Protein AF-A0A954LTR0-F1 (afdb_monomer_lite)

Structure (mmCIF, N/CA/C/O backbone):
data_AF-A0A954LTR0-F1
#
_entry.id   AF-A0A954LTR0-F1
#
loop_
_atom_site.group_PDB
_atom_site.id
_atom_site.type_symbol
_atom_site.label_atom_id
_atom_site.label_alt_id
_atom_site.label_comp_id
_atom_site.label_asym_id
_atom_site.label_entity_id
_atom_site.label_seq_id
_atom_site.pdbx_PDB_ins_code
_atom_site.Cartn_x
_atom_site.Cartn_y
_atom_site.Cartn_z
_atom_site.occupancy
_atom_site.B_iso_or_equiv
_atom_site.auth_seq_id
_atom_site.auth_comp_id
_atom_site.auth_asym_id
_atom_site.auth_atom_id
_atom_site.pdbx_PDB_model_num
ATOM 1 N N . MET A 1 1 ? -52.627 38.899 59.032 1.00 30.48 1 MET A N 1
ATOM 2 C CA . MET A 1 1 ? -52.151 39.948 59.955 1.00 30.48 1 MET A CA 1
ATOM 3 C C . MET A 1 1 ? -50.638 40.037 59.819 1.00 30.48 1 MET A C 1
ATOM 5 O O . MET A 1 1 ? -50.009 39.024 60.072 1.00 30.48 1 MET A O 1
ATOM 9 N N . THR A 1 2 ? -50.141 41.209 59.378 1.00 30.44 2 THR A N 1
ATOM 10 C CA . THR A 1 2 ? -48.845 41.862 59.728 1.00 30.44 2 THR A CA 1
ATOM 11 C C . THR A 1 2 ? -47.535 41.081 59.418 1.00 30.44 2 THR A C 1
ATOM 13 O O . THR A 1 2 ? -47.422 39.935 59.812 1.00 30.44 2 THR A O 1
ATOM 16 N N . VAL A 1 3 ? -46.469 41.578 58.760 1.00 29.17 3 VAL A N 1
ATOM 17 C CA . VAL A 1 3 ? -45.839 42.918 58.685 1.00 29.17 3 VAL A CA 1
ATOM 18 C C . VAL A 1 3 ? -44.903 43.027 57.448 1.00 29.17 3 VAL A C 1
ATOM 20 O O . VAL A 1 3 ? -44.137 42.114 57.177 1.00 29.17 3 VAL A O 1
ATOM 23 N N . HIS A 1 4 ? -45.004 44.182 56.778 1.00 29.47 4 HIS A N 1
ATOM 24 C CA . HIS A 1 4 ? -44.117 45.021 55.935 1.00 29.47 4 HIS A CA 1
ATOM 25 C C . HIS A 1 4 ? -42.861 44.560 55.129 1.00 29.47 4 HIS A C 1
ATOM 27 O O . HIS A 1 4 ? -42.062 43.756 55.599 1.00 29.47 4 HIS A O 1
ATOM 33 N N . PRO A 1 5 ? -42.621 45.226 53.963 1.00 42.44 5 PRO A N 1
ATOM 34 C CA . PRO A 1 5 ? -41.438 45.117 53.097 1.00 42.44 5 PRO A CA 1
ATOM 35 C C . PRO A 1 5 ? -40.430 46.280 53.262 1.00 42.44 5 PRO A C 1
ATOM 37 O O . PRO A 1 5 ? -40.812 47.388 53.634 1.00 42.44 5 PRO A O 1
ATOM 40 N N . VAL A 1 6 ? -39.166 46.056 52.879 1.00 32.44 6 VAL A N 1
ATOM 41 C CA . VAL A 1 6 ? -38.159 47.090 52.556 1.00 32.44 6 VAL A CA 1
ATOM 42 C C . VAL A 1 6 ? -37.244 46.514 51.470 1.00 32.44 6 VAL A C 1
ATOM 44 O O . VAL A 1 6 ? -36.727 45.419 51.650 1.00 32.44 6 VAL A O 1
ATOM 47 N N . TRP A 1 7 ? -37.130 47.182 50.320 1.00 28.66 7 TRP A N 1
ATOM 48 C CA . TRP A 1 7 ? -35.898 47.813 49.813 1.00 28.66 7 TRP A CA 1
ATOM 49 C C . TRP A 1 7 ? -36.200 48.478 48.464 1.00 28.66 7 TRP A C 1
ATOM 51 O O . TRP A 1 7 ? -36.663 47.856 47.511 1.00 28.66 7 TRP A O 1
ATOM 61 N N . ASN A 1 8 ? -36.000 49.791 48.471 1.00 29.08 8 ASN A N 1
ATOM 62 C CA . ASN A 1 8 ? -36.305 50.763 47.436 1.00 29.08 8 ASN A CA 1
ATOM 63 C C . ASN A 1 8 ? -35.052 51.005 46.572 1.00 29.08 8 ASN A C 1
ATOM 65 O O . ASN A 1 8 ? -33.951 51.010 47.116 1.00 29.08 8 ASN A O 1
ATOM 69 N N . THR A 1 9 ? -35.275 51.234 45.273 1.00 30.89 9 THR A N 1
ATOM 70 C CA . THR A 1 9 ? -34.588 52.194 44.371 1.00 30.89 9 THR A CA 1
ATOM 71 C C . THR A 1 9 ? -33.053 52.284 44.371 1.00 30.89 9 THR A C 1
ATOM 73 O O . THR A 1 9 ? -32.456 52.719 45.345 1.00 30.89 9 THR A O 1
ATOM 76 N N . ASP A 1 10 ? -32.406 52.102 43.213 1.00 29.23 10 ASP A N 1
ATOM 77 C CA . ASP A 1 10 ? -32.357 53.180 42.213 1.00 29.23 10 ASP A CA 1
ATOM 78 C C . ASP A 1 10 ? -31.762 52.755 40.861 1.00 29.23 10 ASP A C 1
ATOM 80 O O . ASP A 1 10 ? -30.795 52.000 40.756 1.00 29.23 10 ASP A O 1
ATOM 84 N N . VAL A 1 11 ? -32.377 53.294 39.812 1.00 38.66 11 VAL A N 1
ATOM 85 C CA . VAL A 1 11 ? -31.988 53.224 38.404 1.00 38.66 11 VAL A CA 1
ATOM 86 C C . VAL A 1 11 ? -31.231 54.509 38.085 1.00 38.66 11 VAL A C 1
ATOM 88 O O . VAL A 1 11 ? -31.854 55.564 38.050 1.00 38.66 11 VAL A O 1
ATOM 91 N N . ARG A 1 12 ? -29.919 54.425 37.828 1.00 32.41 12 ARG A N 1
ATOM 92 C CA . ARG A 1 12 ? -29.106 55.311 36.956 1.00 32.41 12 ARG A CA 1
ATOM 93 C C . ARG A 1 12 ? -27.633 55.159 37.318 1.00 32.41 12 ARG A C 1
ATOM 95 O O . ARG A 1 12 ? -27.158 55.819 38.223 1.00 32.41 12 ARG A O 1
ATOM 102 N N . HIS A 1 13 ? -26.944 54.282 36.599 1.00 32.31 13 HIS A N 1
ATOM 103 C CA . HIS A 1 13 ? -25.563 54.435 36.116 1.00 32.31 13 HIS A CA 1
ATOM 104 C C . HIS A 1 13 ? -25.229 53.169 35.305 1.00 32.31 13 HIS A C 1
ATOM 106 O O . HIS A 1 13 ? -24.342 52.390 35.625 1.00 32.31 13 HIS A O 1
ATOM 112 N N . GLN A 1 14 ? -26.028 52.930 34.261 1.00 35.91 14 GLN A N 1
ATOM 113 C CA . GLN A 1 14 ? -25.634 52.114 33.115 1.00 35.91 14 GLN A CA 1
ATOM 114 C C . GLN A 1 14 ? -25.157 53.096 32.041 1.00 35.91 14 GLN A C 1
ATOM 116 O O . GLN A 1 14 ? -25.861 54.069 31.769 1.00 35.91 14 GLN A O 1
ATOM 121 N N . ASN A 1 15 ? -23.985 52.818 31.468 1.00 32.97 15 ASN A N 1
ATOM 122 C CA . ASN A 1 15 ? -23.173 53.616 30.536 1.00 32.97 15 ASN A CA 1
ATOM 123 C C . ASN A 1 15 ? -22.056 54.419 31.208 1.00 32.97 15 ASN A C 1
ATOM 125 O O . ASN A 1 15 ? -22.290 55.507 31.727 1.00 32.97 15 ASN A O 1
ATOM 129 N N . LEU A 1 16 ? -20.852 53.841 31.125 1.00 36.31 16 LEU A N 1
ATOM 130 C CA . LEU A 1 16 ? -19.511 54.426 30.964 1.00 36.31 16 LEU A CA 1
ATOM 131 C C . LEU A 1 16 ? -18.527 53.493 31.692 1.00 36.31 16 LEU A C 1
ATOM 133 O O . LEU A 1 16 ? -18.601 53.385 32.909 1.00 36.31 16 LEU A O 1
ATOM 137 N N . LEU A 1 17 ? -17.615 52.866 30.932 1.00 37.16 17 LEU A N 1
ATOM 138 C CA . LEU A 1 17 ? -16.526 51.948 31.343 1.00 37.16 17 LEU A CA 1
ATOM 139 C C . LEU A 1 17 ? -16.774 50.433 31.170 1.00 37.16 17 LEU A C 1
ATOM 141 O O . LEU A 1 17 ? -16.669 49.663 32.117 1.00 37.16 17 LEU A O 1
ATOM 145 N N . SER A 1 18 ? -17.022 50.007 29.928 1.00 32.56 18 SER A N 1
ATOM 146 C CA . SER A 1 18 ? -16.427 48.780 29.351 1.00 32.56 18 SER A CA 1
ATOM 147 C C . SER A 1 18 ? -16.676 48.715 27.837 1.00 32.56 18 SER A C 1
ATOM 149 O O . SER A 1 18 ? -17.229 47.765 27.294 1.00 32.56 18 SER A O 1
ATOM 151 N 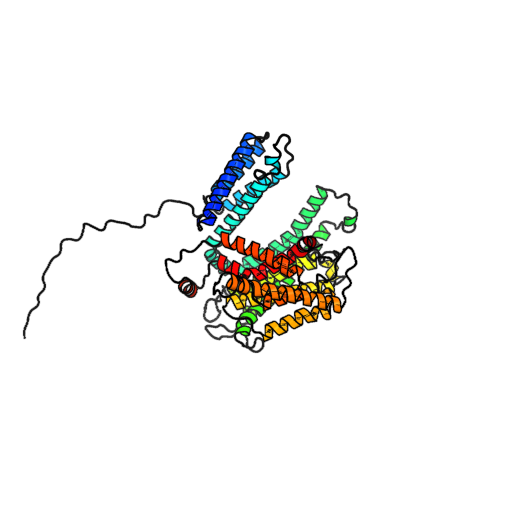N . SER A 1 19 ? -16.279 49.774 27.133 1.00 39.41 19 SER A N 1
ATOM 152 C CA . SER A 1 19 ? -16.033 49.715 25.695 1.00 39.41 19 SER A CA 1
ATOM 153 C C . SER A 1 19 ? -14.588 49.267 25.492 1.00 39.41 19 SER A C 1
ATOM 155 O O . SER A 1 19 ? -13.719 50.123 25.394 1.00 39.41 19 SER A O 1
ATOM 157 N N . GLU A 1 20 ? -14.308 47.964 25.489 1.00 35.59 20 GLU A N 1
ATOM 158 C CA . GLU A 1 20 ? -12.999 47.453 25.061 1.00 35.59 20 GLU A CA 1
ATOM 159 C C . GLU A 1 20 ? -13.076 45.965 24.673 1.00 35.59 20 GLU A C 1
ATOM 161 O O . GLU A 1 20 ? -13.428 45.106 25.479 1.00 35.59 20 GLU A O 1
ATOM 166 N N . CYS A 1 21 ? -12.725 45.711 23.406 1.00 30.12 21 CYS A N 1
ATOM 167 C CA . CYS A 1 21 ? -12.462 44.431 22.742 1.00 30.12 21 CYS A CA 1
ATOM 168 C C . CYS A 1 21 ? -13.638 43.468 22.482 1.00 30.12 21 CYS A C 1
ATOM 170 O O . CYS A 1 21 ? -13.686 42.354 23.000 1.00 30.12 21 CYS A O 1
ATOM 172 N N . GLU A 1 22 ? -14.472 43.799 21.488 1.00 30.12 22 GLU A N 1
ATOM 173 C CA . GLU A 1 22 ? -14.721 42.790 20.444 1.00 30.12 22 GLU A CA 1
ATOM 174 C C . GLU A 1 22 ? -13.352 42.354 19.891 1.00 30.12 22 GLU A C 1
ATOM 176 O O . GLU A 1 22 ? -12.527 43.233 19.613 1.00 30.12 22 GLU A O 1
ATOM 181 N N . PRO A 1 23 ? -13.054 41.052 19.722 1.00 34.44 23 PRO A N 1
ATOM 182 C CA . PRO A 1 23 ? -11.882 40.668 18.961 1.00 34.44 23 PRO A CA 1
ATOM 183 C C . PRO A 1 23 ? -12.117 41.158 17.534 1.00 34.44 23 PRO A C 1
ATOM 185 O O . PRO A 1 23 ? -12.876 40.557 16.773 1.00 34.44 23 PRO A O 1
ATOM 188 N N . GLN A 1 24 ? -11.497 42.291 17.196 1.00 31.75 24 GLN A N 1
ATOM 189 C CA . GLN A 1 24 ? -11.288 42.710 15.822 1.00 31.75 24 GLN A CA 1
ATOM 190 C C . GLN A 1 24 ? -10.831 41.474 15.054 1.00 31.75 24 GLN A C 1
ATOM 192 O O . GLN A 1 24 ? -9.757 40.933 15.320 1.00 31.75 24 GLN A O 1
ATOM 197 N N . GLN A 1 25 ? -11.666 41.018 14.120 1.00 40.22 25 GLN A N 1
ATOM 198 C CA . GLN A 1 25 ? -11.210 40.191 13.017 1.00 40.22 25 GLN A CA 1
ATOM 199 C C . GLN A 1 25 ? -10.095 40.985 12.346 1.00 40.22 25 GLN A C 1
ATOM 201 O O . GLN A 1 25 ? -10.342 41.966 11.642 1.00 40.22 25 GLN A O 1
ATOM 206 N N . THR A 1 26 ? -8.857 40.620 12.657 1.00 31.88 26 THR A N 1
ATOM 207 C CA . THR A 1 26 ? -7.687 41.167 11.996 1.00 31.88 26 THR A CA 1
ATOM 208 C C . THR A 1 26 ? -7.834 40.889 10.498 1.00 31.88 26 THR A C 1
ATOM 210 O O . THR A 1 26 ? -8.163 39.767 10.101 1.00 31.88 26 THR A O 1
ATOM 213 N N . PRO A 1 27 ? -7.666 41.910 9.645 1.00 35.09 27 PRO A N 1
ATOM 214 C CA . PRO A 1 27 ? -7.844 41.753 8.214 1.00 35.09 27 PRO A CA 1
ATOM 215 C C . PRO A 1 27 ? -6.719 40.869 7.664 1.00 35.09 27 PRO A C 1
ATOM 217 O O . PRO A 1 27 ? -5.554 41.101 7.971 1.00 35.09 27 PRO A O 1
ATOM 220 N N . LEU A 1 28 ? -7.096 39.860 6.870 1.00 42.97 28 LEU A N 1
ATOM 221 C CA . LEU A 1 28 ? -6.269 39.099 5.920 1.00 42.97 28 LEU A CA 1
ATOM 222 C C . LEU A 1 28 ? -4.752 39.076 6.210 1.00 42.97 28 LEU A C 1
ATOM 224 O O . LEU A 1 28 ? -3.984 39.770 5.546 1.00 42.97 28 LEU A O 1
ATOM 228 N N . CYS A 1 29 ? -4.298 38.225 7.134 1.00 39.91 29 CYS A N 1
ATOM 229 C CA . CYS A 1 29 ? -2.879 37.874 7.226 1.00 39.91 29 CYS A CA 1
ATOM 230 C C . CYS A 1 29 ? -2.711 36.346 7.316 1.00 39.91 29 CYS A C 1
ATOM 232 O O . CYS A 1 29 ? -3.093 35.728 8.305 1.00 39.91 29 CYS A O 1
ATOM 234 N N . SER A 1 30 ? -2.201 35.776 6.215 1.00 48.38 30 SER A N 1
ATOM 235 C CA . SER A 1 30 ? -1.649 34.422 6.001 1.00 48.38 30 SER A CA 1
ATOM 236 C C . SER A 1 30 ? -2.401 33.214 6.593 1.00 48.38 30 SER A C 1
ATOM 238 O O . SER A 1 30 ? -2.078 32.723 7.670 1.00 48.38 30 SER A O 1
ATOM 240 N N . SER A 1 31 ? -3.314 32.634 5.807 1.00 58.19 31 SER A N 1
ATOM 241 C CA . SER A 1 31 ? -3.949 31.322 6.030 1.00 58.19 31 SER A CA 1
ATOM 242 C C . SER A 1 31 ? -3.217 30.179 5.299 1.00 58.19 31 SER A C 1
ATOM 244 O O . SER A 1 31 ? -3.848 29.272 4.759 1.00 58.19 31 SER A O 1
ATOM 246 N N . GLY A 1 32 ? -1.883 30.237 5.230 1.00 61.50 32 GLY A N 1
ATOM 247 C CA . GLY A 1 32 ? -1.059 29.180 4.633 1.00 61.50 32 GLY A CA 1
ATOM 248 C C . GLY A 1 32 ? -0.678 28.096 5.648 1.00 61.50 32 GLY A C 1
ATOM 249 O O . GLY A 1 32 ? -0.396 28.404 6.805 1.00 61.50 32 GLY A O 1
ATOM 250 N N . LEU A 1 33 ? -0.601 26.832 5.227 1.00 65.94 33 LEU A N 1
ATOM 251 C CA . LEU A 1 33 ? -0.264 25.670 6.061 1.00 65.94 33 LEU A CA 1
ATOM 252 C C . LEU A 1 33 ? 1.070 25.849 6.803 1.00 65.94 33 LEU A C 1
ATOM 254 O O . LEU A 1 33 ? 1.206 25.429 7.951 1.00 65.94 33 LEU A O 1
ATOM 258 N N . LEU A 1 34 ? 2.039 26.506 6.156 1.00 71.06 34 LEU A N 1
ATOM 259 C CA . LEU A 1 34 ? 3.359 26.797 6.718 1.00 71.06 34 LEU A CA 1
ATOM 260 C C . LEU A 1 34 ? 3.298 27.800 7.881 1.00 71.06 34 LEU A C 1
ATOM 262 O O . LEU A 1 34 ? 4.026 27.638 8.854 1.00 71.06 34 LEU A O 1
ATOM 266 N N . TYR A 1 35 ? 2.376 28.765 7.841 1.00 69.50 35 TYR A N 1
ATOM 267 C CA . TYR A 1 35 ? 2.206 29.789 8.883 1.00 69.50 35 TYR A CA 1
ATOM 268 C C . TYR A 1 35 ? 1.450 29.284 10.114 1.00 69.50 35 TYR A C 1
ATOM 270 O O . TYR A 1 35 ? 1.222 30.025 11.061 1.00 69.50 35 TYR A O 1
ATOM 278 N N . ARG A 1 36 ? 1.061 28.004 10.136 1.00 68.12 36 ARG A N 1
ATOM 279 C CA . ARG A 1 36 ? 0.441 27.400 11.321 1.00 68.12 36 ARG A CA 1
ATOM 280 C C . ARG A 1 36 ? 1.463 27.035 12.397 1.00 68.12 36 ARG A C 1
ATOM 282 O O . ARG A 1 36 ? 1.065 26.729 13.516 1.00 68.12 36 ARG A O 1
ATOM 289 N N . SER A 1 37 ? 2.757 27.006 12.068 1.00 64.94 37 SER A N 1
ATOM 290 C CA . SER A 1 37 ? 3.825 26.585 12.976 1.00 64.94 37 SER A CA 1
ATOM 291 C C . SER A 1 37 ? 5.050 27.483 12.856 1.00 64.94 37 SER A C 1
ATOM 293 O O . SER A 1 37 ? 5.449 27.817 11.745 1.00 64.94 37 SER A O 1
ATOM 295 N N . LEU A 1 38 ? 5.714 27.782 13.975 1.00 62.44 38 LEU A N 1
ATOM 296 C CA . LEU A 1 38 ? 6.928 28.606 13.987 1.00 62.44 38 LEU A CA 1
ATOM 297 C C . LEU A 1 38 ? 8.051 28.065 13.061 1.00 62.44 38 LEU A C 1
ATOM 299 O O . LEU A 1 38 ? 8.634 28.846 12.312 1.00 62.44 38 LEU A O 1
ATOM 303 N N . PRO A 1 39 ? 8.358 26.747 13.012 1.00 63.25 39 PRO A N 1
ATOM 304 C CA . PRO A 1 39 ? 9.327 26.218 12.043 1.00 63.25 39 PRO A CA 1
ATOM 305 C C . PRO A 1 39 ? 8.859 26.355 10.589 1.00 63.25 39 PRO A C 1
ATOM 307 O O . PRO A 1 39 ? 9.677 26.562 9.694 1.00 63.25 39 PRO A O 1
ATOM 310 N N . GLY A 1 40 ? 7.552 26.231 10.355 1.00 70.69 40 GLY A N 1
ATOM 311 C CA . GLY A 1 40 ? 6.948 26.426 9.043 1.00 70.69 40 GLY A CA 1
ATOM 312 C C . GLY A 1 40 ? 7.028 27.879 8.575 1.00 70.69 40 GLY A C 1
ATOM 313 O O . GLY A 1 40 ? 7.318 28.101 7.405 1.00 70.69 40 GLY A O 1
ATOM 314 N N . GLU A 1 41 ? 6.891 28.858 9.473 1.00 72.69 41 GLU A N 1
ATOM 315 C CA . GLU A 1 41 ? 7.104 30.280 9.169 1.00 72.69 41 GLU A CA 1
ATOM 316 C C . GLU A 1 41 ? 8.544 30.546 8.724 1.00 72.69 41 GLU A C 1
ATOM 318 O O . GLU A 1 41 ? 8.767 31.170 7.687 1.00 72.69 41 GLU A O 1
ATOM 323 N N . TYR A 1 42 ? 9.535 30.011 9.445 1.00 75.25 42 TYR A N 1
ATOM 324 C CA . TYR A 1 42 ? 10.938 30.137 9.042 1.00 75.25 42 TYR A CA 1
ATOM 325 C C . TYR A 1 42 ? 11.219 29.467 7.696 1.00 75.25 42 TYR A C 1
ATOM 327 O O . TYR A 1 42 ? 11.940 30.026 6.868 1.00 75.25 42 TYR A O 1
ATOM 335 N N . LEU A 1 43 ? 10.637 28.288 7.453 1.00 76.62 43 LEU A N 1
ATOM 336 C CA . LEU A 1 43 ? 10.746 27.606 6.167 1.00 76.62 43 LEU A CA 1
ATOM 337 C C . LEU A 1 43 ? 10.084 28.419 5.047 1.00 76.62 43 LEU A C 1
ATOM 339 O O . LEU A 1 43 ? 10.656 28.531 3.965 1.00 76.62 43 LEU A O 1
ATOM 343 N N . ALA A 1 44 ? 8.923 29.023 5.306 1.00 79.69 44 ALA A N 1
ATOM 344 C CA . ALA A 1 44 ? 8.241 29.891 4.356 1.00 79.69 44 ALA A CA 1
ATOM 345 C C . ALA A 1 44 ? 9.079 31.131 4.028 1.00 79.69 44 ALA A C 1
ATOM 347 O O . ALA A 1 44 ? 9.274 31.451 2.860 1.00 79.69 44 ALA A O 1
ATOM 348 N N . MET A 1 45 ? 9.654 31.789 5.036 1.00 81.81 45 MET A N 1
ATOM 349 C CA . MET A 1 45 ? 10.552 32.925 4.824 1.00 81.81 45 MET A CA 1
ATOM 350 C C . MET A 1 45 ? 11.789 32.522 4.013 1.00 81.81 45 MET A C 1
ATOM 352 O O . MET A 1 45 ? 12.153 33.223 3.071 1.00 81.81 45 MET A O 1
ATOM 356 N N . LEU A 1 46 ? 12.407 31.380 4.329 1.00 81.94 46 LEU A N 1
ATOM 357 C CA . LEU A 1 46 ? 13.573 30.877 3.604 1.00 81.94 46 LEU A CA 1
ATOM 358 C C . LEU A 1 46 ? 13.240 30.589 2.136 1.00 81.94 46 LEU A C 1
ATOM 360 O O . LEU A 1 46 ? 13.956 31.039 1.246 1.00 81.94 46 LEU A O 1
ATOM 364 N N . LEU A 1 47 ? 12.142 29.874 1.881 1.00 83.50 47 LEU A N 1
ATOM 365 C CA . LEU A 1 47 ? 11.686 29.546 0.532 1.00 83.50 47 LEU A CA 1
ATOM 366 C C . LEU A 1 47 ? 11.287 30.802 -0.250 1.00 83.50 47 LEU A C 1
ATOM 368 O O . LEU A 1 47 ? 11.662 30.914 -1.412 1.00 83.50 47 LEU A O 1
ATOM 372 N N . ALA A 1 48 ? 10.608 31.767 0.378 1.00 85.88 48 ALA A N 1
ATOM 373 C CA . ALA A 1 48 ? 10.232 33.033 -0.248 1.00 85.88 48 ALA A CA 1
ATOM 374 C C . ALA A 1 48 ? 11.469 33.842 -0.669 1.00 85.88 48 ALA A C 1
ATOM 376 O O . ALA A 1 48 ? 11.565 34.290 -1.815 1.00 85.88 48 ALA A O 1
ATOM 377 N N . VAL A 1 49 ? 12.456 33.964 0.224 1.00 87.25 49 VAL A N 1
ATOM 378 C CA . VAL A 1 49 ? 13.747 34.603 -0.070 1.00 87.25 49 VAL A CA 1
ATOM 379 C C . VAL A 1 49 ? 14.467 33.866 -1.201 1.00 87.25 49 VAL A C 1
ATOM 381 O O . VAL A 1 49 ? 14.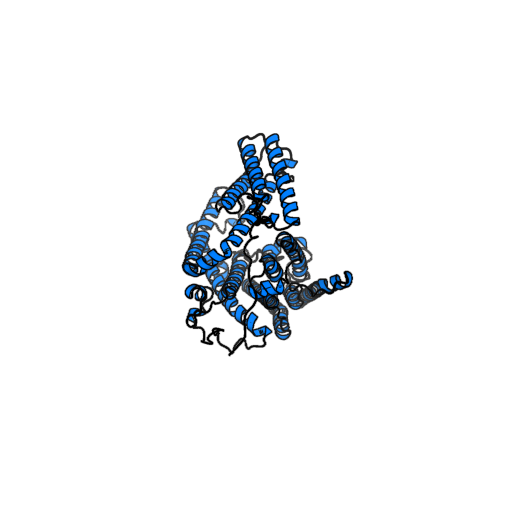947 34.497 -2.143 1.00 87.25 49 VAL A O 1
ATOM 384 N N . HIS A 1 50 ? 14.483 32.532 -1.163 1.00 85.56 50 HIS A N 1
ATOM 385 C CA . HIS A 1 50 ? 15.109 31.697 -2.188 1.00 85.56 50 HIS A CA 1
ATOM 386 C C . HIS A 1 50 ? 14.464 31.879 -3.566 1.00 85.56 50 HIS A C 1
ATOM 388 O O . HIS A 1 50 ? 15.162 32.081 -4.559 1.00 85.56 50 HIS A O 1
ATOM 394 N N . THR A 1 51 ? 13.130 31.890 -3.630 1.00 88.38 51 THR A N 1
ATOM 395 C CA . THR A 1 51 ? 12.376 32.170 -4.861 1.00 88.38 51 THR A CA 1
ATOM 396 C C . THR A 1 51 ? 12.594 33.598 -5.366 1.00 88.38 51 THR A C 1
ATOM 398 O O . THR A 1 51 ? 12.670 33.810 -6.574 1.00 88.38 51 THR A O 1
ATOM 401 N N . GLY A 1 52 ? 12.792 34.570 -4.470 1.00 86.69 52 GLY A N 1
ATOM 402 C CA . GLY A 1 52 ? 13.161 35.937 -4.840 1.00 86.69 52 GLY A CA 1
ATOM 403 C C . GLY A 1 52 ? 14.532 36.012 -5.519 1.00 86.69 52 GLY A C 1
ATOM 404 O O . GLY A 1 52 ? 14.667 36.619 -6.582 1.00 86.69 52 GLY A O 1
ATOM 405 N N . PHE A 1 53 ? 15.544 35.339 -4.963 1.00 87.19 53 PHE A N 1
ATOM 406 C CA . PHE A 1 53 ? 16.873 35.258 -5.581 1.00 87.19 53 PHE A CA 1
ATOM 407 C C . PHE A 1 53 ? 16.862 34.501 -6.914 1.00 87.19 53 PHE A C 1
ATOM 409 O O . PHE A 1 53 ? 17.531 34.925 -7.855 1.00 87.19 53 PHE A O 1
ATOM 416 N N . LEU A 1 54 ? 16.066 33.433 -7.022 1.00 88.81 54 LEU A N 1
ATOM 417 C CA . LEU A 1 54 ? 15.797 32.728 -8.279 1.00 88.81 54 LEU A CA 1
ATOM 418 C C . LEU A 1 54 ? 15.247 33.679 -9.351 1.00 88.81 54 LEU A C 1
ATOM 420 O O . LEU A 1 54 ? 15.798 33.747 -10.450 1.00 88.81 54 LEU A O 1
ATOM 424 N N . ALA A 1 55 ? 14.206 34.452 -9.024 1.00 88.81 55 ALA A N 1
ATOM 425 C CA . ALA A 1 55 ? 13.604 35.404 -9.954 1.00 88.81 55 ALA A CA 1
ATOM 426 C C . ALA A 1 55 ? 14.631 36.435 -10.451 1.00 88.81 55 ALA A C 1
ATOM 428 O O . ALA A 1 55 ? 14.744 36.665 -11.655 1.00 88.81 55 ALA A O 1
ATOM 429 N N . ILE A 1 56 ? 15.421 37.012 -9.539 1.00 88.31 56 ILE A N 1
ATOM 430 C CA . ILE A 1 56 ? 16.456 38.004 -9.869 1.00 88.31 56 ILE A CA 1
ATOM 431 C C . ILE A 1 56 ? 17.569 37.382 -10.724 1.00 88.31 56 ILE A C 1
ATOM 433 O O . ILE A 1 56 ? 17.976 37.972 -11.723 1.00 88.31 56 ILE A O 1
ATOM 437 N N . GLY A 1 57 ? 18.047 36.186 -10.372 1.00 84.69 57 GLY A N 1
ATOM 438 C CA . GLY A 1 57 ? 19.097 35.489 -11.115 1.00 84.69 57 GLY A CA 1
ATOM 439 C C . GLY A 1 57 ? 18.697 35.234 -12.568 1.00 84.69 57 GLY A C 1
ATOM 440 O O . GLY A 1 57 ? 19.431 35.586 -13.491 1.00 84.69 57 GLY A O 1
ATOM 441 N N . TRP A 1 58 ? 17.493 34.713 -12.794 1.00 87.12 58 TRP A N 1
ATOM 442 C CA . TRP A 1 58 ? 17.000 34.472 -14.149 1.00 87.12 58 TRP A CA 1
ATOM 443 C C . TRP A 1 58 ? 16.694 35.771 -14.907 1.00 87.12 58 TRP A C 1
ATOM 445 O O . TRP A 1 58 ? 17.020 35.855 -16.091 1.00 87.12 58 TRP A O 1
ATOM 455 N N . LEU A 1 59 ? 16.179 36.813 -14.236 1.00 87.81 59 LEU A N 1
ATOM 456 C CA . LEU A 1 59 ? 15.968 38.145 -14.827 1.00 87.81 59 LEU A CA 1
ATOM 457 C C . LEU A 1 59 ? 17.260 38.809 -15.309 1.00 87.81 59 LEU A C 1
ATOM 459 O O . LEU A 1 59 ? 17.244 39.487 -16.338 1.00 87.81 59 LEU A O 1
ATOM 463 N N . CYS A 1 60 ? 18.362 38.628 -14.584 1.00 87.12 60 CYS A N 1
ATOM 464 C CA . CYS A 1 60 ? 19.635 39.275 -14.889 1.00 87.12 60 CYS A CA 1
ATOM 465 C C . CYS A 1 60 ? 20.480 38.505 -15.912 1.00 87.12 60 CYS A C 1
ATOM 467 O O . CYS A 1 60 ? 21.167 39.140 -16.710 1.00 87.12 60 CYS A O 1
ATOM 469 N N . TYR A 1 61 ? 20.440 37.167 -15.900 1.00 84.88 61 TYR A N 1
ATOM 470 C CA . TYR A 1 61 ? 21.404 36.340 -16.638 1.00 84.88 61 TYR A CA 1
ATOM 471 C C . TYR A 1 61 ? 20.822 35.541 -17.812 1.00 84.88 61 TYR A C 1
ATOM 473 O O . TYR A 1 61 ? 21.593 35.126 -18.673 1.00 84.88 61 TYR A O 1
ATOM 481 N N . SER A 1 62 ? 19.503 35.320 -17.892 1.00 83.31 62 SER A N 1
ATOM 482 C CA . SER A 1 62 ? 18.921 34.537 -18.994 1.00 83.31 62 SER A CA 1
ATOM 483 C C . SER A 1 62 ? 18.865 35.353 -20.292 1.00 83.31 62 SER A C 1
ATOM 485 O O . SER A 1 62 ? 18.181 36.378 -20.316 1.00 83.31 62 SER A O 1
ATOM 487 N N . PRO A 1 63 ? 19.538 34.944 -21.384 1.00 78.50 63 PRO A N 1
ATOM 488 C CA . PRO A 1 63 ? 19.547 35.707 -22.634 1.00 78.50 63 PRO A CA 1
ATOM 489 C C . PRO A 1 63 ? 18.190 35.683 -23.354 1.00 78.50 63 PRO A C 1
ATOM 491 O O . PRO A 1 63 ? 17.842 36.654 -24.024 1.00 78.50 63 PRO A O 1
ATOM 494 N N . ASP A 1 64 ? 17.402 34.622 -23.171 1.00 84.44 64 ASP A N 1
ATOM 495 C CA . ASP A 1 64 ? 16.088 34.464 -23.789 1.00 84.44 64 ASP A CA 1
ATOM 496 C C . ASP A 1 64 ? 14.982 35.171 -22.987 1.00 84.44 64 ASP A C 1
ATOM 498 O O . ASP A 1 64 ? 14.789 34.938 -21.792 1.00 84.44 64 ASP A O 1
ATOM 502 N N . VAL A 1 65 ? 14.222 36.035 -23.662 1.00 84.38 65 VAL A N 1
ATOM 503 C CA . VAL A 1 65 ? 13.155 36.839 -23.049 1.00 84.38 65 VAL A CA 1
ATOM 504 C C . VAL A 1 65 ? 11.995 35.959 -22.583 1.00 84.38 65 VAL A C 1
ATOM 506 O O . VAL A 1 65 ? 11.429 36.214 -21.517 1.00 84.38 65 VAL A O 1
ATOM 509 N N . ALA A 1 66 ? 11.650 34.915 -23.342 1.00 81.00 66 ALA A N 1
ATOM 510 C CA . ALA A 1 66 ? 10.535 34.036 -23.002 1.00 81.00 66 ALA A CA 1
ATOM 511 C C . ALA A 1 66 ? 10.836 33.234 -21.728 1.00 81.00 66 ALA A C 1
ATOM 513 O O . ALA A 1 66 ? 10.044 33.248 -20.783 1.00 81.00 66 ALA A O 1
ATOM 514 N N . THR A 1 67 ? 12.018 32.625 -21.659 1.00 82.12 67 THR A N 1
ATOM 515 C CA . THR A 1 67 ? 12.496 31.882 -20.488 1.00 82.12 67 THR A CA 1
ATOM 516 C C . THR A 1 67 ? 12.623 32.780 -19.261 1.00 82.12 67 THR A C 1
ATOM 518 O O . THR A 1 67 ? 12.179 32.417 -18.170 1.00 82.12 67 THR A O 1
ATOM 521 N N . ARG A 1 68 ? 13.164 33.990 -19.442 1.00 85.25 68 ARG A N 1
ATOM 522 C CA . ARG A 1 68 ? 13.308 34.988 -18.380 1.00 85.25 68 ARG A CA 1
ATOM 523 C C . ARG A 1 68 ? 11.972 35.330 -17.724 1.00 85.25 68 ARG A C 1
ATOM 525 O O . ARG A 1 68 ? 11.865 35.315 -16.500 1.00 85.25 68 ARG A O 1
ATOM 532 N N . ILE A 1 69 ? 10.957 35.629 -18.534 1.00 83.88 69 ILE A N 1
ATOM 533 C CA . ILE A 1 69 ? 9.621 35.984 -18.046 1.00 83.88 69 ILE A CA 1
ATOM 534 C C . ILE A 1 69 ? 8.941 34.766 -17.415 1.00 83.88 69 ILE A C 1
ATOM 536 O O . ILE A 1 69 ? 8.355 34.895 -16.342 1.00 83.88 69 ILE A O 1
ATOM 540 N N . ALA A 1 70 ? 9.047 33.587 -18.034 1.00 84.31 70 ALA A N 1
ATOM 541 C CA . ALA A 1 70 ? 8.419 32.365 -17.538 1.00 84.31 70 ALA A CA 1
ATOM 542 C C . ALA A 1 70 ? 8.956 31.951 -16.159 1.00 84.31 70 ALA A C 1
ATOM 544 O O . ALA A 1 70 ? 8.170 31.724 -15.238 1.00 84.31 70 ALA A O 1
ATOM 545 N N . ILE A 1 71 ? 10.282 31.907 -15.988 1.00 87.44 71 ILE A N 1
ATOM 546 C CA . ILE A 1 71 ? 10.914 31.519 -14.721 1.00 87.44 71 ILE A CA 1
ATOM 547 C C . ILE A 1 71 ? 10.707 32.585 -13.643 1.00 87.44 71 ILE A C 1
ATOM 549 O O . ILE A 1 71 ? 10.409 32.241 -12.500 1.00 87.44 71 ILE A O 1
ATOM 553 N N . ALA A 1 72 ? 10.782 33.874 -13.988 1.00 87.75 72 ALA A N 1
ATOM 554 C CA . ALA A 1 72 ? 10.500 34.945 -13.035 1.00 87.75 72 ALA A CA 1
ATOM 555 C C . ALA A 1 72 ? 9.038 34.923 -12.563 1.00 87.75 72 ALA A C 1
ATOM 557 O O . ALA A 1 72 ? 8.783 35.033 -11.366 1.00 87.75 72 ALA A O 1
ATOM 558 N N . ALA A 1 73 ? 8.079 34.720 -13.472 1.00 88.69 73 ALA A N 1
ATOM 559 C CA . ALA A 1 73 ? 6.665 34.594 -13.122 1.00 88.69 73 ALA A CA 1
ATOM 560 C C . ALA A 1 73 ? 6.406 33.364 -12.238 1.00 88.69 73 ALA A C 1
ATOM 562 O O . ALA A 1 73 ? 5.705 33.471 -11.234 1.00 88.69 73 ALA A O 1
ATOM 563 N N . ALA A 1 74 ? 7.022 32.225 -12.565 1.00 89.38 74 ALA A N 1
ATOM 564 C CA . ALA A 1 74 ? 6.936 30.998 -11.781 1.00 89.38 74 ALA A CA 1
ATOM 565 C C . ALA A 1 74 ? 7.542 31.159 -10.373 1.00 89.38 74 ALA A C 1
ATOM 567 O O . ALA A 1 74 ? 6.955 30.715 -9.387 1.00 89.38 74 ALA A O 1
ATOM 568 N N . ALA A 1 75 ? 8.680 31.848 -10.257 1.00 90.44 75 ALA A N 1
ATOM 569 C CA . ALA A 1 75 ? 9.339 32.137 -8.987 1.00 90.44 75 ALA A CA 1
ATOM 570 C C . ALA A 1 75 ? 8.547 33.132 -8.124 1.00 90.44 75 ALA A C 1
ATOM 572 O O . ALA A 1 75 ? 8.386 32.913 -6.925 1.00 90.44 75 ALA A O 1
ATOM 573 N N . VAL A 1 76 ? 7.983 34.183 -8.726 1.00 90.56 76 VAL A N 1
ATOM 574 C CA . VAL A 1 76 ? 7.085 35.119 -8.031 1.00 90.56 76 VAL A CA 1
ATOM 575 C C . VAL A 1 76 ? 5.810 34.408 -7.579 1.00 90.56 76 VAL A C 1
ATOM 577 O O . VAL A 1 76 ? 5.374 34.603 -6.447 1.00 90.56 76 VAL A O 1
ATOM 580 N N . TRP A 1 77 ? 5.234 33.540 -8.414 1.00 92.31 77 TRP A N 1
ATOM 581 C CA . TRP A 1 77 ? 4.086 32.723 -8.027 1.00 92.31 77 TRP A CA 1
ATOM 582 C C . TRP A 1 77 ? 4.413 31.815 -6.837 1.00 92.31 77 TRP A C 1
ATOM 584 O O . TRP A 1 77 ? 3.674 31.809 -5.853 1.00 92.31 77 TRP A O 1
ATOM 594 N N . ALA A 1 78 ? 5.546 31.107 -6.885 1.00 87.88 78 ALA A N 1
ATOM 595 C CA . ALA A 1 78 ? 6.022 30.289 -5.774 1.00 87.88 78 ALA A CA 1
ATOM 596 C C . ALA A 1 78 ? 6.171 31.120 -4.490 1.00 87.88 78 ALA A C 1
ATOM 598 O O . ALA A 1 78 ? 5.668 30.713 -3.448 1.00 87.88 78 ALA A O 1
ATOM 599 N N . MET A 1 79 ? 6.769 32.312 -4.570 1.00 88.19 79 MET A N 1
ATOM 600 C CA . MET A 1 79 ? 6.915 33.233 -3.439 1.00 88.19 79 MET A CA 1
ATOM 601 C C . MET A 1 79 ? 5.559 33.623 -2.831 1.00 88.19 79 MET A C 1
ATOM 603 O O . MET A 1 79 ? 5.363 33.502 -1.623 1.00 88.19 79 MET A O 1
ATOM 607 N N . VAL A 1 80 ? 4.604 34.051 -3.664 1.00 86.19 80 VAL A N 1
ATOM 608 C CA . VAL A 1 80 ? 3.243 34.434 -3.243 1.00 86.19 80 VAL A CA 1
ATOM 609 C C . VAL A 1 80 ? 2.544 33.272 -2.534 1.00 86.19 80 VAL A C 1
ATOM 611 O O . VAL A 1 80 ? 1.911 33.461 -1.492 1.00 86.19 80 VAL A O 1
ATOM 614 N N . ARG A 1 81 ? 2.686 32.058 -3.071 1.00 86.62 81 ARG A N 1
ATOM 615 C CA . ARG A 1 81 ? 2.068 30.857 -2.505 1.00 86.62 81 ARG A CA 1
ATOM 616 C C . ARG A 1 81 ? 2.731 30.391 -1.215 1.00 86.62 81 ARG A C 1
ATOM 618 O O . ARG A 1 81 ? 2.021 30.041 -0.280 1.00 86.62 81 ARG A O 1
ATOM 625 N N . VAL A 1 82 ? 4.058 30.446 -1.123 1.00 83.88 82 VAL A N 1
ATOM 626 C CA . VAL A 1 82 ? 4.809 30.116 0.098 1.00 83.88 82 VAL A CA 1
ATOM 627 C C . VAL A 1 82 ? 4.408 31.031 1.262 1.00 83.88 82 VAL A C 1
ATOM 629 O O . VAL A 1 82 ? 4.302 30.561 2.391 1.00 83.88 82 VAL A O 1
ATOM 632 N N . VAL A 1 83 ? 4.106 32.305 0.984 1.00 82.31 83 VAL A N 1
ATOM 633 C CA . VAL A 1 83 ? 3.592 33.285 1.965 1.00 82.31 83 VAL A CA 1
ATOM 634 C C . VAL A 1 83 ? 2.110 33.034 2.335 1.00 82.31 83 VAL A C 1
ATOM 636 O O . VAL A 1 83 ? 1.558 33.661 3.236 1.00 82.31 83 VAL A O 1
ATOM 639 N N . GLY A 1 84 ? 1.445 32.078 1.679 1.00 71.12 84 GLY A N 1
ATOM 640 C CA . GLY A 1 84 ? 0.065 31.681 1.970 1.00 71.12 84 GLY A CA 1
ATOM 641 C C . GLY A 1 84 ? -1.001 32.557 1.308 1.00 71.12 84 GLY A C 1
ATOM 642 O O . GLY A 1 84 ? -2.164 32.505 1.698 1.00 71.12 84 GLY A O 1
ATOM 643 N N . ILE A 1 85 ? -0.650 33.366 0.303 1.00 76.25 85 ILE A N 1
ATOM 644 C CA . ILE A 1 85 ? -1.599 34.274 -0.358 1.00 76.25 85 ILE A CA 1
ATOM 645 C C . ILE A 1 85 ? -2.409 33.514 -1.415 1.00 76.25 85 ILE A C 1
ATOM 647 O O . ILE A 1 85 ? -1.851 33.015 -2.394 1.00 76.25 85 ILE A O 1
ATOM 651 N N . GLY A 1 86 ? -3.734 33.449 -1.244 1.00 65.56 86 GLY A N 1
ATOM 652 C CA . GLY A 1 86 ? -4.662 32.829 -2.203 1.00 65.56 86 GLY A CA 1
ATOM 653 C C . GLY A 1 86 ? -4.918 31.330 -1.994 1.00 65.56 86 GLY A C 1
ATOM 654 O O . GLY A 1 86 ? -5.389 30.672 -2.916 1.00 65.56 86 GLY A O 1
ATOM 655 N N . SER A 1 87 ? -4.630 30.787 -0.805 1.00 62.34 87 SER A N 1
ATOM 656 C CA . SER A 1 87 ? -4.731 29.352 -0.462 1.00 62.34 87 SER A CA 1
ATOM 657 C C . SER A 1 87 ? -6.117 28.729 -0.638 1.00 62.34 87 SER A C 1
ATOM 659 O O . SER A 1 87 ? -6.244 27.520 -0.790 1.00 62.34 87 SER A O 1
ATOM 661 N N . GLU A 1 88 ? -7.167 29.543 -0.687 1.00 62.56 88 GLU A N 1
ATOM 662 C CA . GLU A 1 88 ? -8.551 29.062 -0.719 1.00 62.56 88 GLU A CA 1
ATOM 663 C C . GLU A 1 88 ? -9.137 28.921 -2.138 1.00 62.56 88 GLU A C 1
ATOM 665 O O . GLU A 1 88 ? -10.248 28.408 -2.309 1.00 62.56 88 GLU A O 1
ATOM 670 N N . LEU A 1 89 ? -8.422 29.367 -3.180 1.00 68.56 89 LEU A N 1
ATOM 671 C CA . LEU A 1 89 ? -8.928 29.339 -4.555 1.00 68.56 89 LEU A CA 1
ATOM 672 C C . LEU A 1 89 ? -8.680 27.982 -5.231 1.00 68.56 89 LEU A C 1
ATOM 674 O O . LEU A 1 89 ? -7.563 27.494 -5.289 1.00 68.56 89 LEU A O 1
ATOM 678 N N . LEU A 1 90 ? -9.706 27.414 -5.876 1.00 67.88 90 LEU A N 1
ATOM 679 C CA . LEU A 1 90 ? -9.591 26.150 -6.630 1.00 67.88 90 LEU A CA 1
ATOM 680 C C . LEU A 1 90 ? -8.596 26.224 -7.808 1.00 67.88 90 LEU A C 1
ATOM 682 O O . LEU A 1 90 ? -8.134 25.204 -8.312 1.00 67.88 90 LEU A O 1
ATOM 686 N N . THR A 1 91 ? -8.308 27.431 -8.287 1.00 76.12 91 THR A N 1
ATOM 687 C CA . THR A 1 91 ? -7.429 27.673 -9.431 1.00 76.12 91 THR A CA 1
ATOM 688 C C . THR A 1 91 ? -5.950 27.638 -9.061 1.00 76.12 91 THR A C 1
ATOM 690 O O . THR A 1 91 ? -5.131 27.420 -9.951 1.00 76.12 91 THR A O 1
ATOM 693 N N . THR A 1 92 ? -5.581 27.797 -7.785 1.00 81.75 92 THR A N 1
ATOM 694 C CA . THR A 1 92 ? -4.171 27.834 -7.374 1.00 81.75 92 THR A CA 1
ATOM 695 C C . THR A 1 92 ? -3.387 26.565 -7.691 1.00 81.75 92 THR A C 1
ATOM 697 O O . THR A 1 92 ? -2.357 26.725 -8.340 1.00 81.75 92 THR A O 1
ATOM 700 N N . PRO A 1 93 ? -3.837 25.322 -7.400 1.00 81.06 93 PRO A N 1
ATOM 701 C CA . PRO A 1 93 ? -3.060 24.134 -7.757 1.00 81.06 93 PRO A CA 1
ATOM 702 C C . PRO A 1 93 ? -2.899 23.980 -9.272 1.00 81.06 93 PRO A C 1
ATOM 704 O O . PRO A 1 93 ? -1.881 23.476 -9.729 1.00 81.06 93 PRO A O 1
ATOM 707 N N . VAL A 1 94 ? -3.874 24.432 -10.068 1.00 83.56 94 VAL A N 1
ATOM 708 C CA . VAL A 1 94 ? -3.800 24.380 -11.537 1.00 83.56 94 VAL A CA 1
ATOM 709 C C . VAL A 1 94 ? -2.736 25.349 -12.050 1.00 83.56 94 VAL A C 1
ATOM 711 O O . VAL A 1 94 ? -1.939 24.987 -12.912 1.00 83.56 94 VAL A O 1
ATOM 714 N N . ILE A 1 95 ? -2.689 26.560 -11.491 1.00 84.88 95 ILE A N 1
ATOM 715 C CA . ILE A 1 95 ? -1.681 27.571 -11.824 1.00 84.88 95 ILE A CA 1
ATOM 716 C C . ILE A 1 95 ? -0.292 27.104 -11.361 1.00 84.88 95 ILE A C 1
ATOM 718 O O . ILE A 1 95 ? 0.661 27.163 -12.136 1.00 84.88 95 ILE A O 1
ATOM 722 N N . THR A 1 96 ? -0.178 26.564 -10.143 1.00 88.38 96 THR A N 1
ATOM 723 C CA . THR A 1 96 ? 1.074 26.006 -9.612 1.00 88.38 96 THR A CA 1
ATOM 724 C C . THR A 1 96 ? 1.569 24.835 -10.468 1.00 88.38 96 THR A C 1
ATOM 726 O O . THR A 1 96 ? 2.753 24.778 -10.789 1.00 88.38 96 THR A O 1
ATOM 729 N N . LEU A 1 97 ? 0.677 23.942 -10.914 1.00 87.12 97 LEU A N 1
ATOM 730 C CA . LEU A 1 97 ? 1.013 22.829 -11.808 1.00 87.12 97 LEU A CA 1
ATOM 731 C C . LEU A 1 97 ? 1.465 23.310 -13.195 1.00 87.12 97 LEU A C 1
ATOM 733 O O . LEU A 1 97 ? 2.403 22.752 -13.762 1.00 87.12 97 LEU A O 1
ATOM 737 N N . ALA A 1 98 ? 0.830 24.353 -13.735 1.00 85.44 98 ALA A N 1
ATOM 738 C CA . ALA A 1 98 ? 1.235 24.955 -15.002 1.00 85.44 98 ALA A CA 1
ATOM 739 C C . ALA A 1 98 ? 2.640 25.573 -14.908 1.00 85.44 98 ALA A C 1
ATOM 741 O O . ALA A 1 98 ? 3.478 25.326 -15.776 1.00 85.44 98 ALA A O 1
ATOM 742 N N . PHE A 1 99 ? 2.931 26.312 -13.831 1.00 90.69 99 PHE A N 1
ATOM 743 C CA . PHE A 1 99 ? 4.267 26.860 -13.589 1.00 90.69 99 PHE A CA 1
ATOM 744 C C . PHE A 1 99 ? 5.311 25.773 -13.326 1.00 90.69 99 PHE A C 1
ATOM 746 O O . PHE A 1 99 ? 6.419 25.876 -13.843 1.00 90.69 99 PHE A O 1
ATOM 753 N N . LEU A 1 100 ? 4.957 24.703 -12.607 1.00 89.69 100 LEU A N 1
ATOM 754 C CA . LEU A 1 100 ? 5.820 23.535 -12.423 1.00 89.69 100 LEU A CA 1
ATOM 755 C C . LEU A 1 100 ? 6.193 22.903 -13.770 1.00 89.69 100 LEU A C 1
ATOM 757 O O . LEU A 1 100 ? 7.369 22.660 -14.038 1.00 89.69 100 LEU A O 1
ATOM 761 N N . GLY A 1 101 ? 5.201 22.678 -14.636 1.00 78.81 101 GLY A N 1
ATOM 762 C CA . GLY A 1 101 ? 5.422 22.161 -15.985 1.00 78.81 101 GLY A CA 1
ATOM 763 C C . GLY A 1 101 ? 6.317 23.077 -16.822 1.00 78.81 101 GLY A C 1
ATOM 764 O O . GLY A 1 101 ? 7.229 22.592 -17.485 1.00 78.81 101 GLY A O 1
ATOM 765 N N . ALA A 1 102 ? 6.112 24.396 -16.742 1.00 82.31 102 ALA A N 1
ATOM 766 C CA . ALA A 1 102 ? 6.946 25.378 -17.430 1.00 82.31 102 ALA A CA 1
ATOM 767 C C . ALA A 1 102 ? 8.401 25.371 -16.925 1.00 82.31 102 ALA A C 1
ATOM 769 O O . ALA A 1 102 ? 9.323 25.370 -17.737 1.00 82.31 102 ALA A O 1
ATOM 770 N N . SER A 1 103 ? 8.630 25.302 -15.608 1.00 84.31 103 SER A N 1
ATOM 771 C CA . SER A 1 103 ? 9.982 25.234 -15.036 1.00 84.31 103 SER A CA 1
ATOM 772 C C . SER A 1 103 ? 10.721 23.951 -15.425 1.00 84.31 103 SER A C 1
ATOM 774 O O . SER A 1 103 ? 11.893 24.012 -15.782 1.00 84.31 103 SER A O 1
ATOM 776 N N . LEU A 1 104 ? 10.037 22.801 -15.432 1.00 82.50 104 LEU A N 1
ATOM 777 C CA . LEU A 1 104 ? 10.621 21.526 -15.869 1.00 82.50 104 LEU A CA 1
ATOM 778 C C . LEU A 1 104 ? 10.856 21.465 -17.386 1.00 82.50 104 LEU A C 1
ATOM 780 O O . LEU A 1 104 ? 11.763 20.773 -17.840 1.00 82.50 104 LEU A O 1
ATOM 784 N N . ALA A 1 105 ? 10.046 22.170 -18.180 1.00 79.88 105 ALA A N 1
ATOM 785 C CA . ALA A 1 105 ? 10.266 22.287 -19.617 1.00 79.88 105 ALA A CA 1
ATOM 786 C C . ALA A 1 105 ? 11.528 23.108 -19.924 1.00 79.88 105 ALA A C 1
ATOM 788 O O . ALA A 1 105 ? 12.317 22.696 -20.767 1.00 79.88 105 ALA A O 1
ATOM 789 N N . VAL A 1 106 ? 11.746 24.214 -19.200 1.00 80.50 106 VAL A N 1
ATOM 790 C CA . VAL A 1 106 ? 12.965 25.036 -19.304 1.00 80.50 106 VAL A CA 1
ATOM 791 C C . VAL A 1 106 ? 14.211 24.261 -18.864 1.00 80.50 106 VAL A C 1
ATOM 793 O O . VAL A 1 106 ? 15.262 24.392 -19.480 1.00 80.50 106 VAL A O 1
ATOM 796 N N . ASP A 1 107 ? 14.104 23.408 -17.845 1.00 75.88 107 ASP A N 1
ATOM 797 C CA . ASP A 1 107 ? 15.222 22.568 -17.389 1.00 75.88 107 ASP A CA 1
ATOM 798 C C . ASP A 1 107 ? 15.739 21.608 -18.478 1.00 75.88 107 ASP A C 1
ATOM 800 O O . ASP A 1 107 ? 16.927 21.310 -18.549 1.00 75.88 107 ASP A O 1
ATOM 804 N N . LYS A 1 108 ? 14.857 21.165 -19.384 1.00 71.00 108 LYS A N 1
ATOM 805 C CA . LYS A 1 108 ? 15.220 20.305 -20.521 1.00 71.00 108 LYS A CA 1
ATOM 806 C C . LYS A 1 108 ? 15.764 21.065 -21.731 1.00 71.00 108 LYS A C 1
ATOM 808 O O . LYS A 1 108 ? 16.169 20.426 -22.700 1.00 71.00 108 LYS A O 1
ATOM 813 N N . THR A 1 109 ? 15.734 22.396 -21.716 1.00 72.81 109 THR A N 1
ATOM 814 C CA . THR A 1 109 ? 16.269 23.209 -22.812 1.00 72.81 109 THR A CA 1
ATOM 815 C C . THR A 1 109 ? 17.720 23.578 -22.536 1.00 72.81 109 THR A C 1
ATOM 817 O O . THR A 1 109 ? 18.021 24.229 -21.538 1.00 72.81 109 THR A O 1
ATOM 820 N N . GLU A 1 110 ? 18.631 23.183 -23.426 1.00 69.38 110 GLU A N 1
ATOM 821 C CA . GLU A 1 110 ? 20.022 23.638 -23.378 1.00 69.38 110 GLU A CA 1
ATOM 822 C C . GLU A 1 110 ? 20.088 25.109 -23.814 1.00 69.38 110 GLU A C 1
ATOM 824 O O . GLU A 1 110 ? 19.938 25.433 -24.991 1.00 69.38 110 GLU A O 1
ATOM 829 N N . ILE A 1 111 ? 20.270 26.017 -22.851 1.00 70.19 111 ILE A N 1
ATOM 830 C CA . ILE A 1 111 ? 20.404 27.457 -23.107 1.00 70.19 111 ILE A CA 1
ATOM 831 C C . ILE A 1 111 ? 21.883 27.833 -23.007 1.00 70.19 111 ILE A C 1
ATOM 833 O O . ILE A 1 111 ? 22.468 27.858 -21.921 1.00 70.19 111 ILE A O 1
ATOM 837 N N . GLU A 1 112 ? 22.488 28.155 -24.149 1.00 72.06 112 GLU A N 1
ATOM 838 C CA . GLU A 1 112 ? 23.872 28.623 -24.218 1.00 72.06 112 GLU A CA 1
ATOM 839 C C . GLU A 1 112 ? 24.048 29.982 -23.511 1.00 72.06 112 GLU A C 1
ATOM 841 O O . GLU A 1 112 ? 23.201 30.873 -23.595 1.00 72.06 112 GLU A O 1
ATOM 846 N N . GLY A 1 113 ? 25.173 30.161 -22.810 1.00 74.56 113 GLY A N 1
ATOM 847 C CA . GLY A 1 113 ? 25.538 31.435 -22.171 1.00 74.56 113 GLY A CA 1
ATOM 848 C C . GLY A 1 113 ? 25.055 31.628 -20.729 1.00 74.56 113 GLY A C 1
ATOM 849 O O . GLY A 1 113 ? 25.298 32.687 -20.148 1.00 74.56 113 GLY A O 1
ATOM 850 N N . LEU A 1 114 ? 24.418 30.623 -20.119 1.00 79.75 114 LEU A N 1
ATOM 851 C CA . LEU A 1 114 ? 24.040 30.663 -18.705 1.00 79.75 114 LEU A CA 1
ATOM 852 C C . LEU A 1 114 ? 25.216 30.321 -17.766 1.00 79.75 114 LEU A C 1
ATOM 854 O O . LEU A 1 114 ? 25.996 29.408 -18.047 1.00 79.75 114 LEU A O 1
ATOM 858 N N . PRO A 1 115 ? 25.334 30.986 -16.601 1.00 83.19 115 PRO A N 1
ATOM 859 C CA . PRO A 1 115 ? 26.289 30.589 -15.571 1.00 83.19 115 PRO A CA 1
ATOM 860 C C . PRO A 1 115 ? 25.971 29.192 -15.018 1.00 83.19 115 PRO A C 1
ATOM 862 O O . PRO A 1 115 ? 24.822 28.907 -14.688 1.00 83.19 115 PRO A O 1
ATOM 865 N N . GLY A 1 116 ? 26.984 28.344 -14.804 1.00 74.44 116 GLY A N 1
ATOM 866 C CA . GLY A 1 116 ? 26.779 26.963 -14.328 1.00 74.44 116 GLY A CA 1
ATOM 867 C C . GLY A 1 116 ? 26.021 26.843 -12.995 1.00 74.44 116 GLY A C 1
ATOM 868 O O . GLY A 1 116 ? 25.259 25.901 -12.793 1.00 74.44 116 GLY A O 1
ATOM 869 N N . TRP A 1 117 ? 26.134 27.836 -12.106 1.00 77.94 117 TRP A N 1
ATOM 870 C CA . TRP A 1 117 ? 25.376 27.880 -10.848 1.00 77.94 117 TRP A CA 1
ATOM 871 C C . TRP A 1 117 ? 23.870 28.144 -11.039 1.00 77.94 117 TRP A C 1
ATOM 873 O O . TRP A 1 117 ? 23.084 27.824 -10.148 1.00 77.94 117 TRP A O 1
ATOM 883 N N . LEU A 1 118 ? 23.462 28.705 -12.183 1.00 80.56 118 LEU A N 1
ATOM 884 C CA . LEU A 1 118 ? 22.060 28.896 -12.560 1.00 80.56 118 LEU A CA 1
ATOM 885 C C . LEU A 1 118 ? 21.506 27.685 -13.325 1.00 80.56 118 LEU A C 1
ATOM 887 O O . LEU A 1 118 ? 20.301 27.485 -13.352 1.00 80.56 118 LEU A O 1
ATOM 891 N N . VAL A 1 119 ? 22.371 26.860 -13.919 1.00 77.56 119 VAL A N 1
ATOM 892 C CA . VAL A 1 119 ? 21.961 25.645 -14.639 1.00 77.56 119 VAL A CA 1
ATOM 893 C C . VAL A 1 119 ? 21.763 24.480 -13.671 1.00 77.56 119 VAL A C 1
ATOM 895 O O . VAL A 1 119 ? 20.703 23.871 -13.655 1.00 77.56 119 VAL A O 1
ATOM 898 N N . SER A 1 120 ? 22.744 24.200 -12.811 1.00 75.94 120 SER A N 1
ATOM 899 C CA . SER A 1 120 ? 22.734 23.013 -11.937 1.00 75.94 120 SER A CA 1
ATOM 900 C C . SER A 1 120 ? 22.870 23.334 -10.448 1.00 75.94 120 SER A C 1
ATOM 902 O O . SER A 1 120 ? 23.009 22.435 -9.621 1.00 75.94 120 SER A O 1
ATOM 904 N N . GLY A 1 121 ? 22.890 24.618 -10.089 1.00 76.00 121 GLY A N 1
ATOM 905 C CA . GLY A 1 121 ? 23.018 25.057 -8.704 1.00 76.00 121 GLY A CA 1
ATOM 906 C C . GLY A 1 121 ? 21.673 25.224 -7.990 1.00 76.00 121 GLY A C 1
ATOM 907 O O . GLY A 1 121 ? 20.614 24.857 -8.509 1.00 76.00 121 GLY A O 1
ATOM 908 N N . PRO A 1 122 ? 21.686 25.820 -6.787 1.00 77.19 122 PRO A N 1
ATOM 909 C CA . PRO A 1 122 ? 20.483 26.000 -5.979 1.00 77.19 122 PRO A CA 1
ATOM 910 C C . PRO A 1 122 ? 19.505 27.025 -6.581 1.00 77.19 122 PRO A C 1
ATOM 912 O O . PRO A 1 122 ? 18.369 27.113 -6.134 1.00 77.19 122 PRO A O 1
ATOM 915 N N . PHE A 1 123 ? 19.910 27.775 -7.609 1.00 86.00 123 PHE A N 1
ATOM 916 C CA . PHE A 1 123 ? 19.061 28.723 -8.339 1.00 86.00 123 PHE A CA 1
ATOM 917 C C . PHE A 1 123 ? 18.683 28.207 -9.743 1.00 86.00 123 PHE A C 1
ATOM 919 O O . PHE A 1 123 ? 18.420 28.992 -10.654 1.00 86.00 123 PHE A O 1
ATOM 926 N N . SER A 1 124 ? 18.663 26.885 -9.920 1.00 85.19 124 SER A N 1
ATOM 927 C CA . SER A 1 124 ? 18.266 26.226 -11.168 1.00 85.19 124 SER A CA 1
ATOM 928 C C . SER A 1 124 ? 16.758 26.190 -11.399 1.00 85.19 124 SER A C 1
ATOM 930 O O . SER A 1 124 ? 15.958 26.275 -10.460 1.00 85.19 124 SER A O 1
ATOM 932 N N . ALA A 1 125 ? 16.371 26.017 -12.667 1.00 84.69 125 ALA A N 1
ATOM 933 C CA . ALA A 1 125 ? 14.986 25.761 -13.059 1.00 84.69 125 ALA A CA 1
ATOM 934 C C . ALA A 1 125 ? 14.454 24.472 -12.404 1.00 84.69 125 ALA A C 1
ATOM 936 O O . ALA A 1 125 ? 13.322 24.457 -11.919 1.00 84.69 125 ALA A O 1
ATOM 937 N N . PHE A 1 126 ? 15.300 23.442 -12.276 1.00 83.75 126 PHE A N 1
ATOM 938 C CA . PHE A 1 126 ? 15.014 22.243 -11.489 1.00 83.75 126 PHE A CA 1
ATOM 939 C C . PHE A 1 126 ? 14.671 22.555 -10.025 1.00 83.75 126 PHE A C 1
ATOM 941 O O . PHE A 1 126 ? 13.647 22.095 -9.522 1.00 83.75 126 PHE A O 1
ATOM 948 N N . MET A 1 127 ? 15.480 23.370 -9.334 1.00 85.50 127 MET A N 1
ATOM 949 C CA . MET A 1 127 ? 15.213 23.723 -7.934 1.00 85.50 127 MET A CA 1
ATOM 950 C C . MET A 1 127 ? 13.915 24.525 -7.784 1.00 85.50 127 MET A C 1
ATOM 952 O O . MET A 1 127 ? 13.147 24.285 -6.851 1.00 85.50 127 MET A O 1
ATOM 956 N N . LEU A 1 128 ? 13.620 25.430 -8.723 1.00 88.94 128 LEU A N 1
ATOM 957 C CA . LEU A 1 128 ? 12.323 26.104 -8.775 1.00 88.94 128 LEU A CA 1
ATOM 958 C C . LEU A 1 128 ? 11.174 25.101 -8.981 1.00 88.94 128 LEU A C 1
ATOM 960 O O . LEU A 1 128 ? 10.150 25.208 -8.309 1.00 88.94 128 LEU A O 1
ATOM 964 N N . GLY A 1 129 ? 11.364 24.094 -9.837 1.00 85.19 129 GLY A N 1
ATOM 965 C CA . GLY A 1 129 ? 10.440 22.973 -10.002 1.00 85.19 129 GLY A CA 1
ATOM 966 C C . GLY A 1 129 ? 10.218 22.194 -8.701 1.00 85.19 129 GLY A C 1
ATOM 967 O O . GLY A 1 129 ? 9.079 21.926 -8.333 1.00 85.19 129 GLY A O 1
ATOM 968 N N . CYS A 1 130 ? 11.269 21.901 -7.935 1.00 84.38 130 CYS A N 1
ATOM 969 C CA . CYS A 1 130 ? 11.146 21.262 -6.621 1.00 84.38 130 CYS A CA 1
ATOM 970 C C . CYS A 1 130 ? 10.335 22.115 -5.631 1.00 84.38 130 CYS A C 1
ATOM 972 O O . CYS A 1 130 ? 9.471 21.589 -4.928 1.00 84.38 130 CYS A O 1
ATOM 974 N N . ILE A 1 131 ? 10.569 23.432 -5.600 1.00 86.75 131 ILE A N 1
ATOM 975 C CA . ILE A 1 131 ? 9.823 24.362 -4.738 1.00 86.75 131 ILE A CA 1
ATOM 976 C C . ILE A 1 131 ? 8.355 24.440 -5.169 1.00 86.75 131 ILE A C 1
ATOM 978 O O . ILE A 1 131 ? 7.469 24.350 -4.324 1.00 86.75 131 ILE A O 1
ATOM 982 N N . LEU A 1 132 ? 8.073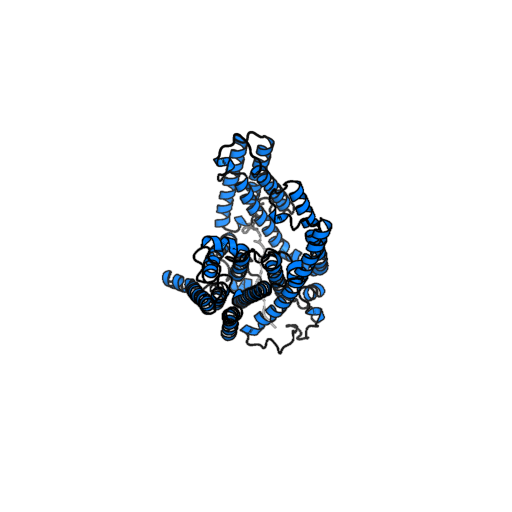 24.542 -6.470 1.00 88.50 132 LEU A N 1
ATOM 983 C CA . LEU A 1 132 ? 6.709 24.539 -7.008 1.00 88.50 132 LEU A CA 1
ATOM 984 C C . LEU A 1 132 ? 5.998 23.202 -6.785 1.00 88.50 132 LEU A C 1
ATOM 986 O O . LEU A 1 132 ? 4.806 23.195 -6.501 1.00 88.50 132 LEU A O 1
ATOM 990 N N . GLY A 1 133 ? 6.712 22.078 -6.856 1.00 81.88 133 GLY A N 1
ATOM 991 C CA . GLY A 1 133 ? 6.189 20.758 -6.504 1.00 81.88 133 GLY A CA 1
ATOM 992 C C . GLY A 1 133 ? 5.826 20.659 -5.020 1.00 81.88 133 GLY A C 1
ATOM 993 O O . GLY A 1 133 ? 4.768 20.133 -4.677 1.00 81.88 133 GLY A O 1
ATOM 994 N N . PHE A 1 134 ? 6.655 21.226 -4.140 1.00 83.19 134 PHE A N 1
ATOM 995 C CA . PHE A 1 134 ? 6.355 21.336 -2.713 1.00 83.19 134 PHE A CA 1
ATOM 996 C C . PHE A 1 134 ? 5.140 22.239 -2.452 1.00 83.19 134 PHE A C 1
ATOM 998 O O . PHE A 1 134 ? 4.222 21.835 -1.742 1.00 83.19 134 PHE A O 1
ATOM 1005 N N . VAL A 1 135 ? 5.079 23.417 -3.081 1.00 85.12 135 VAL A N 1
ATOM 1006 C CA . VAL A 1 135 ? 3.923 24.326 -3.011 1.00 85.12 135 VAL A CA 1
ATOM 1007 C C . VAL A 1 135 ? 2.656 23.655 -3.539 1.00 85.12 135 VAL A C 1
ATOM 1009 O O . VAL A 1 135 ? 1.618 23.741 -2.901 1.00 85.12 135 VAL A O 1
ATOM 1012 N N . PHE A 1 136 ? 2.730 22.929 -4.653 1.00 84.31 136 PHE A N 1
ATOM 1013 C CA . PHE A 1 136 ? 1.597 22.187 -5.203 1.00 84.31 136 PHE A CA 1
ATOM 1014 C C . PHE A 1 136 ? 1.098 21.110 -4.234 1.00 84.31 136 PHE A C 1
ATOM 1016 O O . PHE A 1 136 ? -0.108 20.937 -4.065 1.00 84.31 136 PHE A O 1
ATOM 1023 N N . ALA A 1 137 ? 2.011 20.408 -3.555 1.00 76.69 137 ALA A N 1
ATOM 1024 C CA . ALA A 1 137 ? 1.643 19.452 -2.518 1.00 76.69 137 ALA A CA 1
ATOM 1025 C C . ALA A 1 137 ? 0.937 20.136 -1.334 1.00 76.69 137 ALA A C 1
ATOM 1027 O O . ALA A 1 137 ? -0.045 19.593 -0.831 1.00 76.69 137 ALA A O 1
ATOM 1028 N N . LEU A 1 138 ? 1.386 21.331 -0.928 1.00 76.81 138 LEU A N 1
ATOM 1029 C CA . LEU A 1 138 ? 0.718 22.145 0.094 1.00 76.81 138 LEU A CA 1
ATOM 1030 C C . LEU A 1 138 ? -0.661 22.646 -0.370 1.00 76.81 138 LEU A C 1
ATOM 1032 O O . LEU A 1 138 ? -1.618 22.532 0.389 1.00 76.81 138 LEU A O 1
ATOM 1036 N N . ASP A 1 139 ? -0.787 23.121 -1.614 1.00 75.31 139 ASP A N 1
ATOM 1037 C CA . ASP A 1 139 ? -2.053 23.573 -2.214 1.00 75.31 139 ASP A CA 1
ATOM 1038 C C . ASP A 1 139 ? -3.084 22.434 -2.236 1.00 75.31 139 ASP A C 1
ATOM 1040 O O . ASP A 1 139 ? -4.242 22.600 -1.845 1.00 75.31 139 ASP A O 1
ATOM 1044 N N . LEU A 1 140 ? -2.660 21.241 -2.669 1.00 71.75 140 LEU A N 1
ATOM 1045 C CA . LEU A 1 140 ? -3.499 20.047 -2.625 1.00 71.75 140 LEU A CA 1
ATOM 1046 C C . LEU A 1 140 ? -3.895 19.714 -1.187 1.00 71.75 140 LEU A C 1
ATOM 1048 O O . LEU A 1 140 ? -5.059 19.414 -0.927 1.00 71.75 140 LEU A O 1
ATOM 1052 N N . TRP A 1 141 ? -2.947 19.788 -0.254 1.00 69.81 141 TRP A N 1
ATOM 1053 C CA . TRP A 1 141 ? -3.173 19.482 1.153 1.00 69.81 141 TRP A CA 1
ATOM 1054 C C . TRP A 1 141 ? -4.206 20.413 1.803 1.00 69.81 141 TRP A C 1
ATOM 1056 O O . TRP A 1 141 ? -5.142 19.934 2.442 1.00 69.81 141 TRP A O 1
ATOM 1066 N N . GLU A 1 142 ? -4.096 21.725 1.592 1.00 68.56 142 GLU A N 1
ATOM 1067 C CA . GLU A 1 142 ? -5.063 22.718 2.077 1.00 68.56 142 GLU A CA 1
ATOM 1068 C C . GLU A 1 142 ? -6.459 22.488 1.490 1.00 68.56 142 GLU A C 1
ATOM 1070 O O . GLU A 1 142 ? -7.457 22.528 2.215 1.00 68.56 142 GLU A O 1
ATOM 1075 N N . LEU A 1 143 ? -6.544 22.170 0.194 1.00 65.25 143 LEU A N 1
ATOM 1076 C CA . LEU A 1 143 ? -7.812 21.838 -0.456 1.00 65.25 143 LEU A CA 1
ATOM 1077 C C . LEU A 1 143 ? -8.453 20.573 0.121 1.00 65.25 143 LEU A C 1
ATOM 1079 O O . LEU A 1 143 ? -9.679 20.528 0.255 1.00 65.25 143 LEU A O 1
ATOM 1083 N N . PHE A 1 144 ? -7.656 19.560 0.469 1.00 62.91 144 PHE A N 1
ATOM 1084 C CA . PHE A 1 144 ? -8.149 18.351 1.127 1.00 62.91 144 PHE A CA 1
ATOM 1085 C C . PHE A 1 144 ? -8.639 18.633 2.552 1.00 62.91 144 PHE A C 1
ATOM 1087 O O . PHE A 1 144 ? -9.694 18.129 2.939 1.00 62.91 144 PHE A O 1
ATOM 1094 N N . GLU A 1 145 ? -7.924 19.463 3.312 1.00 60.94 145 GLU A N 1
ATOM 1095 C CA . GLU A 1 145 ? -8.272 19.801 4.694 1.00 60.94 145 GLU A CA 1
ATOM 1096 C C . GLU A 1 145 ? -9.550 20.657 4.773 1.00 60.94 145 GLU A C 1
ATOM 1098 O O . GLU A 1 145 ? -10.491 20.301 5.485 1.00 60.94 145 GLU A O 1
ATOM 1103 N N . LEU A 1 146 ? -9.650 21.722 3.966 1.00 58.34 146 LEU A N 1
ATOM 1104 C CA . LEU A 1 146 ? -10.820 22.614 3.909 1.00 58.34 146 LEU A CA 1
ATOM 1105 C C . LEU A 1 146 ? -12.085 21.912 3.398 1.00 58.34 146 LEU A C 1
ATOM 1107 O O . LEU A 1 146 ? -13.207 22.303 3.731 1.00 58.34 146 LEU A O 1
ATOM 1111 N N . ARG A 1 147 ? -11.932 20.878 2.563 1.00 56.84 147 ARG A N 1
ATOM 1112 C CA . ARG A 1 147 ? -13.061 20.144 1.978 1.00 56.84 147 ARG A CA 1
ATOM 1113 C C . ARG A 1 147 ? -13.394 18.849 2.685 1.00 56.84 147 ARG A C 1
ATOM 1115 O O . ARG A 1 147 ? -14.389 18.259 2.286 1.00 56.84 147 ARG A O 1
ATOM 1122 N N . GLY A 1 148 ? -12.670 18.425 3.721 1.00 55.78 148 GLY A N 1
ATOM 1123 C CA . GLY A 1 148 ? -12.881 17.124 4.368 1.00 55.78 148 GLY A CA 1
ATOM 1124 C C . GLY A 1 148 ? -14.353 16.818 4.682 1.00 55.78 148 GLY A C 1
ATOM 1125 O O . GLY A 1 148 ? -14.850 15.756 4.318 1.00 55.78 148 GLY A O 1
ATOM 1126 N N . GLN A 1 149 ? -15.097 17.787 5.229 1.00 56.72 149 GLN A N 1
ATOM 1127 C CA . GLN A 1 149 ? -16.519 17.611 5.564 1.00 56.72 149 GLN A CA 1
ATOM 1128 C C . GLN A 1 149 ? -17.460 17.638 4.345 1.00 56.72 149 GLN A C 1
ATOM 1130 O O . GLN A 1 149 ? -18.374 16.821 4.252 1.00 56.72 149 GLN A O 1
ATOM 1135 N N . ARG A 1 150 ? -17.239 18.532 3.367 1.00 62.69 150 ARG A N 1
ATOM 1136 C CA . ARG A 1 150 ? -18.039 18.538 2.121 1.00 62.69 150 ARG A CA 1
ATOM 1137 C C . ARG A 1 150 ? -17.740 17.322 1.252 1.00 62.69 150 ARG A C 1
ATOM 1139 O O . ARG A 1 150 ? -18.637 16.811 0.595 1.00 62.69 150 ARG A O 1
ATOM 1146 N N . LEU A 1 151 ? -16.489 16.876 1.231 1.00 64.62 151 LEU A N 1
ATOM 1147 C CA . LEU A 1 151 ? -16.040 15.710 0.488 1.00 64.62 151 LEU A CA 1
ATOM 1148 C C . LEU A 1 151 ? -16.634 14.443 1.094 1.00 64.62 151 LEU A C 1
ATOM 1150 O O . LEU A 1 151 ? -17.138 13.621 0.339 1.00 64.62 151 LEU A O 1
ATOM 1154 N N . ALA A 1 152 ? -16.652 14.321 2.425 1.00 66.19 152 ALA A N 1
ATOM 1155 C CA . ALA A 1 152 ? -17.331 13.226 3.110 1.00 66.19 152 ALA A CA 1
ATOM 1156 C C . ALA A 1 152 ? -18.815 13.161 2.722 1.00 66.19 152 ALA A C 1
ATOM 1158 O O . ALA A 1 152 ? -19.290 12.101 2.321 1.00 66.19 152 ALA A O 1
ATOM 1159 N N . GLU A 1 153 ? -19.525 14.295 2.714 1.00 71.50 153 GLU A N 1
ATOM 1160 C CA . GLU A 1 153 ? -20.938 14.331 2.313 1.00 71.50 153 GLU A CA 1
ATOM 1161 C C . GLU A 1 153 ? -21.143 14.013 0.819 1.00 71.50 153 GLU A C 1
ATOM 1163 O O . GLU A 1 153 ? -22.037 13.248 0.457 1.00 71.50 153 GLU A O 1
ATOM 1168 N N . ILE A 1 154 ? -20.282 14.522 -0.069 1.00 75.19 154 ILE A N 1
ATOM 1169 C CA . ILE A 1 154 ? -20.317 14.191 -1.504 1.00 75.19 154 ILE A CA 1
ATOM 1170 C C . ILE A 1 154 ? -20.050 12.699 -1.727 1.00 75.19 154 ILE A C 1
ATOM 1172 O O . ILE A 1 154 ? -20.751 12.061 -2.510 1.00 75.19 154 ILE A O 1
ATOM 1176 N N . VAL A 1 155 ? -19.058 12.123 -1.046 1.00 75.62 155 VAL A N 1
ATOM 1177 C CA . VAL A 1 155 ? -18.746 10.689 -1.120 1.00 75.62 155 VAL A CA 1
ATOM 1178 C C . VAL A 1 155 ? -19.907 9.872 -0.561 1.00 75.62 155 VAL A C 1
ATOM 1180 O O . VAL A 1 155 ? -20.279 8.861 -1.150 1.00 75.62 155 VAL A O 1
ATOM 1183 N N . ARG A 1 156 ? -20.542 10.332 0.515 1.00 75.69 156 ARG A N 1
ATOM 1184 C CA . ARG A 1 156 ? -21.718 9.690 1.101 1.00 75.69 156 ARG A CA 1
ATOM 1185 C C . ARG A 1 156 ? -22.890 9.663 0.121 1.00 75.69 156 ARG A C 1
ATOM 1187 O O . ARG A 1 156 ? -23.480 8.609 -0.058 1.00 75.69 156 ARG A O 1
ATOM 1194 N N . GLN A 1 157 ? -23.190 10.773 -0.556 1.00 79.06 157 GLN A N 1
ATOM 1195 C CA . GLN A 1 157 ? -24.346 10.881 -1.459 1.00 79.06 157 GLN A CA 1
ATOM 1196 C C . GLN A 1 157 ? -24.093 10.352 -2.880 1.00 79.06 157 GLN A C 1
ATOM 1198 O O . GLN A 1 157 ? -24.992 9.806 -3.520 1.00 79.06 157 GLN A O 1
ATOM 1203 N N . GLN A 1 158 ? -22.887 10.548 -3.417 1.00 81.50 158 GLN A N 1
ATOM 1204 C CA . GLN A 1 158 ? -22.541 10.265 -4.815 1.00 81.50 158 GLN A CA 1
ATOM 1205 C C . GLN A 1 158 ? -21.438 9.215 -4.972 1.00 81.50 158 GLN A C 1
ATOM 1207 O O . GLN A 1 158 ? -21.050 8.906 -6.101 1.00 81.50 158 GLN A O 1
ATOM 1212 N N . GLY A 1 159 ? -20.933 8.624 -3.889 1.00 80.19 159 GLY A N 1
ATOM 1213 C CA . GLY A 1 159 ? -19.736 7.785 -3.940 1.00 80.19 159 GLY A CA 1
ATOM 1214 C C . GLY A 1 159 ? -19.860 6.547 -4.823 1.00 80.19 159 GLY A C 1
ATOM 1215 O O . GLY A 1 159 ? -18.873 6.154 -5.429 1.00 80.19 159 GLY A O 1
ATOM 1216 N N . LEU A 1 160 ? -21.058 5.983 -5.010 1.00 85.94 160 LEU A N 1
ATOM 1217 C CA . LEU A 1 160 ? -21.280 4.910 -5.995 1.00 85.94 160 LEU A CA 1
ATOM 1218 C C . LEU A 1 160 ? -21.007 5.365 -7.434 1.00 85.94 160 LEU A C 1
ATOM 1220 O O . LEU A 1 160 ? -20.402 4.629 -8.211 1.00 85.94 160 LEU A O 1
ATOM 1224 N N . ARG A 1 161 ? -21.430 6.585 -7.789 1.00 81.94 161 ARG A N 1
ATOM 1225 C CA . ARG A 1 161 ? -21.154 7.169 -9.110 1.00 81.94 161 ARG A CA 1
ATOM 1226 C C . ARG A 1 161 ? -19.674 7.490 -9.252 1.00 81.94 161 ARG A C 1
ATOM 1228 O O . ARG A 1 161 ? -19.099 7.186 -10.288 1.00 81.94 161 ARG A O 1
ATOM 1235 N N . ILE A 1 162 ? -19.058 8.044 -8.208 1.00 78.75 162 ILE A N 1
ATOM 1236 C CA . ILE A 1 162 ? -17.620 8.347 -8.185 1.00 78.75 162 ILE A CA 1
ATOM 1237 C C . ILE A 1 162 ? -16.802 7.063 -8.360 1.00 78.75 162 ILE A C 1
ATOM 1239 O O . ILE A 1 162 ? -15.920 7.019 -9.210 1.00 78.75 162 ILE A O 1
ATOM 1243 N N . LEU A 1 163 ? -17.129 5.999 -7.623 1.00 81.50 163 LEU A N 1
ATOM 1244 C CA . LEU A 1 163 ? -16.461 4.704 -7.732 1.00 81.50 163 LEU A CA 1
ATOM 1245 C C . LEU A 1 163 ? -16.661 4.085 -9.122 1.00 81.50 163 LEU A C 1
ATOM 1247 O O . LEU A 1 163 ? -15.701 3.607 -9.723 1.00 81.50 163 LEU A O 1
ATOM 1251 N N . GLY A 1 164 ? -17.885 4.132 -9.658 1.00 83.81 164 GLY A N 1
ATOM 1252 C CA . GLY A 1 164 ? -18.205 3.617 -10.990 1.00 83.81 164 GLY A CA 1
ATOM 1253 C C . GLY A 1 164 ? -17.462 4.357 -12.104 1.00 83.81 164 GLY A C 1
ATOM 1254 O O . GLY A 1 164 ? -16.719 3.739 -12.865 1.00 83.81 164 GLY A O 1
ATOM 1255 N N . TYR A 1 165 ? -17.606 5.683 -12.175 1.00 81.44 165 TYR A N 1
ATOM 1256 C CA . TYR A 1 165 ? -16.926 6.505 -13.180 1.00 81.44 165 TYR A CA 1
ATOM 1257 C C . TYR A 1 165 ? -15.409 6.497 -13.005 1.00 81.44 165 TYR A C 1
ATOM 1259 O O . TYR A 1 165 ? -14.694 6.451 -14.000 1.00 81.44 165 TYR A O 1
ATOM 1267 N N . GLY A 1 166 ? -14.912 6.476 -11.767 1.00 79.25 166 GLY A N 1
ATOM 1268 C CA . GLY A 1 166 ? -13.487 6.350 -11.476 1.00 79.25 166 GLY A CA 1
ATOM 1269 C C . GLY A 1 166 ? -12.913 5.024 -11.973 1.00 79.25 166 GLY A C 1
ATOM 1270 O O . GLY A 1 166 ? -11.868 5.018 -12.615 1.00 79.25 166 GLY A O 1
ATOM 1271 N N . THR A 1 167 ? -13.625 3.912 -11.765 1.00 84.44 167 THR A N 1
ATOM 1272 C CA . THR A 1 167 ? -13.195 2.587 -12.247 1.00 84.44 167 THR A CA 1
ATOM 1273 C C . THR A 1 167 ? -13.185 2.529 -13.774 1.00 84.44 167 THR A C 1
ATOM 1275 O O . THR A 1 167 ? -12.191 2.117 -14.369 1.00 84.44 167 THR A O 1
ATOM 1278 N N . VAL A 1 168 ? -14.258 2.989 -14.426 1.00 82.75 168 VAL A N 1
ATOM 1279 C CA . VAL A 1 168 ? -14.340 3.033 -15.897 1.00 82.75 168 VAL A CA 1
ATOM 1280 C C . VAL A 1 168 ? -13.273 3.961 -16.478 1.00 82.75 168 VAL A C 1
ATOM 1282 O O . VAL A 1 168 ? -12.592 3.589 -17.431 1.00 82.75 168 VAL A O 1
ATOM 1285 N N . GLY A 1 169 ? -13.088 5.140 -15.884 1.00 79.50 169 GLY A N 1
ATOM 1286 C CA . GLY A 1 169 ? -12.074 6.109 -16.290 1.00 79.50 169 GLY A CA 1
ATOM 1287 C C . GLY A 1 169 ? -10.654 5.568 -16.144 1.00 79.50 169 GLY A C 1
ATOM 1288 O O . GLY A 1 169 ? -9.846 5.746 -17.055 1.00 79.50 169 GLY A O 1
ATOM 1289 N N . PHE A 1 170 ? -10.356 4.852 -15.054 1.00 82.88 170 PHE A N 1
ATOM 1290 C CA . PHE A 1 170 ? -9.065 4.189 -14.858 1.00 82.88 170 PHE A CA 1
ATOM 1291 C C . PHE A 1 170 ? -8.809 3.130 -15.933 1.00 82.88 170 PHE A C 1
ATOM 1293 O O . PHE A 1 170 ? -7.767 3.172 -16.583 1.00 82.88 170 PHE A O 1
ATOM 1300 N N . ILE A 1 171 ? -9.771 2.231 -16.173 1.00 85.81 171 ILE A N 1
ATOM 1301 C CA . ILE A 1 171 ? -9.644 1.186 -17.198 1.00 85.81 171 ILE A CA 1
ATOM 1302 C C . ILE A 1 171 ? -9.445 1.820 -18.576 1.00 85.81 171 ILE A C 1
ATOM 1304 O O . ILE A 1 171 ? -8.529 1.429 -19.293 1.00 85.81 171 ILE A O 1
ATOM 1308 N N . ALA A 1 172 ? -10.251 2.818 -18.945 1.00 78.94 172 ALA A N 1
ATOM 1309 C CA . ALA A 1 172 ? -10.132 3.485 -20.238 1.00 78.94 172 ALA A CA 1
ATOM 1310 C C . ALA A 1 172 ? -8.775 4.191 -20.395 1.00 78.94 172 ALA A C 1
ATOM 1312 O O . ALA A 1 172 ? -8.109 4.032 -21.415 1.00 78.94 172 ALA A O 1
ATOM 1313 N N . THR A 1 173 ? -8.328 4.916 -19.366 1.00 81.94 173 THR A N 1
ATOM 1314 C CA . THR A 1 173 ? -7.042 5.627 -19.388 1.00 81.94 173 THR A CA 1
ATOM 1315 C C . THR A 1 173 ? -5.877 4.646 -19.497 1.00 81.94 173 THR A C 1
ATOM 1317 O O . THR A 1 173 ? -5.038 4.783 -20.383 1.00 81.94 173 THR A O 1
ATOM 1320 N N . TYR A 1 174 ? -5.835 3.612 -18.657 1.00 82.81 174 TYR A N 1
ATOM 1321 C CA . TYR A 1 174 ? -4.745 2.638 -18.681 1.00 82.81 174 TYR A CA 1
ATOM 1322 C C . TYR A 1 174 ? -4.742 1.794 -19.962 1.00 82.81 174 TYR A C 1
ATOM 1324 O O . TYR A 1 174 ? -3.683 1.501 -20.505 1.00 82.81 174 TYR A O 1
ATOM 1332 N N . SER A 1 175 ? -5.918 1.435 -20.482 1.00 87.69 175 SER A N 1
ATOM 1333 C CA . SER A 1 175 ? -6.027 0.563 -21.659 1.00 87.69 175 SER A CA 1
ATOM 1334 C C . SER A 1 175 ? -5.811 1.290 -22.980 1.00 87.69 175 SER A C 1
ATOM 1336 O O . SER A 1 175 ? -5.417 0.655 -23.947 1.00 87.69 175 SER A O 1
ATOM 1338 N N . ILE A 1 176 ? -6.089 2.595 -23.050 1.00 82.19 176 ILE A N 1
ATOM 1339 C CA . ILE A 1 176 ? -6.060 3.354 -24.310 1.00 82.19 176 ILE A CA 1
ATOM 1340 C C . ILE A 1 176 ? -4.946 4.399 -24.292 1.00 82.19 176 ILE A C 1
ATOM 1342 O O . ILE A 1 176 ? -4.112 4.427 -25.194 1.00 82.19 176 ILE A O 1
ATOM 1346 N N . VAL A 1 177 ? -4.902 5.245 -23.259 1.00 80.44 177 VAL A N 1
ATOM 1347 C CA . VAL A 1 177 ? -3.959 6.372 -23.204 1.00 80.44 177 VAL A CA 1
ATOM 1348 C C . VAL A 1 177 ? -2.527 5.876 -23.038 1.00 80.44 177 VAL A C 1
ATOM 1350 O O . VAL A 1 177 ? -1.642 6.383 -23.717 1.00 80.44 177 VAL A O 1
ATOM 1353 N N . VAL A 1 178 ? -2.286 4.865 -22.195 1.00 79.94 178 VAL A N 1
ATOM 1354 C CA . VAL A 1 178 ? -0.924 4.338 -21.991 1.00 79.94 178 VAL A CA 1
ATOM 1355 C C . VAL A 1 178 ? -0.343 3.751 -23.288 1.00 79.94 178 VAL A C 1
ATOM 1357 O O . VAL A 1 178 ? 0.732 4.207 -23.671 1.00 79.94 178 VAL A O 1
ATOM 1360 N N . PRO A 1 179 ? -1.024 2.846 -24.025 1.00 82.81 179 PRO A N 1
ATOM 1361 C CA . PRO A 1 179 ? -0.542 2.393 -25.333 1.00 82.81 179 PRO A CA 1
ATOM 1362 C C . PRO A 1 179 ? -0.325 3.514 -26.347 1.00 82.81 179 PRO A C 1
ATOM 1364 O O . PRO A 1 179 ? 0.678 3.503 -27.051 1.00 82.81 179 PRO A O 1
ATOM 1367 N N . LEU A 1 180 ? -1.232 4.495 -26.412 1.00 78.94 180 LEU A N 1
ATOM 1368 C CA . LEU A 1 180 ? -1.088 5.637 -27.320 1.00 78.94 180 LEU A CA 1
ATOM 1369 C C . LEU A 1 180 ? 0.151 6.474 -26.994 1.00 78.94 180 LEU A C 1
ATOM 1371 O O . LEU A 1 180 ? 0.877 6.877 -27.898 1.00 78.94 180 LEU A O 1
ATOM 1375 N N . LEU A 1 181 ? 0.404 6.726 -25.708 1.00 77.44 181 LEU A N 1
ATOM 1376 C CA . LEU A 1 181 ? 1.601 7.434 -25.263 1.00 77.44 181 LEU A CA 1
ATOM 1377 C C . LEU A 1 181 ? 2.866 6.623 -25.542 1.00 77.44 181 LEU A C 1
ATOM 1379 O O . LEU A 1 181 ? 3.857 7.200 -25.975 1.00 77.44 181 LEU A O 1
ATOM 1383 N N . GLN A 1 182 ? 2.841 5.305 -25.333 1.00 77.25 182 GLN A N 1
ATOM 1384 C CA . GLN A 1 182 ? 3.969 4.432 -25.665 1.00 77.25 182 GLN A CA 1
ATOM 1385 C C . GLN A 1 182 ? 4.284 4.474 -27.165 1.00 77.25 182 GLN A C 1
ATOM 1387 O O . GLN A 1 182 ? 5.439 4.674 -27.531 1.00 77.25 182 GLN A O 1
ATOM 1392 N N . GLU A 1 183 ? 3.268 4.373 -28.024 1.00 80.75 183 GLU A N 1
ATOM 1393 C CA . GLU A 1 183 ? 3.419 4.473 -29.482 1.00 80.75 183 GLU A CA 1
ATOM 1394 C C . GLU A 1 183 ? 3.982 5.840 -29.900 1.00 80.75 183 GLU A C 1
ATOM 1396 O O . GLU A 1 183 ? 4.901 5.925 -30.717 1.00 80.75 183 GLU A O 1
ATOM 1401 N N . LEU A 1 184 ? 3.475 6.921 -29.298 1.00 78.06 184 LEU A N 1
ATOM 1402 C CA . LEU A 1 184 ? 3.961 8.276 -29.541 1.00 78.06 184 LEU A CA 1
ATOM 1403 C C . LEU A 1 184 ? 5.435 8.424 -29.142 1.00 78.06 184 LEU A C 1
ATOM 1405 O O . LEU A 1 184 ? 6.220 8.966 -29.913 1.00 78.06 184 LEU A O 1
ATOM 1409 N N . VAL A 1 185 ? 5.823 7.922 -27.966 1.00 75.00 185 VAL A N 1
ATOM 1410 C CA . VAL A 1 185 ? 7.215 7.963 -27.490 1.00 75.00 185 VAL A CA 1
ATOM 1411 C C . VAL A 1 185 ? 8.133 7.176 -28.423 1.00 75.00 185 VAL A C 1
ATOM 1413 O O . VAL A 1 185 ? 9.181 7.689 -28.799 1.00 75.00 185 VAL A O 1
ATOM 1416 N N . ILE A 1 186 ? 7.729 5.977 -28.853 1.00 72.56 186 ILE A N 1
ATOM 1417 C CA . ILE A 1 186 ? 8.500 5.159 -29.804 1.00 72.56 186 ILE A CA 1
ATOM 1418 C C . ILE A 1 186 ? 8.652 5.878 -31.152 1.00 72.56 186 ILE A C 1
ATOM 1420 O O . ILE A 1 186 ? 9.713 5.814 -31.770 1.00 72.56 186 ILE A O 1
ATOM 1424 N N . THR A 1 187 ? 7.614 6.590 -31.597 1.00 77.00 187 THR A N 1
ATOM 1425 C CA . THR A 1 187 ? 7.635 7.359 -32.851 1.00 77.00 187 THR A CA 1
ATOM 1426 C C . THR A 1 187 ? 8.556 8.581 -32.762 1.00 77.00 187 THR A C 1
ATOM 1428 O O . THR A 1 187 ? 9.239 8.905 -33.731 1.00 77.00 187 THR A O 1
ATOM 1431 N N . LEU A 1 188 ? 8.578 9.265 -31.614 1.00 78.06 188 LEU A N 1
ATOM 1432 C CA . LEU A 1 188 ? 9.393 10.465 -31.385 1.00 78.06 188 LEU A CA 1
ATOM 1433 C C . LEU A 1 188 ? 10.863 10.148 -31.072 1.00 78.06 188 LEU A C 1
ATOM 1435 O O . LEU A 1 188 ? 11.740 10.945 -31.398 1.00 78.06 188 LEU A O 1
ATOM 1439 N N . SER A 1 189 ? 11.131 8.996 -30.458 1.00 71.25 189 SER A N 1
ATOM 1440 C CA . SER A 1 189 ? 12.466 8.542 -30.061 1.00 71.25 189 SER A CA 1
ATOM 1441 C C . SER A 1 189 ? 12.652 7.069 -30.451 1.00 71.25 189 SER A C 1
ATOM 1443 O O . SER A 1 189 ? 12.501 6.191 -29.596 1.00 71.25 189 SER A O 1
ATOM 1445 N N . PRO A 1 190 ? 12.975 6.764 -31.723 1.00 66.19 190 PRO A N 1
ATOM 1446 C CA . PRO A 1 190 ? 13.242 5.394 -32.145 1.00 66.19 190 PRO A CA 1
ATOM 1447 C C . PRO A 1 190 ? 14.435 4.843 -31.353 1.00 66.19 190 PRO A C 1
ATOM 1449 O O . PRO A 1 190 ? 15.536 5.379 -31.431 1.00 66.19 190 PRO A O 1
ATOM 1452 N N . LEU A 1 191 ? 14.213 3.804 -30.548 1.00 58.62 191 LEU A N 1
ATOM 1453 C CA . LEU A 1 191 ? 15.281 3.126 -29.811 1.00 58.62 191 LEU A CA 1
ATOM 1454 C C . LEU A 1 191 ? 16.019 2.169 -30.762 1.00 58.62 191 LEU A C 1
ATOM 1456 O O . LEU A 1 191 ? 15.393 1.275 -31.332 1.00 58.62 191 LEU A O 1
ATOM 1460 N N . ASP A 1 192 ? 17.339 2.321 -30.888 1.00 56.28 192 ASP A N 1
ATOM 1461 C CA . ASP A 1 192 ? 18.214 1.466 -31.715 1.00 56.28 192 ASP A CA 1
ATOM 1462 C C . ASP A 1 192 ? 18.497 0.073 -31.094 1.00 56.28 192 ASP A C 1
ATOM 1464 O O . ASP A 1 192 ? 19.224 -0.740 -31.664 1.00 56.28 192 ASP A O 1
ATOM 1468 N N . GLU A 1 193 ? 17.915 -0.239 -29.930 1.00 54.41 193 GLU A N 1
ATOM 1469 C CA . GLU A 1 193 ? 18.176 -1.470 -29.171 1.00 54.41 193 GLU A CA 1
ATOM 1470 C C . GLU A 1 193 ? 17.265 -2.652 -29.599 1.00 54.41 193 GLU A C 1
ATOM 1472 O O . GLU A 1 193 ? 16.040 -2.598 -29.431 1.00 54.41 193 GLU A O 1
ATOM 1477 N N . PRO A 1 194 ? 17.826 -3.779 -30.087 1.00 46.81 194 PRO A N 1
ATOM 1478 C CA . PRO A 1 194 ? 17.069 -4.932 -30.591 1.00 46.81 194 PRO A CA 1
ATOM 1479 C C . PRO A 1 194 ? 16.376 -5.773 -29.503 1.00 46.81 194 PRO A C 1
ATOM 1481 O O . PRO A 1 194 ? 15.554 -6.629 -29.828 1.00 46.81 194 PRO A O 1
ATOM 1484 N N . ILE A 1 195 ? 16.649 -5.543 -28.214 1.00 45.41 195 ILE A N 1
ATOM 1485 C CA . ILE A 1 195 ? 16.074 -6.328 -27.102 1.00 45.41 195 ILE A CA 1
ATOM 1486 C C . ILE A 1 195 ? 14.561 -6.069 -26.927 1.00 45.41 195 ILE A C 1
ATOM 1488 O O . ILE A 1 195 ? 13.844 -6.938 -26.438 1.00 45.41 195 ILE A O 1
ATOM 1492 N N . LEU A 1 196 ? 14.040 -4.938 -27.423 1.00 49.09 196 LEU A N 1
ATOM 1493 C CA . LEU A 1 196 ? 12.596 -4.659 -27.510 1.00 49.09 196 LEU A CA 1
ATOM 1494 C C . LEU A 1 196 ? 11.948 -5.126 -28.830 1.00 49.09 196 LEU A C 1
ATOM 1496 O O . LEU A 1 196 ? 10.734 -5.010 -28.998 1.00 49.09 196 LEU A O 1
ATOM 1500 N N . ALA A 1 197 ? 12.716 -5.669 -29.782 1.00 41.09 197 ALA A N 1
ATOM 1501 C CA . ALA A 1 197 ? 12.199 -6.038 -31.103 1.00 41.09 197 ALA A CA 1
ATOM 1502 C C . ALA A 1 197 ? 11.282 -7.276 -31.091 1.00 41.09 197 ALA A C 1
ATOM 1504 O O . ALA A 1 197 ? 10.476 -7.432 -32.007 1.00 41.09 197 ALA A O 1
ATOM 1505 N N . MET A 1 198 ? 11.356 -8.130 -30.060 1.00 44.25 198 MET A N 1
ATOM 1506 C CA . MET A 1 198 ? 10.450 -9.282 -29.913 1.00 44.25 198 MET A CA 1
ATOM 1507 C C . MET A 1 198 ? 9.029 -8.907 -29.454 1.00 44.25 198 MET A C 1
ATOM 1509 O O . MET A 1 198 ? 8.142 -9.748 -29.558 1.00 44.25 198 MET A O 1
ATOM 1513 N N . ASP A 1 199 ? 8.797 -7.657 -29.033 1.00 54.12 199 ASP A N 1
ATOM 1514 C CA . ASP A 1 199 ? 7.522 -7.164 -28.487 1.00 54.12 199 ASP A CA 1
ATOM 1515 C C . ASP A 1 199 ? 6.974 -5.952 -29.273 1.00 54.12 199 ASP A C 1
ATOM 1517 O O . ASP A 1 199 ? 6.308 -5.075 -28.721 1.00 54.12 199 ASP A O 1
ATOM 1521 N N . ARG A 1 200 ? 7.202 -5.880 -30.598 1.00 62.84 200 ARG A N 1
ATOM 1522 C CA . ARG A 1 200 ? 6.459 -4.934 -31.462 1.00 62.84 200 ARG A CA 1
ATOM 1523 C C . ARG A 1 200 ? 5.012 -5.395 -31.643 1.00 62.84 200 ARG A C 1
ATOM 1525 O O . ARG A 1 200 ? 4.587 -5.811 -32.719 1.00 62.84 200 ARG A O 1
ATOM 1532 N N . LEU A 1 201 ? 4.257 -5.333 -30.557 1.00 72.44 201 LEU A N 1
ATOM 1533 C CA . LEU A 1 201 ? 2.814 -5.458 -30.559 1.00 72.44 201 LEU A CA 1
ATOM 1534 C C . LEU A 1 201 ? 2.226 -4.270 -31.318 1.00 72.44 201 LEU A C 1
ATOM 1536 O O . LEU A 1 201 ? 2.602 -3.122 -31.095 1.00 72.44 201 LEU A O 1
ATOM 1540 N N . THR A 1 202 ? 1.279 -4.542 -32.212 1.00 83.81 202 THR A N 1
ATOM 1541 C CA . THR A 1 202 ? 0.484 -3.472 -32.823 1.00 83.81 202 THR A CA 1
ATOM 1542 C C . THR A 1 202 ? -0.253 -2.694 -31.729 1.00 83.81 202 THR A C 1
ATOM 1544 O O . THR A 1 202 ? -0.618 -3.269 -30.699 1.00 83.81 202 THR A O 1
ATOM 1547 N N . LEU A 1 203 ? -0.561 -1.413 -31.961 1.00 83.94 203 LEU A N 1
ATOM 1548 C CA . LEU A 1 203 ? -1.348 -0.598 -31.023 1.00 83.94 203 LEU A CA 1
ATOM 1549 C C . LEU A 1 203 ? -2.618 -1.328 -30.548 1.00 83.94 203 LEU A C 1
ATOM 1551 O O . LEU A 1 203 ? -2.927 -1.338 -29.360 1.00 83.94 203 LEU A O 1
ATOM 1555 N N . SER A 1 204 ? -3.316 -2.003 -31.468 1.00 86.12 204 SER A N 1
ATOM 1556 C CA . SER A 1 204 ? -4.518 -2.783 -31.148 1.00 86.12 204 SER A CA 1
ATOM 1557 C C . SER A 1 204 ? -4.254 -3.923 -30.156 1.00 86.12 204 SER A C 1
ATOM 1559 O O . SER A 1 204 ? -5.037 -4.124 -29.231 1.00 86.12 204 SER A O 1
ATOM 1561 N N . GLN A 1 205 ? -3.128 -4.627 -30.295 1.00 85.44 205 GLN A N 1
ATOM 1562 C CA . GLN A 1 205 ? -2.726 -5.685 -29.371 1.00 85.44 205 GLN A CA 1
ATOM 1563 C C . GLN A 1 205 ? -2.348 -5.100 -28.007 1.00 85.44 205 GLN A C 1
ATOM 1565 O O . GLN A 1 205 ? -2.830 -5.596 -26.992 1.00 85.44 205 GLN A O 1
ATOM 1570 N N . ASN A 1 206 ? -1.578 -4.007 -27.967 1.00 83.19 206 ASN A N 1
ATOM 1571 C CA . ASN A 1 206 ? -1.230 -3.323 -26.716 1.00 83.19 206 ASN A CA 1
ATOM 1572 C C . ASN A 1 206 ? -2.466 -2.848 -25.941 1.00 83.19 206 ASN A C 1
ATOM 1574 O O . ASN A 1 206 ? -2.536 -3.034 -24.726 1.00 83.19 206 ASN A O 1
ATOM 1578 N N . VAL A 1 207 ? -3.468 -2.298 -26.635 1.00 87.50 207 VAL A N 1
ATOM 1579 C CA . VAL A 1 207 ? -4.748 -1.902 -26.024 1.00 87.50 207 VAL A CA 1
ATOM 1580 C C . VAL A 1 207 ? -5.453 -3.100 -25.390 1.00 87.50 207 VAL A C 1
ATOM 1582 O O . VAL A 1 207 ? -5.889 -3.024 -24.241 1.00 87.50 207 VAL A O 1
ATOM 1585 N N . VAL A 1 208 ? -5.525 -4.231 -26.100 1.00 88.69 208 VAL A N 1
ATOM 1586 C CA . VAL A 1 208 ? -6.122 -5.463 -25.562 1.00 88.69 208 VAL A CA 1
ATOM 1587 C C . VAL A 1 208 ? -5.348 -5.957 -24.339 1.00 88.69 208 VAL A C 1
ATOM 1589 O O . VAL A 1 208 ? -5.964 -6.297 -23.329 1.00 88.69 208 VAL A O 1
ATOM 1592 N N . PHE A 1 209 ? -4.014 -5.947 -24.369 1.00 85.25 209 PHE A N 1
ATOM 1593 C CA . PHE A 1 209 ? -3.213 -6.386 -23.225 1.00 85.25 209 PHE A CA 1
ATOM 1594 C C . PHE A 1 209 ? -3.386 -5.494 -22.005 1.00 85.25 209 PHE A C 1
ATOM 1596 O O . PHE A 1 209 ? -3.636 -6.004 -20.912 1.00 85.25 209 PHE A O 1
ATOM 1603 N N . LYS A 1 210 ? -3.342 -4.171 -22.179 1.00 85.25 210 LYS A N 1
ATOM 1604 C CA . LYS A 1 210 ? -3.559 -3.225 -21.079 1.00 85.25 210 LYS A CA 1
ATOM 1605 C C . LYS A 1 210 ? -4.985 -3.282 -20.532 1.00 85.25 210 LYS A C 1
ATOM 1607 O O . LYS A 1 210 ? -5.183 -3.085 -19.332 1.00 85.25 210 LYS A O 1
ATOM 1612 N N . PHE A 1 211 ? -5.965 -3.639 -21.359 1.00 89.81 211 PHE A N 1
ATOM 1613 C CA . PHE A 1 211 ? -7.318 -3.934 -20.895 1.00 89.81 211 PHE A CA 1
ATOM 1614 C C . PHE A 1 211 ? -7.366 -5.162 -19.983 1.00 89.81 211 PHE A C 1
ATOM 1616 O O . PHE A 1 211 ? -7.902 -5.075 -18.878 1.00 89.81 211 PHE A O 1
ATOM 1623 N N . VAL A 1 212 ? -6.755 -6.281 -20.389 1.00 89.69 212 VAL A N 1
ATOM 1624 C CA . VAL A 1 212 ? -6.682 -7.484 -19.540 1.00 89.69 212 VAL A CA 1
ATOM 1625 C C . VAL A 1 212 ? -5.938 -7.179 -18.235 1.00 89.69 212 VAL A C 1
ATOM 1627 O O . VAL A 1 212 ? -6.425 -7.536 -17.165 1.00 89.69 212 VAL A O 1
ATOM 1630 N N . GLU A 1 213 ? -4.823 -6.445 -18.294 1.00 88.50 213 GLU A N 1
ATOM 1631 C CA . GLU A 1 213 ? -4.086 -5.990 -17.104 1.00 88.50 213 GLU A CA 1
ATOM 1632 C C . GLU A 1 213 ? -4.948 -5.135 -16.169 1.00 88.50 213 GLU A C 1
ATOM 1634 O O . GLU A 1 213 ? -4.931 -5.351 -14.957 1.00 88.50 213 GLU A O 1
ATOM 1639 N N . SER A 1 214 ? -5.745 -4.214 -16.717 1.00 87.81 214 SER A N 1
ATOM 1640 C CA . SER A 1 214 ? -6.661 -3.371 -15.937 1.00 87.81 214 SER A CA 1
ATOM 1641 C C . SER A 1 214 ? -7.732 -4.196 -15.227 1.00 87.81 214 SER A C 1
ATOM 1643 O O . SER A 1 214 ? -8.017 -3.966 -14.052 1.00 87.81 214 SER A O 1
ATOM 1645 N N . VAL A 1 215 ? -8.321 -5.173 -15.925 1.00 91.31 215 VAL A N 1
ATOM 1646 C CA . VAL A 1 215 ? -9.349 -6.062 -15.365 1.00 91.31 215 VAL A CA 1
ATOM 1647 C C . VAL A 1 215 ? -8.758 -6.947 -14.267 1.00 91.31 215 VAL A C 1
ATOM 1649 O O . VAL A 1 215 ? -9.360 -7.090 -13.202 1.00 91.31 215 VAL A O 1
ATOM 1652 N N . SER A 1 216 ? -7.564 -7.502 -14.479 1.00 91.44 216 SER A N 1
ATOM 1653 C CA . SER A 1 216 ? -6.856 -8.263 -13.448 1.00 91.44 216 SER A CA 1
ATOM 1654 C C . SER A 1 216 ? -6.496 -7.393 -12.243 1.00 91.44 216 SER A C 1
ATOM 1656 O O . SER A 1 216 ? -6.737 -7.805 -11.111 1.00 91.44 216 SER A O 1
ATOM 1658 N N . GLY A 1 217 ? -6.002 -6.170 -12.456 1.00 89.94 217 GLY A N 1
ATOM 1659 C CA . GLY A 1 217 ? -5.732 -5.218 -11.378 1.00 89.94 217 GLY A CA 1
ATOM 1660 C C . GLY A 1 217 ? -6.986 -4.903 -10.560 1.00 89.94 217 GLY A C 1
ATOM 1661 O O . GLY A 1 217 ? -6.955 -4.974 -9.332 1.00 89.94 217 GLY A O 1
ATOM 1662 N N . LEU A 1 218 ? -8.122 -4.657 -11.223 1.00 91.88 218 LEU A N 1
ATOM 1663 C CA . LEU A 1 218 ? -9.413 -4.469 -10.555 1.00 91.88 218 LEU A CA 1
ATOM 1664 C C . LEU A 1 218 ? -9.805 -5.689 -9.708 1.00 91.88 218 LEU A C 1
ATOM 1666 O O . LEU A 1 218 ? -10.315 -5.530 -8.600 1.00 91.88 218 LEU A O 1
ATOM 1670 N N . TRP A 1 219 ? -9.545 -6.904 -10.187 1.00 93.75 219 TRP A N 1
ATOM 1671 C CA . TRP A 1 219 ? -9.796 -8.113 -9.407 1.00 93.75 219 TRP A CA 1
ATOM 1672 C C . TRP A 1 219 ? -8.943 -8.162 -8.129 1.00 93.75 219 TRP A C 1
ATOM 1674 O O . TRP A 1 219 ? -9.490 -8.380 -7.048 1.00 93.75 219 TRP A O 1
ATOM 1684 N N . PHE A 1 220 ? -7.638 -7.875 -8.212 1.00 93.88 220 PHE A N 1
ATOM 1685 C CA . PHE A 1 220 ? -6.766 -7.805 -7.029 1.00 93.88 220 PHE A CA 1
ATOM 1686 C C . PHE A 1 220 ? -7.172 -6.686 -6.063 1.00 93.88 220 PHE A C 1
ATOM 1688 O O . PHE A 1 220 ? -7.122 -6.885 -4.849 1.00 93.88 220 PHE A O 1
ATOM 1695 N N . LEU A 1 221 ? -7.644 -5.546 -6.579 1.00 93.12 221 LEU A N 1
ATOM 1696 C CA . LEU A 1 221 ? -8.223 -4.472 -5.771 1.00 93.12 221 LEU A CA 1
ATOM 1697 C C . LEU A 1 221 ? -9.446 -4.972 -4.983 1.00 93.12 221 LEU A C 1
ATOM 1699 O O . LEU A 1 221 ? -9.521 -4.748 -3.778 1.00 93.12 221 LEU A O 1
ATOM 1703 N N . ILE A 1 222 ? -10.377 -5.680 -5.633 1.00 94.19 222 ILE A N 1
ATOM 1704 C CA . ILE A 1 222 ? -11.578 -6.246 -4.989 1.00 94.19 222 ILE A CA 1
ATOM 1705 C C . ILE A 1 222 ? -11.204 -7.295 -3.933 1.00 94.19 222 ILE A C 1
ATOM 1707 O O . ILE A 1 222 ? -11.775 -7.319 -2.843 1.00 94.19 222 ILE A O 1
ATOM 1711 N N . VAL A 1 223 ? -10.230 -8.158 -4.225 1.00 96.25 223 VAL A N 1
ATOM 1712 C CA . VAL A 1 223 ? -9.720 -9.122 -3.240 1.00 96.25 223 VAL A CA 1
ATOM 1713 C C . VAL A 1 223 ? -9.113 -8.388 -2.045 1.00 96.25 223 VAL A C 1
ATOM 1715 O O . VAL A 1 223 ? -9.422 -8.722 -0.902 1.00 96.25 223 VAL A O 1
ATOM 1718 N N . GLY A 1 224 ? -8.310 -7.351 -2.285 1.00 96.94 224 GLY A N 1
ATOM 1719 C CA . GLY A 1 224 ? -7.717 -6.542 -1.226 1.00 96.94 224 GLY A CA 1
ATOM 1720 C C . GLY A 1 224 ? -8.759 -5.817 -0.367 1.00 96.94 224 GLY A C 1
ATOM 1721 O O . GLY A 1 224 ? -8.632 -5.817 0.856 1.00 96.94 224 GLY A O 1
ATOM 1722 N N . THR A 1 225 ? -9.834 -5.270 -0.946 1.00 95.00 225 THR A N 1
ATOM 1723 C CA . THR A 1 225 ? -10.913 -4.647 -0.152 1.00 95.00 225 THR A CA 1
ATOM 1724 C C . THR A 1 225 ? -11.671 -5.677 0.687 1.00 95.00 225 THR A C 1
ATOM 1726 O O . THR A 1 225 ? -12.000 -5.400 1.841 1.00 95.00 225 THR A O 1
ATOM 1729 N N . ALA A 1 226 ? -11.880 -6.895 0.172 1.00 94.81 226 ALA A N 1
ATOM 1730 C CA . ALA A 1 226 ? -12.456 -7.999 0.940 1.00 94.81 226 ALA A CA 1
ATOM 1731 C C . ALA A 1 226 ? -11.553 -8.429 2.107 1.00 94.81 226 ALA A C 1
ATOM 1733 O O . ALA A 1 226 ? -12.035 -8.602 3.231 1.00 94.81 226 ALA A O 1
ATOM 1734 N N . VAL A 1 227 ? -10.239 -8.530 1.876 1.00 96.50 227 VAL A N 1
ATOM 1735 C CA . VAL A 1 227 ? -9.254 -8.768 2.941 1.00 96.50 227 VAL A CA 1
ATOM 1736 C C . VAL A 1 227 ? -9.301 -7.634 3.964 1.00 96.50 227 VAL A C 1
ATOM 1738 O O . VAL A 1 227 ? -9.394 -7.908 5.156 1.00 96.50 227 VAL A O 1
ATOM 1741 N N . GLY A 1 228 ? -9.332 -6.371 3.535 1.00 94.69 228 GLY A N 1
ATOM 1742 C CA . GLY A 1 228 ? -9.456 -5.216 4.428 1.00 94.69 228 GLY A CA 1
ATOM 1743 C C . GLY A 1 228 ? -10.718 -5.253 5.295 1.00 94.69 228 GLY A C 1
ATOM 1744 O O . GLY A 1 228 ? -10.656 -4.967 6.492 1.00 94.69 228 GLY A O 1
ATOM 1745 N N . SER A 1 229 ? -11.842 -5.702 4.733 1.00 91.75 229 SER A N 1
ATOM 1746 C CA . SER A 1 229 ? -13.094 -5.878 5.475 1.00 91.75 229 SER A CA 1
ATOM 1747 C C . SER A 1 229 ? -12.949 -6.932 6.579 1.00 91.75 229 SER A C 1
ATOM 1749 O O . SER A 1 229 ? -13.337 -6.707 7.728 1.00 91.75 229 SER A O 1
ATOM 1751 N N . PHE A 1 230 ? -12.276 -8.049 6.285 1.00 92.94 230 PHE A N 1
ATOM 1752 C CA . PHE A 1 230 ? -11.910 -9.039 7.300 1.00 92.94 230 PHE A CA 1
ATOM 1753 C C . PHE A 1 230 ? -10.940 -8.469 8.350 1.00 92.94 230 PHE A C 1
ATOM 1755 O O . PHE A 1 230 ? -11.118 -8.708 9.548 1.00 92.94 230 PHE A O 1
ATOM 1762 N N . LEU A 1 231 ? -9.950 -7.667 7.944 1.00 94.31 231 LEU A N 1
ATOM 1763 C CA . LEU A 1 231 ? -9.000 -7.049 8.873 1.00 94.31 231 LEU A CA 1
ATOM 1764 C C . LEU A 1 231 ? -9.688 -6.109 9.868 1.00 94.31 231 LEU A C 1
ATOM 1766 O O . LEU A 1 231 ? -9.292 -6.096 11.031 1.00 94.31 231 LEU A O 1
ATOM 1770 N N . ASN A 1 232 ? -10.755 -5.398 9.488 1.00 92.56 232 ASN A N 1
ATOM 1771 C CA . ASN A 1 232 ? -11.552 -4.613 10.442 1.00 92.56 232 ASN A CA 1
ATOM 1772 C C . ASN A 1 232 ? -12.070 -5.478 11.609 1.00 92.56 232 ASN A C 1
ATOM 1774 O O . ASN A 1 232 ? -11.990 -5.076 12.774 1.00 92.56 232 ASN A O 1
ATOM 1778 N N . VAL A 1 233 ? -12.534 -6.698 11.317 1.00 90.88 233 VAL A N 1
ATOM 1779 C CA . VAL A 1 233 ? -12.975 -7.663 12.337 1.00 90.88 233 VAL A CA 1
ATOM 1780 C C . VAL A 1 233 ? -11.801 -8.107 13.211 1.00 90.88 233 VAL A C 1
ATOM 1782 O O . VAL A 1 233 ? -11.921 -8.125 14.440 1.00 90.88 233 VAL A O 1
ATOM 1785 N N . VAL A 1 234 ? -10.659 -8.431 12.598 1.00 92.38 234 VAL A N 1
ATOM 1786 C CA . VAL A 1 234 ? -9.435 -8.848 13.302 1.00 92.38 234 VAL A CA 1
ATOM 1787 C C . VAL A 1 234 ? -8.957 -7.754 14.258 1.00 92.38 234 VAL A C 1
ATOM 1789 O O . VAL A 1 234 ? -8.767 -8.022 15.446 1.00 92.38 234 VAL A O 1
ATOM 1792 N N . ILE A 1 235 ? -8.831 -6.519 13.770 1.00 92.94 235 ILE A N 1
ATOM 1793 C CA . ILE A 1 235 ? -8.372 -5.351 14.532 1.00 92.94 235 ILE A CA 1
ATOM 1794 C C . ILE A 1 235 ? -9.258 -5.121 15.762 1.00 92.94 235 ILE A C 1
ATOM 1796 O O . ILE A 1 235 ? -8.753 -4.872 16.857 1.00 92.94 235 ILE A O 1
ATOM 1800 N N . TYR A 1 236 ? -10.579 -5.251 15.617 1.00 90.12 236 TYR A N 1
ATOM 1801 C CA . TYR A 1 236 ? -11.504 -5.035 16.725 1.00 90.12 236 TYR A CA 1
ATOM 1802 C C . TYR A 1 236 ? -11.511 -6.190 17.743 1.00 90.12 236 TYR A C 1
ATOM 1804 O O . TYR A 1 236 ? -11.457 -5.948 18.957 1.00 90.12 236 TYR A O 1
ATOM 1812 N N . ARG A 1 237 ? -11.592 -7.442 17.268 1.00 91.19 237 ARG A N 1
ATOM 1813 C CA . ARG A 1 237 ? -11.882 -8.624 18.101 1.00 91.19 237 ARG A CA 1
ATOM 1814 C C . ARG A 1 237 ? -10.649 -9.241 18.755 1.00 91.19 237 ARG A C 1
ATOM 1816 O O . ARG A 1 237 ? -10.716 -9.598 19.932 1.00 91.19 237 ARG A O 1
ATOM 1823 N N . VAL A 1 238 ? -9.524 -9.330 18.041 1.00 92.25 238 VAL A N 1
ATOM 1824 C CA . VAL A 1 238 ? -8.310 -10.016 18.525 1.00 92.25 238 VAL A CA 1
ATOM 1825 C C . VAL A 1 238 ? -7.768 -9.411 19.828 1.00 92.25 238 VAL A C 1
ATOM 1827 O O . VAL A 1 238 ? -7.572 -10.164 20.786 1.00 92.25 238 VAL A O 1
ATOM 1830 N N . PRO A 1 239 ? -7.609 -8.078 19.967 1.00 90.88 239 PRO A N 1
ATOM 1831 C CA . PRO A 1 239 ? -7.136 -7.482 21.220 1.00 90.88 239 PRO A CA 1
ATOM 1832 C C . PRO A 1 239 ? -8.109 -7.665 22.389 1.00 90.88 239 PRO A C 1
ATOM 1834 O O . PRO A 1 239 ? -7.706 -7.610 23.549 1.00 90.88 239 PRO A O 1
ATOM 1837 N N . ARG A 1 240 ? -9.395 -7.878 22.086 1.00 89.75 240 ARG A N 1
ATOM 1838 C CA . ARG A 1 240 ? -10.471 -8.098 23.062 1.00 89.75 240 ARG A CA 1
ATOM 1839 C C . ARG A 1 240 ? -10.700 -9.579 23.370 1.00 89.75 240 ARG A C 1
ATOM 1841 O O . ARG A 1 240 ? -11.584 -9.889 24.157 1.00 89.75 240 ARG A O 1
ATOM 1848 N N . ARG A 1 241 ? -9.909 -10.485 22.774 1.00 88.81 241 ARG A N 1
ATOM 1849 C CA . ARG A 1 241 ? -10.059 -11.949 22.888 1.00 88.81 241 ARG A CA 1
ATOM 1850 C C . ARG A 1 241 ? -11.454 -12.446 22.492 1.00 88.81 241 ARG A C 1
ATOM 1852 O O . ARG A 1 241 ? -11.920 -13.467 22.985 1.00 88.81 241 ARG A O 1
ATOM 1859 N N . ILE A 1 242 ? -12.113 -11.720 21.592 1.00 87.38 242 ILE A N 1
ATOM 1860 C CA . ILE A 1 242 ? -13.391 -12.127 21.013 1.00 87.38 242 ILE A CA 1
ATOM 1861 C C . ILE A 1 242 ? -13.089 -13.047 19.830 1.00 87.38 242 ILE A C 1
ATOM 1863 O O . ILE A 1 242 ? -12.154 -12.808 19.064 1.00 87.38 242 ILE A O 1
ATOM 1867 N N . SER A 1 243 ? -13.886 -14.101 19.672 1.00 85.50 243 SER A N 1
ATOM 1868 C CA . SER A 1 243 ? -13.752 -15.025 18.547 1.00 85.50 243 SER A CA 1
ATOM 1869 C C . SER A 1 243 ? -13.955 -14.314 17.207 1.00 85.50 243 SER A C 1
ATOM 1871 O O . SER A 1 243 ? -14.956 -13.629 16.987 1.00 85.50 243 SER A O 1
ATOM 1873 N N . VAL A 1 244 ? -13.011 -14.505 16.285 1.00 85.25 244 VAL A N 1
ATOM 1874 C CA . VAL A 1 244 ? -13.080 -13.949 14.926 1.00 85.25 244 VAL A CA 1
ATOM 1875 C C . VAL A 1 244 ? -14.082 -14.724 14.062 1.00 85.25 244 VAL A C 1
ATOM 1877 O O . VAL A 1 244 ? -14.768 -14.115 13.249 1.00 85.25 244 VAL A O 1
ATOM 1880 N N . ILE A 1 245 ? -14.218 -16.036 14.280 1.00 80.12 245 ILE A N 1
ATOM 1881 C CA . ILE A 1 245 ? -14.939 -16.957 13.383 1.00 80.12 245 ILE A CA 1
ATOM 1882 C C . ILE A 1 245 ? -16.416 -17.116 13.774 1.00 80.12 245 ILE A C 1
ATOM 1884 O O . ILE A 1 245 ? -17.280 -17.219 12.910 1.00 80.12 245 ILE A O 1
ATOM 1888 N N . THR A 1 246 ? -16.731 -17.154 15.071 1.00 71.94 246 THR A N 1
ATOM 1889 C CA . THR A 1 246 ? -18.049 -17.638 15.534 1.00 71.94 246 THR A CA 1
ATOM 1890 C C . THR A 1 246 ? -19.141 -16.570 15.606 1.00 71.94 246 THR A C 1
ATOM 1892 O O . THR A 1 246 ? -20.312 -16.918 15.724 1.00 71.94 246 THR A O 1
ATOM 1895 N N . GLN A 1 247 ? -18.800 -15.280 15.534 1.00 72.81 247 GLN A N 1
ATOM 1896 C CA . GLN A 1 247 ? -19.772 -14.186 15.646 1.00 72.81 247 GLN A CA 1
ATOM 1897 C C . GLN A 1 247 ? -19.990 -13.480 14.306 1.00 72.81 247 GLN A C 1
ATOM 1899 O O . GLN A 1 247 ? -19.033 -13.017 13.681 1.00 72.81 247 GLN A O 1
ATOM 1904 N N . ARG A 1 248 ? -21.256 -13.328 13.896 1.00 76.75 248 ARG A N 1
ATOM 1905 C CA . ARG A 1 248 ? -21.632 -12.538 12.710 1.00 76.75 248 ARG A CA 1
ATOM 1906 C C . ARG A 1 248 ? -21.388 -11.041 12.944 1.00 76.75 248 ARG A C 1
ATOM 1908 O O . ARG A 1 248 ? -21.127 -10.611 14.069 1.00 76.75 248 ARG A O 1
ATOM 1915 N N . SER A 1 249 ? -21.416 -10.247 11.878 1.00 75.62 249 SER A N 1
ATOM 1916 C CA . SER A 1 249 ? -21.376 -8.784 11.976 1.00 75.62 249 SER A CA 1
ATOM 1917 C C . SER A 1 249 ? -22.758 -8.259 12.381 1.00 75.62 249 SER A C 1
ATOM 1919 O O . SER A 1 249 ? -23.766 -8.662 11.800 1.00 75.62 249 SER A O 1
ATOM 1921 N N . HIS A 1 250 ? -22.811 -7.368 13.371 1.00 82.56 250 HIS A N 1
ATOM 1922 C CA . HIS A 1 250 ? -24.045 -6.778 13.902 1.00 82.56 250 HIS A CA 1
ATOM 1923 C C . HIS A 1 250 ? -23.871 -5.271 14.071 1.00 82.56 250 HIS A C 1
ATOM 1925 O O . HIS A 1 250 ? -22.760 -4.798 14.317 1.00 82.56 250 HIS A O 1
ATOM 1931 N N . CYS A 1 251 ? -24.966 -4.519 13.966 1.00 82.44 251 CYS A N 1
ATOM 1932 C CA . CYS A 1 251 ? -24.946 -3.099 14.299 1.00 82.44 251 CYS A CA 1
ATOM 1933 C C . CYS A 1 251 ? -24.705 -2.911 15.812 1.00 82.44 251 CYS A C 1
ATOM 1935 O O . CYS A 1 251 ? -25.405 -3.545 16.603 1.00 82.44 251 CYS A O 1
ATOM 1937 N N . PRO A 1 252 ? -23.770 -2.039 16.234 1.00 76.69 252 PRO A N 1
ATOM 1938 C CA . PRO A 1 252 ? -23.485 -1.825 17.652 1.00 76.69 252 PRO A CA 1
ATOM 1939 C C . PRO A 1 252 ? -24.633 -1.142 18.416 1.00 76.69 252 PRO A C 1
ATOM 1941 O O . PRO A 1 252 ? -24.773 -1.409 19.604 1.00 76.69 252 PRO A O 1
ATOM 1944 N N . SER A 1 253 ? -25.465 -0.317 17.760 1.00 84.06 253 SER A N 1
ATOM 1945 C CA . SER A 1 253 ? -26.610 0.348 18.413 1.00 84.06 253 SER A CA 1
ATOM 1946 C C . SER A 1 253 ? -27.833 -0.561 18.529 1.00 84.06 253 SER A C 1
ATOM 1948 O O . SER A 1 253 ? -28.402 -0.690 19.607 1.00 84.06 253 SER A O 1
ATOM 1950 N N . CYS A 1 254 ? -28.260 -1.203 17.434 1.00 86.06 254 CYS A N 1
ATOM 1951 C CA . CYS A 1 254 ? -29.516 -1.967 17.425 1.00 86.06 254 CYS A CA 1
ATOM 1952 C C . CYS A 1 254 ? -29.350 -3.490 17.534 1.00 86.06 254 CYS A C 1
ATOM 1954 O O . CYS A 1 254 ? -30.347 -4.198 17.639 1.00 86.06 254 CYS A O 1
ATOM 1956 N N . GLY A 1 255 ? -28.126 -4.023 17.463 1.00 82.25 255 GLY A N 1
ATOM 1957 C CA . GLY A 1 255 ? -27.846 -5.464 17.560 1.00 82.25 255 GLY A CA 1
ATOM 1958 C C . GLY A 1 255 ? -28.300 -6.305 16.357 1.00 82.25 255 GLY A C 1
ATOM 1959 O O . GLY A 1 255 ? -27.973 -7.492 16.270 1.00 82.25 255 GLY A O 1
ATOM 1960 N N . VAL A 1 256 ? -29.018 -5.711 15.397 1.00 86.31 256 VAL A N 1
ATOM 1961 C CA . VAL A 1 256 ? -29.513 -6.406 14.202 1.00 86.31 256 VAL A CA 1
ATOM 1962 C C . VAL A 1 256 ? -28.327 -6.923 13.371 1.00 86.31 256 VAL A C 1
ATOM 1964 O O . VAL A 1 256 ? -27.362 -6.177 13.152 1.00 86.31 256 VAL A O 1
ATOM 1967 N N . PRO A 1 257 ? -28.352 -8.195 12.921 1.00 84.50 257 PRO A N 1
ATOM 1968 C CA . PRO A 1 257 ? -27.321 -8.741 12.041 1.00 84.50 257 PRO A CA 1
ATOM 1969 C C . PRO A 1 257 ? -27.264 -7.986 10.713 1.00 84.50 257 PRO A C 1
ATOM 1971 O O . PRO A 1 257 ? -28.293 -7.682 10.112 1.00 84.50 257 PRO A O 1
ATOM 1974 N N . ILE A 1 258 ? -26.048 -7.722 10.238 1.00 83.25 258 ILE A N 1
ATOM 1975 C CA . ILE A 1 258 ? -25.821 -7.052 8.956 1.00 83.25 258 ILE A CA 1
ATOM 1976 C C . ILE A 1 258 ? -26.110 -8.041 7.820 1.00 83.25 258 ILE A C 1
ATOM 1978 O O . ILE A 1 258 ? -25.631 -9.178 7.830 1.00 83.25 258 ILE A O 1
ATOM 1982 N N . LEU A 1 259 ? -26.907 -7.612 6.839 1.00 83.31 259 LEU A N 1
ATOM 1983 C CA . LEU A 1 259 ? -27.216 -8.402 5.647 1.00 83.31 259 LEU A CA 1
ATOM 1984 C C . LEU A 1 259 ? -25.965 -8.587 4.781 1.00 83.31 259 LEU A C 1
ATOM 1986 O O . LEU A 1 259 ? -25.139 -7.685 4.671 1.00 83.31 259 LEU A O 1
ATOM 1990 N N . ALA A 1 260 ? -25.859 -9.719 4.082 1.00 81.75 260 ALA A N 1
ATOM 1991 C CA . ALA A 1 260 ? -24.720 -9.985 3.198 1.00 81.75 260 ALA A CA 1
ATOM 1992 C C . ALA A 1 260 ? -24.550 -8.913 2.103 1.00 81.75 260 ALA A C 1
ATOM 1994 O O . ALA A 1 260 ? -23.426 -8.539 1.786 1.00 81.75 260 ALA A O 1
ATOM 1995 N N . SER A 1 261 ? -25.656 -8.363 1.581 1.00 80.12 261 SER A N 1
ATOM 1996 C CA . SER A 1 261 ? -25.634 -7.265 0.600 1.00 80.12 261 SER A CA 1
ATOM 1997 C C . SER A 1 261 ? -25.037 -5.965 1.141 1.00 80.12 261 SER A C 1
ATOM 1999 O O . SER A 1 261 ? -24.550 -5.149 0.365 1.00 80.12 261 SER A O 1
ATOM 2001 N N . ASP A 1 262 ? -25.112 -5.769 2.456 1.00 82.50 262 ASP A N 1
ATOM 2002 C CA . ASP A 1 262 ? -24.683 -4.551 3.148 1.00 82.50 262 ASP A CA 1
ATOM 2003 C C . ASP A 1 262 ? -23.239 -4.683 3.649 1.00 82.50 262 ASP A C 1
ATOM 2005 O O . ASP A 1 262 ? -22.610 -3.694 4.008 1.00 82.50 262 ASP A O 1
ATOM 2009 N N . ASN A 1 263 ? -22.704 -5.906 3.617 1.00 83.12 263 ASN A N 1
ATOM 2010 C CA . ASN A 1 263 ? -21.336 -6.247 3.984 1.00 83.12 263 ASN A CA 1
ATOM 2011 C C . ASN A 1 263 ? -20.397 -6.328 2.762 1.00 83.12 263 ASN A C 1
ATOM 2013 O O . ASN A 1 263 ? -19.306 -6.884 2.862 1.00 83.12 263 ASN A O 1
ATOM 2017 N N . LEU A 1 264 ? -20.825 -5.832 1.592 1.00 87.19 264 LEU A N 1
ATOM 2018 C CA . LEU A 1 264 ? -19.960 -5.742 0.416 1.00 87.19 264 LEU A CA 1
ATOM 2019 C C . LEU A 1 264 ? -18.945 -4.595 0.627 1.00 87.19 264 LEU A C 1
ATOM 2021 O O . LEU A 1 264 ? -19.394 -3.465 0.842 1.00 87.19 264 LEU A O 1
ATOM 2025 N N . PRO A 1 265 ? -17.620 -4.841 0.561 1.00 87.69 265 PRO A N 1
ATOM 2026 C CA . PRO A 1 265 ? -16.605 -3.830 0.871 1.00 87.69 265 PRO A CA 1
ATOM 2027 C C . PRO A 1 265 ? -16.763 -2.573 0.015 1.00 87.69 265 PRO A C 1
ATOM 2029 O O . PRO A 1 265 ? -17.008 -2.683 -1.188 1.00 87.69 265 PRO A O 1
ATOM 2032 N N . LEU A 1 266 ? -16.616 -1.392 0.623 1.00 86.88 266 LEU A N 1
ATOM 2033 C CA . LEU A 1 266 ? -16.860 -0.048 0.073 1.00 86.88 266 LEU A CA 1
ATOM 2034 C C . LEU A 1 266 ? -18.313 0.206 -0.371 1.00 86.88 266 LEU A C 1
ATOM 2036 O O . LEU A 1 266 ? -18.940 1.183 0.034 1.00 86.88 266 LEU A O 1
ATOM 2040 N N . VAL A 1 267 ? -18.871 -0.684 -1.188 1.00 88.88 267 VAL A N 1
ATOM 2041 C CA . VAL A 1 267 ? -20.182 -0.569 -1.832 1.00 88.88 267 VAL A CA 1
ATOM 2042 C C . VAL A 1 267 ? -21.321 -0.582 -0.816 1.00 88.88 267 VAL A C 1
ATOM 2044 O O . VAL A 1 267 ? -22.257 0.201 -0.953 1.00 88.88 267 VAL A O 1
ATOM 2047 N N . GLY A 1 268 ? -21.256 -1.441 0.203 1.00 85.62 268 GLY A N 1
ATOM 2048 C CA . GLY A 1 268 ? -22.286 -1.544 1.238 1.00 85.62 268 GLY A CA 1
ATOM 2049 C C . GLY A 1 268 ? -22.425 -0.247 2.032 1.00 85.62 268 GLY A C 1
ATOM 2050 O O . GLY A 1 268 ? -23.530 0.278 2.172 1.00 85.62 268 GLY A O 1
ATOM 2051 N N . TRP A 1 269 ? -21.294 0.324 2.461 1.00 89.94 269 TRP A N 1
ATOM 2052 C CA . TRP A 1 269 ? -21.264 1.602 3.173 1.00 89.94 269 TRP A CA 1
ATOM 2053 C C . TRP A 1 269 ? -21.779 2.749 2.296 1.00 89.94 269 TRP A C 1
ATOM 2055 O O . TRP A 1 269 ? -22.638 3.512 2.734 1.00 89.94 269 TRP A O 1
ATOM 2065 N N . LEU A 1 270 ? -21.329 2.828 1.037 1.00 88.44 270 LEU A N 1
ATOM 2066 C CA . LEU A 1 270 ? -21.773 3.853 0.088 1.00 88.44 270 LEU A CA 1
ATOM 2067 C C . LEU A 1 270 ? -23.270 3.751 -0.228 1.00 88.44 270 LEU A C 1
ATOM 2069 O O . LEU A 1 270 ? -23.965 4.758 -0.260 1.00 88.44 270 LEU A O 1
ATOM 2073 N N . ARG A 1 271 ? -23.797 2.539 -0.424 1.00 88.81 271 ARG A N 1
ATOM 2074 C CA . ARG A 1 271 ? -25.222 2.316 -0.717 1.00 88.81 271 ARG A CA 1
ATOM 2075 C C . ARG A 1 271 ? -26.127 2.706 0.448 1.00 88.81 271 ARG A C 1
ATOM 2077 O O . ARG A 1 271 ? -27.257 3.135 0.231 1.00 88.81 271 ARG A O 1
ATOM 2084 N N . LEU A 1 272 ? -25.648 2.512 1.671 1.00 86.81 272 LEU A N 1
ATOM 2085 C CA . LEU A 1 272 ? -26.364 2.861 2.889 1.00 86.81 272 LEU A CA 1
ATOM 2086 C C . LEU A 1 272 ? -26.138 4.317 3.318 1.00 86.81 272 LEU A C 1
ATOM 2088 O O . LEU A 1 272 ? -26.609 4.705 4.387 1.00 86.81 272 LEU A O 1
ATOM 2092 N N . ASN A 1 273 ? -25.405 5.111 2.525 1.00 85.62 273 ASN A N 1
ATOM 2093 C CA . ASN A 1 273 ? -24.972 6.454 2.894 1.00 85.62 273 ASN A CA 1
ATOM 2094 C C . ASN A 1 273 ? -24.345 6.447 4.299 1.00 85.62 273 ASN A C 1
ATOM 2096 O O . ASN A 1 273 ? -24.716 7.248 5.148 1.00 85.62 273 ASN A O 1
ATOM 2100 N N . GLY A 1 274 ? -23.495 5.472 4.620 1.00 84.31 274 GLY A N 1
ATOM 2101 C CA . GLY A 1 274 ? -22.862 5.351 5.934 1.00 84.31 274 GLY A CA 1
ATOM 2102 C C . GLY A 1 274 ? -23.822 5.309 7.130 1.00 84.31 274 GLY A C 1
ATOM 2103 O O . GLY A 1 274 ? -23.451 5.775 8.202 1.00 84.31 274 GLY A O 1
ATOM 2104 N N . ARG A 1 275 ? -25.062 4.825 6.975 1.00 86.56 275 ARG A N 1
ATOM 2105 C CA . ARG A 1 275 ? -26.031 4.667 8.077 1.00 86.56 275 ARG A CA 1
ATOM 2106 C C . ARG A 1 275 ? -26.519 3.237 8.193 1.00 86.56 275 ARG A C 1
ATOM 2108 O O . ARG A 1 275 ? -26.648 2.519 7.209 1.00 86.56 275 ARG A O 1
ATOM 2115 N N . CYS A 1 276 ? -26.835 2.801 9.405 1.00 87.00 276 CYS A N 1
ATOM 2116 C CA . CYS A 1 276 ? -27.492 1.517 9.586 1.00 87.00 276 CYS A CA 1
ATOM 2117 C C . CYS A 1 276 ? -28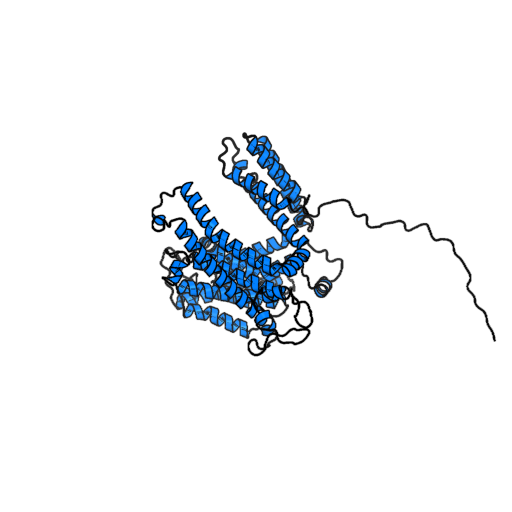.880 1.542 8.933 1.00 87.00 276 CYS A C 1
ATOM 2119 O O . CYS A 1 276 ? -29.687 2.424 9.214 1.00 87.00 276 CYS A O 1
ATOM 2121 N N . ARG A 1 277 ? -29.201 0.523 8.129 1.00 87.31 277 ARG A N 1
ATOM 2122 C CA . ARG A 1 277 ? -30.515 0.367 7.488 1.00 87.31 277 ARG A CA 1
ATOM 2123 C C . ARG A 1 277 ? -31.684 0.460 8.480 1.00 87.31 277 ARG A C 1
ATOM 2125 O O . ARG A 1 277 ? -32.705 1.057 8.157 1.00 87.31 277 ARG A O 1
ATOM 2132 N N . ASN A 1 278 ? -31.531 -0.122 9.672 1.00 87.62 278 ASN A N 1
ATOM 2133 C CA . ASN A 1 278 ? -32.608 -0.251 10.654 1.00 87.62 278 ASN A CA 1
ATOM 2134 C C . ASN A 1 278 ? -32.697 0.946 11.605 1.00 87.62 278 ASN A C 1
ATOM 2136 O O . ASN A 1 278 ? -33.765 1.529 11.737 1.00 87.62 278 ASN A O 1
ATOM 2140 N N . CYS A 1 279 ? -31.599 1.304 12.276 1.00 88.69 279 CYS A N 1
ATOM 2141 C CA . CYS A 1 279 ? -31.616 2.354 13.302 1.00 88.69 279 CYS A CA 1
ATOM 2142 C C . CYS A 1 279 ? -31.097 3.712 12.824 1.00 88.69 279 CYS A C 1
ATOM 2144 O O . CYS A 1 279 ? -31.093 4.647 13.612 1.00 88.69 279 CYS A O 1
ATOM 2146 N N . GLN A 1 280 ? -30.640 3.826 11.570 1.00 88.19 280 GLN A N 1
ATOM 2147 C CA . GLN A 1 280 ? -30.078 5.051 10.979 1.00 88.19 280 GLN A CA 1
ATOM 2148 C C . GLN A 1 280 ? -28.843 5.625 11.696 1.00 88.19 280 GLN A C 1
ATOM 2150 O O . GLN A 1 280 ? -28.346 6.675 11.298 1.00 88.19 280 GLN A O 1
ATOM 2155 N N . GLU A 1 281 ? -28.306 4.902 12.682 1.00 87.06 281 GLU A N 1
ATOM 2156 C CA . GLU A 1 281 ? -27.043 5.219 13.346 1.00 87.06 281 GLU A CA 1
ATOM 2157 C C . GLU A 1 281 ? -25.907 5.320 12.330 1.00 87.06 281 GLU A C 1
ATOM 2159 O O . GLU A 1 281 ? -25.826 4.509 11.399 1.00 87.06 281 GLU A O 1
ATOM 2164 N N . GLU A 1 282 ? -25.012 6.283 12.527 1.00 85.38 282 GLU A N 1
ATOM 2165 C CA . GLU A 1 282 ? -23.879 6.478 11.634 1.00 85.38 282 GLU A CA 1
ATOM 2166 C C . GLU A 1 282 ? -22.850 5.348 11.769 1.00 85.38 282 GLU A C 1
ATOM 2168 O O . GLU A 1 282 ? -22.403 4.971 12.852 1.00 85.38 282 GLU A O 1
ATOM 2173 N N . ILE A 1 283 ? -22.461 4.788 10.626 1.00 84.19 283 ILE A N 1
ATOM 2174 C CA . ILE A 1 283 ? -21.413 3.780 10.523 1.00 84.19 283 ILE A CA 1
ATOM 2175 C C . ILE A 1 283 ? -20.098 4.512 10.284 1.00 84.19 283 ILE A C 1
ATOM 2177 O O . ILE A 1 283 ? -19.946 5.202 9.277 1.00 84.19 283 ILE A O 1
ATOM 2181 N N . SER A 1 284 ? -19.131 4.312 11.180 1.00 84.38 284 SER A N 1
ATOM 2182 C CA . SER A 1 284 ? -17.816 4.960 11.114 1.00 84.38 284 SER A CA 1
ATOM 2183 C C . SER A 1 284 ? -17.151 4.838 9.734 1.00 84.38 284 SER A C 1
ATOM 2185 O O . SER A 1 284 ? -17.017 3.744 9.186 1.00 84.38 284 SER A O 1
ATOM 2187 N N . GLU A 1 285 ? -16.640 5.955 9.215 1.00 83.81 285 GLU A N 1
ATOM 2188 C CA . GLU A 1 285 ? -15.878 6.032 7.956 1.00 83.81 285 GLU A CA 1
ATOM 2189 C C . GLU A 1 285 ? -14.571 5.226 7.990 1.00 83.81 285 GLU A C 1
ATOM 2191 O O . GLU A 1 285 ? -13.998 4.887 6.956 1.00 83.81 285 GLU A O 1
ATOM 2196 N N . ARG A 1 286 ? -14.104 4.843 9.183 1.00 85.50 286 ARG A N 1
ATOM 2197 C CA . ARG A 1 286 ? -12.926 3.988 9.345 1.00 85.50 286 ARG A CA 1
ATOM 2198 C C . ARG A 1 286 ? -13.050 2.671 8.577 1.00 85.50 286 ARG A C 1
ATOM 2200 O O . ARG A 1 286 ? -12.047 2.204 8.046 1.00 85.50 286 ARG A O 1
ATOM 2207 N N . TYR A 1 287 ? -14.242 2.073 8.545 1.00 86.88 287 TYR A N 1
ATOM 2208 C CA . TYR A 1 287 ? -14.462 0.785 7.887 1.00 86.88 287 TYR A CA 1
ATOM 2209 C C . TYR A 1 287 ? -14.145 0.848 6.384 1.00 86.88 287 TYR A C 1
ATOM 2211 O O . TYR A 1 287 ? -13.225 0.135 5.970 1.00 86.88 287 TYR A O 1
ATOM 2219 N N . PRO A 1 288 ? -14.795 1.723 5.584 1.00 89.19 288 PRO A N 1
ATOM 2220 C CA . PRO A 1 288 ? -14.479 1.840 4.163 1.00 89.19 288 PRO A CA 1
ATOM 2221 C C . PRO A 1 288 ? -13.060 2.371 3.907 1.00 89.19 288 PRO A C 1
ATOM 2223 O O . PRO A 1 288 ? -12.435 1.965 2.933 1.00 89.19 288 PRO A O 1
ATOM 2226 N N . ILE A 1 289 ? -12.496 3.214 4.782 1.00 88.69 289 ILE A N 1
ATOM 2227 C CA . ILE A 1 289 ? -11.104 3.678 4.630 1.00 88.69 289 ILE A CA 1
ATOM 2228 C C . ILE A 1 289 ? -10.118 2.506 4.727 1.00 88.69 289 ILE A C 1
ATOM 2230 O O . ILE A 1 289 ? -9.232 2.375 3.885 1.00 88.69 289 ILE A O 1
ATOM 2234 N N . VAL A 1 290 ? -10.270 1.631 5.727 1.00 92.38 290 VAL A N 1
ATOM 2235 C CA . VAL A 1 290 ? -9.413 0.444 5.887 1.00 92.38 290 VAL A CA 1
ATOM 2236 C C . VAL A 1 290 ? -9.556 -0.502 4.696 1.00 92.38 290 VAL A C 1
ATOM 2238 O O . VAL A 1 290 ? -8.551 -0.988 4.181 1.00 92.38 290 VAL A O 1
ATOM 2241 N N . GLU A 1 291 ? -10.783 -0.733 4.228 1.00 94.50 291 GLU A N 1
ATOM 2242 C CA . GLU A 1 291 ? -11.046 -1.550 3.039 1.00 94.50 291 GLU A CA 1
ATOM 2243 C C . GLU A 1 291 ? -10.344 -0.978 1.803 1.00 94.50 291 GLU A C 1
ATOM 2245 O O . GLU A 1 291 ? -9.641 -1.706 1.103 1.00 94.50 291 GLU A O 1
ATOM 2250 N N . GLY A 1 292 ? -10.467 0.332 1.577 1.00 92.62 292 GLY A N 1
ATOM 2251 C CA . GLY A 1 292 ? -9.824 1.027 0.465 1.00 92.62 292 GLY A CA 1
ATOM 2252 C C . GLY A 1 292 ? -8.299 0.967 0.527 1.00 92.62 292 GLY A C 1
ATOM 2253 O O . GLY A 1 292 ? -7.670 0.619 -0.467 1.00 92.62 292 GLY A O 1
ATOM 2254 N N . ILE A 1 293 ? -7.694 1.238 1.690 1.00 93.12 293 ILE A N 1
ATOM 2255 C CA . ILE A 1 293 ? -6.231 1.196 1.866 1.00 93.12 293 ILE A CA 1
ATOM 2256 C C . ILE A 1 293 ? -5.684 -0.202 1.567 1.00 93.12 293 ILE A C 1
ATOM 2258 O O . ILE A 1 293 ? -4.704 -0.335 0.837 1.00 93.12 293 ILE A O 1
ATOM 2262 N N . VAL A 1 294 ? -6.310 -1.254 2.099 1.00 96.94 294 VAL A N 1
ATOM 2263 C CA . VAL A 1 294 ? -5.843 -2.630 1.874 1.00 96.94 294 VAL A CA 1
ATOM 2264 C C . VAL A 1 294 ? -6.055 -3.043 0.417 1.00 96.94 294 VAL A C 1
ATOM 2266 O O . VAL A 1 294 ? -5.167 -3.650 -0.176 1.00 96.94 294 VAL A O 1
ATOM 2269 N N . GLY A 1 295 ? -7.166 -2.629 -0.199 1.00 96.25 295 GLY A N 1
ATOM 2270 C CA . GLY A 1 295 ? -7.368 -2.738 -1.643 1.00 96.25 295 GLY A CA 1
ATOM 2271 C C . GLY A 1 295 ? -6.228 -2.109 -2.450 1.00 96.25 295 GLY A C 1
ATOM 2272 O O . GLY A 1 295 ? -5.670 -2.746 -3.343 1.00 96.25 295 GLY A O 1
ATOM 2273 N N . LEU A 1 296 ? -5.847 -0.876 -2.112 1.00 93.81 296 LEU A N 1
ATOM 2274 C CA . LEU A 1 296 ? -4.766 -0.157 -2.785 1.00 93.81 296 LEU A CA 1
ATOM 2275 C C . LEU A 1 296 ? -3.398 -0.811 -2.570 1.00 93.81 296 LEU A C 1
ATOM 2277 O O . LEU A 1 296 ? -2.609 -0.841 -3.507 1.00 93.81 296 LEU A O 1
ATOM 2281 N N . ILE A 1 297 ? -3.122 -1.381 -1.391 1.00 95.12 297 ILE A N 1
ATOM 2282 C CA . ILE A 1 297 ? -1.895 -2.161 -1.150 1.00 95.12 297 ILE A CA 1
ATOM 2283 C C . ILE A 1 297 ? -1.819 -3.343 -2.124 1.00 95.12 297 ILE A C 1
ATOM 2285 O O . ILE A 1 297 ? -0.788 -3.546 -2.764 1.00 95.12 297 ILE A O 1
ATOM 2289 N N . PHE A 1 298 ? -2.909 -4.100 -2.278 1.00 97.44 298 PHE A N 1
ATOM 2290 C CA . PHE A 1 298 ? -2.957 -5.247 -3.191 1.00 97.44 298 PHE A CA 1
ATOM 2291 C C . PHE A 1 298 ? -2.764 -4.828 -4.648 1.00 97.44 298 PHE A C 1
ATOM 2293 O O . PHE A 1 298 ? -2.014 -5.486 -5.370 1.00 97.44 298 PHE A O 1
ATOM 2300 N N . LEU A 1 299 ? -3.413 -3.738 -5.065 1.00 94.31 299 LEU A N 1
ATOM 2301 C CA . LEU A 1 299 ? -3.288 -3.183 -6.412 1.00 94.31 299 LEU A CA 1
ATOM 2302 C C . LEU A 1 299 ? -1.869 -2.668 -6.690 1.00 94.31 299 LEU A C 1
ATOM 2304 O O . LEU A 1 299 ? -1.317 -2.920 -7.759 1.00 94.31 299 LEU A O 1
ATOM 2308 N N . LEU A 1 300 ? -1.265 -1.966 -5.729 1.00 92.75 300 LEU A N 1
ATOM 2309 C CA . LEU A 1 300 ? 0.078 -1.417 -5.872 1.00 92.75 300 LEU A CA 1
ATOM 2310 C C . LEU A 1 300 ? 1.112 -2.534 -6.000 1.00 92.75 300 LEU A C 1
ATOM 2312 O O . LEU A 1 300 ? 1.891 -2.526 -6.948 1.00 92.75 300 LEU A O 1
ATOM 2316 N N . LEU A 1 301 ? 1.079 -3.526 -5.107 1.00 92.69 301 LEU A N 1
ATOM 2317 C CA . LEU A 1 301 ? 1.970 -4.684 -5.193 1.00 92.69 301 LEU A CA 1
ATOM 2318 C C . LEU A 1 301 ? 1.726 -5.501 -6.467 1.00 92.69 301 LEU A C 1
ATOM 2320 O O . LEU A 1 301 ? 2.666 -6.054 -7.032 1.00 92.69 301 LEU A O 1
ATOM 2324 N N . PHE A 1 302 ? 0.491 -5.538 -6.974 1.00 92.88 302 PHE A N 1
ATOM 2325 C CA . PHE A 1 302 ? 0.200 -6.189 -8.246 1.00 92.88 302 PHE A CA 1
ATOM 2326 C C . PHE A 1 302 ? 0.956 -5.513 -9.398 1.00 92.88 302 PHE A C 1
ATOM 2328 O O . PHE A 1 302 ? 1.604 -6.200 -10.184 1.00 92.88 302 PHE A O 1
ATOM 2335 N N . PHE A 1 303 ? 0.952 -4.181 -9.479 1.00 88.25 303 PHE A N 1
ATOM 2336 C CA . PHE A 1 303 ? 1.700 -3.471 -10.521 1.00 88.25 303 PHE A CA 1
ATOM 2337 C C . PHE A 1 303 ? 3.214 -3.521 -10.309 1.00 88.25 303 PHE A C 1
ATOM 2339 O O . PHE A 1 303 ? 3.970 -3.794 -11.242 1.00 88.25 303 PHE A O 1
ATOM 2346 N N . VAL A 1 304 ? 3.648 -3.251 -9.081 1.00 86.06 304 VAL A N 1
ATOM 2347 C CA . VAL A 1 304 ? 5.055 -3.056 -8.729 1.00 86.06 304 VAL A CA 1
ATOM 2348 C C . VAL A 1 304 ? 5.828 -4.367 -8.686 1.00 86.06 304 VAL A C 1
ATOM 2350 O O . VAL A 1 304 ? 7.005 -4.360 -9.034 1.00 86.06 304 VAL A O 1
ATOM 2353 N N . GLU A 1 305 ? 5.194 -5.479 -8.312 1.00 88.56 305 GLU A N 1
ATOM 2354 C CA . GLU A 1 305 ? 5.860 -6.773 -8.141 1.00 88.56 305 GLU A CA 1
ATOM 2355 C C . GLU A 1 305 ? 5.432 -7.802 -9.190 1.00 88.56 305 GLU A C 1
ATOM 2357 O O . GLU A 1 305 ? 6.282 -8.330 -9.904 1.00 88.56 305 GLU A O 1
ATOM 2362 N N . LEU A 1 306 ? 4.130 -8.076 -9.334 1.00 88.31 306 LEU A N 1
ATOM 2363 C CA . LEU A 1 306 ? 3.643 -9.104 -10.264 1.00 88.31 306 LEU A CA 1
ATOM 2364 C C . LEU A 1 306 ? 3.818 -8.676 -11.724 1.00 88.31 306 LEU A C 1
ATOM 2366 O O . LEU A 1 306 ? 4.536 -9.333 -12.480 1.00 88.31 306 LEU A O 1
ATOM 2370 N N . ILE A 1 307 ? 3.181 -7.571 -12.118 1.00 85.12 307 ILE A N 1
ATOM 2371 C CA . ILE A 1 307 ? 3.164 -7.103 -13.509 1.00 85.12 307 ILE A CA 1
ATOM 2372 C C . ILE A 1 307 ? 4.549 -6.698 -13.973 1.00 85.12 307 ILE A C 1
ATOM 2374 O O . ILE A 1 307 ? 4.905 -7.060 -15.086 1.00 85.12 307 ILE A O 1
ATOM 2378 N N . SER A 1 308 ? 5.348 -6.047 -13.125 1.00 82.62 308 SER A N 1
ATOM 2379 C CA . SER A 1 308 ? 6.737 -5.677 -13.431 1.00 82.62 308 SER A CA 1
ATOM 2380 C C . SER A 1 308 ? 7.695 -6.875 -13.552 1.00 82.62 308 SER A C 1
ATOM 2382 O O . SER A 1 308 ? 8.859 -6.706 -13.912 1.00 82.62 308 SER A O 1
ATOM 2384 N N . GLY A 1 309 ? 7.241 -8.090 -13.221 1.00 80.94 309 GLY A N 1
ATOM 2385 C CA . GLY A 1 309 ? 8.083 -9.280 -13.211 1.00 80.94 309 GLY A CA 1
ATOM 2386 C C . GLY A 1 309 ? 9.118 -9.293 -12.083 1.00 80.94 309 GLY A C 1
ATOM 2387 O O . GLY A 1 309 ? 10.136 -9.979 -12.225 1.00 80.94 309 GLY A O 1
ATOM 2388 N N . GLY A 1 310 ? 8.863 -8.570 -10.989 1.00 81.62 310 GLY A N 1
ATOM 2389 C CA . GLY A 1 310 ? 9.737 -8.442 -9.824 1.00 81.62 310 GLY A CA 1
ATOM 2390 C C . GLY A 1 310 ? 10.781 -7.335 -9.956 1.00 81.62 310 GLY A C 1
ATOM 2391 O O . GLY A 1 310 ? 11.860 -7.454 -9.379 1.00 81.62 310 GLY A O 1
ATOM 2392 N N . ALA A 1 311 ? 10.507 -6.280 -10.730 1.00 82.94 311 ALA A N 1
ATOM 2393 C CA . ALA A 1 311 ? 11.452 -5.184 -10.962 1.00 82.94 311 ALA A CA 1
ATOM 2394 C C . ALA A 1 311 ? 11.797 -4.391 -9.690 1.00 82.94 311 ALA A C 1
ATOM 2396 O O . ALA A 1 311 ? 12.865 -3.792 -9.604 1.00 82.94 311 ALA A O 1
ATOM 2397 N N . ASN A 1 312 ? 10.918 -4.413 -8.690 1.00 85.31 312 ASN A N 1
ATOM 2398 C CA . ASN A 1 312 ? 11.168 -3.809 -7.389 1.00 85.31 312 ASN A CA 1
ATOM 2399 C C . ASN A 1 312 ? 12.075 -4.663 -6.497 1.00 85.31 312 ASN A C 1
ATOM 2401 O O . ASN A 1 312 ? 12.656 -4.131 -5.561 1.00 85.31 312 ASN A O 1
ATOM 2405 N N . LEU A 1 313 ? 12.205 -5.967 -6.751 1.00 85.50 313 LEU A N 1
ATOM 2406 C CA . LEU A 1 313 ? 12.916 -6.880 -5.861 1.00 85.50 313 LEU A CA 1
ATOM 2407 C C . LEU A 1 313 ? 14.432 -6.753 -6.050 1.00 85.50 313 LEU A C 1
ATOM 2409 O O . LEU A 1 313 ? 14.914 -6.772 -7.192 1.00 85.50 313 LEU A O 1
ATOM 2413 N N . PRO A 1 314 ? 15.206 -6.655 -4.962 1.00 76.38 314 PRO A N 1
ATOM 2414 C CA . PRO A 1 314 ? 16.657 -6.584 -5.048 1.00 76.38 314 PRO A CA 1
ATOM 2415 C C . PRO A 1 314 ? 17.259 -7.933 -5.462 1.00 76.38 314 PRO A C 1
ATOM 2417 O O . PRO A 1 314 ? 16.653 -8.978 -5.236 1.00 76.38 314 PRO A O 1
ATOM 2420 N N . MET A 1 315 ? 18.463 -7.910 -6.050 1.00 71.06 315 MET A N 1
ATOM 2421 C CA . MET A 1 315 ? 19.314 -9.078 -6.383 1.00 71.06 315 MET A CA 1
ATOM 2422 C C . MET A 1 315 ? 18.732 -10.120 -7.354 1.00 71.06 315 MET A C 1
ATOM 2424 O O . MET A 1 315 ? 19.458 -10.961 -7.880 1.00 71.06 315 MET A O 1
ATOM 2428 N N . ARG A 1 316 ? 17.428 -10.085 -7.613 1.00 73.06 316 ARG A N 1
ATOM 2429 C CA . ARG A 1 316 ? 16.731 -11.004 -8.500 1.00 73.06 316 ARG A CA 1
ATOM 2430 C C . ARG A 1 316 ? 16.718 -10.455 -9.924 1.00 73.06 316 ARG A C 1
ATOM 2432 O O . ARG A 1 316 ? 16.381 -9.292 -10.139 1.00 73.06 316 ARG A O 1
ATOM 2439 N N . SER A 1 317 ? 17.013 -11.306 -10.906 1.00 71.31 317 SER A N 1
ATOM 2440 C CA . SER A 1 317 ? 16.859 -10.940 -12.313 1.00 71.31 317 SER A CA 1
ATOM 2441 C C . SER A 1 317 ? 15.394 -10.636 -12.633 1.00 71.31 317 SER A C 1
ATOM 2443 O O . SER A 1 317 ? 14.475 -11.339 -12.199 1.00 71.31 317 SER A O 1
ATOM 2445 N N . ILE A 1 318 ? 15.172 -9.564 -13.396 1.00 77.00 318 ILE A N 1
ATOM 2446 C CA . ILE A 1 318 ? 13.844 -9.264 -13.933 1.00 77.00 318 ILE A CA 1
ATOM 2447 C C . ILE A 1 318 ? 13.473 -10.411 -14.860 1.00 77.00 318 ILE A C 1
ATOM 2449 O O . ILE A 1 318 ? 14.259 -10.808 -15.721 1.00 77.00 318 ILE A O 1
ATOM 2453 N N . ASN A 1 319 ? 12.278 -10.960 -14.681 1.00 74.00 319 ASN A N 1
ATOM 2454 C CA . ASN A 1 319 ? 11.804 -11.983 -15.594 1.00 74.00 319 ASN A CA 1
ATOM 2455 C C . ASN A 1 319 ? 11.596 -11.376 -16.987 1.00 74.00 319 ASN A C 1
ATOM 2457 O O . ASN A 1 319 ? 10.856 -10.408 -17.109 1.00 74.00 319 ASN A O 1
ATOM 2461 N N . SER A 1 320 ? 12.160 -11.992 -18.027 1.00 65.81 320 SER A N 1
ATOM 2462 C CA . SER A 1 320 ? 12.103 -11.480 -19.406 1.00 65.81 320 SER A CA 1
ATOM 2463 C C . SER A 1 320 ? 10.675 -11.309 -19.947 1.00 65.81 320 SER A C 1
ATOM 2465 O O . SER A 1 320 ? 10.429 -10.424 -20.751 1.00 65.81 320 SER A O 1
ATOM 2467 N N . TYR A 1 321 ? 9.726 -12.125 -19.477 1.00 68.25 321 TYR A N 1
ATOM 2468 C CA . TYR A 1 321 ? 8.318 -12.088 -19.889 1.00 68.25 321 TYR A CA 1
ATOM 2469 C C . TYR A 1 321 ? 7.462 -11.297 -18.887 1.00 68.25 321 TYR A C 1
ATOM 2471 O O . TYR A 1 321 ? 6.971 -11.867 -17.911 1.00 68.25 321 TYR A O 1
ATOM 2479 N N . VAL A 1 322 ? 7.333 -9.985 -19.068 1.00 72.69 322 VAL A N 1
ATOM 2480 C CA . VAL A 1 322 ? 6.656 -9.047 -18.145 1.00 72.69 322 VAL A CA 1
ATOM 2481 C C . VAL A 1 322 ? 5.186 -8.852 -18.554 1.00 72.69 322 VAL A C 1
ATOM 2483 O O . VAL A 1 322 ? 4.869 -8.933 -19.734 1.00 72.69 322 VAL A O 1
ATOM 2486 N N . GLY A 1 323 ? 4.276 -8.601 -17.606 1.00 73.38 323 GLY A N 1
ATOM 2487 C CA . GLY A 1 323 ? 2.846 -8.387 -17.891 1.00 73.38 323 GLY A CA 1
ATOM 2488 C C . GLY A 1 323 ? 1.926 -9.569 -17.560 1.00 73.38 323 GLY A C 1
ATOM 2489 O O . GLY A 1 323 ? 2.368 -10.696 -17.310 1.00 73.38 323 GLY A O 1
ATOM 2490 N N . VAL A 1 324 ? 0.611 -9.315 -17.527 1.00 75.06 324 VAL A N 1
ATOM 2491 C CA . VAL A 1 324 ? -0.359 -10.290 -16.976 1.00 75.06 324 VAL A CA 1
ATOM 2492 C C . VAL A 1 324 ? -0.533 -11.527 -17.850 1.00 75.06 324 VAL A C 1
ATOM 2494 O O . VAL A 1 324 ? -0.743 -12.624 -17.340 1.00 75.06 324 VAL A O 1
ATOM 2497 N N . GLN A 1 325 ? -0.409 -11.373 -19.168 1.00 73.75 325 GLN A N 1
ATOM 2498 C CA . GLN A 1 325 ? -0.596 -12.462 -20.122 1.00 73.75 325 GLN A CA 1
ATOM 2499 C C . GLN A 1 325 ? 0.411 -13.595 -19.874 1.00 73.75 325 GLN A C 1
ATOM 2501 O O . GLN A 1 325 ? 0.048 -14.771 -19.849 1.00 73.75 325 GLN A O 1
ATOM 2506 N N . TRP A 1 326 ? 1.670 -13.240 -19.629 1.00 73.81 326 TRP A N 1
ATOM 2507 C CA . TRP A 1 326 ? 2.724 -14.208 -19.360 1.00 73.81 326 TRP A CA 1
ATOM 2508 C C . TRP A 1 326 ? 2.553 -14.886 -18.007 1.00 73.81 326 TRP A C 1
ATOM 2510 O O . TRP A 1 326 ? 2.867 -16.060 -17.890 1.00 73.81 326 TRP A O 1
ATOM 2520 N N . ILE A 1 327 ? 1.990 -14.202 -17.008 1.00 74.81 327 ILE A N 1
ATOM 2521 C CA . ILE A 1 327 ? 1.629 -14.827 -15.726 1.00 74.81 327 ILE A CA 1
ATOM 2522 C C . ILE A 1 327 ? 0.490 -15.843 -15.917 1.00 74.81 327 ILE A C 1
ATOM 2524 O O . ILE A 1 327 ? 0.491 -16.894 -15.275 1.00 74.81 327 ILE A O 1
ATOM 2528 N N . LEU A 1 328 ? -0.468 -15.559 -16.803 1.00 75.56 328 LEU A N 1
ATOM 2529 C CA . LEU A 1 328 ? -1.585 -16.462 -17.091 1.00 75.56 328 LEU A CA 1
ATOM 2530 C C . LEU A 1 328 ? -1.146 -17.707 -17.875 1.00 75.56 328 LEU A C 1
ATOM 2532 O O . LEU A 1 328 ? -1.573 -18.807 -17.537 1.00 75.56 328 LEU A O 1
ATOM 2536 N N . PHE A 1 329 ? -0.292 -17.557 -18.893 1.00 78.81 329 PHE A N 1
ATOM 2537 C CA . PHE A 1 329 ? 0.170 -18.695 -19.704 1.00 78.81 329 PHE A CA 1
ATOM 2538 C C . PHE A 1 329 ? 1.374 -19.430 -19.107 1.00 78.81 329 PHE A C 1
ATOM 2540 O O . PHE A 1 329 ? 1.503 -20.639 -19.282 1.00 78.81 329 PHE A O 1
ATOM 2547 N N . TYR A 1 330 ? 2.235 -18.720 -18.380 1.00 78.75 330 TYR A N 1
ATOM 2548 C CA . TYR A 1 330 ? 3.439 -19.242 -17.739 1.00 78.75 330 TYR A CA 1
ATOM 2549 C C . TYR A 1 330 ? 3.504 -18.744 -16.297 1.00 78.75 330 TYR A C 1
ATOM 2551 O O . TYR A 1 330 ? 4.264 -17.837 -15.945 1.00 78.75 330 TYR A O 1
ATOM 2559 N N . THR A 1 331 ? 2.665 -19.337 -15.449 1.00 78.56 331 THR A N 1
ATOM 2560 C CA . THR A 1 331 ? 2.528 -18.909 -14.057 1.00 78.56 331 THR A CA 1
ATOM 2561 C C . THR A 1 331 ? 3.845 -19.026 -13.302 1.00 78.56 331 THR A C 1
ATOM 2563 O O . THR A 1 331 ? 4.349 -20.114 -13.020 1.00 78.56 331 THR A O 1
ATOM 2566 N N . LYS A 1 332 ? 4.381 -17.865 -12.929 1.00 82.62 332 LYS A N 1
ATOM 2567 C CA . LYS A 1 332 ? 5.555 -17.721 -12.069 1.00 82.62 332 LYS A CA 1
ATOM 2568 C C . LYS A 1 332 ? 5.129 -17.884 -10.617 1.00 82.62 332 LYS A C 1
ATOM 2570 O O . LYS A 1 332 ? 4.875 -16.907 -9.913 1.00 82.62 332 LYS A O 1
ATOM 2575 N N . TRP A 1 333 ? 4.965 -19.135 -10.194 1.00 84.62 333 TRP A N 1
ATOM 2576 C CA . TRP A 1 333 ? 4.476 -19.486 -8.856 1.00 84.62 333 TRP A CA 1
ATOM 2577 C C . TRP A 1 333 ? 5.310 -18.897 -7.721 1.00 84.62 333 TRP A C 1
ATOM 2579 O O . TRP A 1 333 ? 4.786 -18.612 -6.650 1.00 84.62 333 TRP A O 1
ATOM 2589 N N . ASP A 1 334 ? 6.596 -18.685 -7.961 1.00 84.75 334 ASP A N 1
ATOM 2590 C CA . ASP A 1 334 ? 7.500 -18.040 -7.025 1.00 84.75 334 ASP A CA 1
ATOM 2591 C C . ASP A 1 334 ? 7.186 -16.548 -6.840 1.00 84.75 334 ASP A C 1
ATOM 2593 O O . ASP A 1 334 ? 7.111 -16.090 -5.703 1.00 84.75 334 ASP A O 1
ATOM 2597 N N . LEU A 1 335 ? 6.924 -15.811 -7.923 1.00 87.50 335 LEU A N 1
ATOM 2598 C CA . LEU A 1 335 ? 6.527 -14.401 -7.863 1.00 87.50 335 LEU A CA 1
ATOM 2599 C C . LEU A 1 335 ? 5.119 -14.233 -7.272 1.00 87.50 335 LEU A C 1
ATOM 2601 O O . LEU A 1 335 ? 4.888 -13.331 -6.476 1.00 87.50 335 LEU A O 1
ATOM 2605 N N . VAL A 1 336 ? 4.188 -15.132 -7.607 1.00 90.38 336 VAL A N 1
ATOM 2606 C CA . VAL A 1 336 ? 2.842 -15.156 -7.005 1.00 90.38 336 VAL A CA 1
ATOM 2607 C C . VAL A 1 336 ? 2.918 -15.450 -5.504 1.00 90.38 336 VAL A C 1
ATOM 2609 O O . VAL A 1 336 ? 2.229 -14.808 -4.711 1.00 90.38 336 VAL A O 1
ATOM 2612 N N . GLY A 1 337 ? 3.769 -16.398 -5.104 1.00 91.44 337 GLY A N 1
ATOM 2613 C CA . GLY A 1 337 ? 4.015 -16.710 -3.699 1.00 91.44 337 GLY A CA 1
ATOM 2614 C C . GLY A 1 337 ? 4.610 -15.525 -2.943 1.00 91.44 337 GLY A C 1
ATOM 2615 O O . GLY A 1 337 ? 4.149 -15.213 -1.846 1.00 91.44 337 GLY A O 1
ATOM 2616 N N . LEU A 1 338 ? 5.590 -14.843 -3.540 1.00 90.88 338 LEU A N 1
ATOM 2617 C CA . LEU A 1 338 ? 6.226 -13.669 -2.948 1.00 90.88 338 LEU A CA 1
ATOM 2618 C C . LEU A 1 338 ? 5.239 -12.509 -2.784 1.00 90.88 338 LEU A C 1
ATOM 2620 O O . LEU A 1 338 ? 5.139 -11.953 -1.691 1.00 90.88 338 LEU A O 1
ATOM 2624 N N . TYR A 1 339 ? 4.418 -12.250 -3.802 1.00 93.81 339 TYR A N 1
ATOM 2625 C CA . TYR A 1 339 ? 3.353 -11.254 -3.735 1.00 93.81 339 TYR A CA 1
ATOM 2626 C C . TYR A 1 339 ? 2.399 -11.545 -2.572 1.00 93.81 339 TYR A C 1
ATOM 2628 O O . TYR A 1 339 ? 2.141 -10.680 -1.734 1.00 93.81 339 TYR A O 1
ATOM 2636 N N . ALA A 1 340 ? 1.914 -12.788 -2.467 1.00 95.19 340 ALA A N 1
ATOM 2637 C CA . ALA A 1 340 ? 1.016 -13.189 -1.388 1.00 95.19 340 ALA A CA 1
ATOM 2638 C C . ALA A 1 340 ? 1.680 -13.041 -0.006 1.00 95.19 340 ALA A C 1
ATOM 2640 O O . ALA A 1 340 ? 1.040 -12.606 0.956 1.00 95.19 340 ALA A O 1
ATOM 2641 N N . TYR A 1 341 ? 2.972 -13.356 0.085 1.00 95.12 341 TYR A N 1
ATOM 2642 C CA . TYR A 1 341 ? 3.770 -13.208 1.296 1.00 95.12 341 TYR A CA 1
ATOM 2643 C C . TYR A 1 341 ? 3.947 -11.736 1.704 1.00 95.12 341 TYR A C 1
ATOM 2645 O O . TYR A 1 341 ? 3.717 -11.387 2.864 1.00 95.12 341 TYR A O 1
ATOM 2653 N N . HIS A 1 342 ? 4.259 -10.842 0.763 1.00 94.88 342 HIS A N 1
ATOM 2654 C CA . HIS A 1 342 ? 4.357 -9.404 1.018 1.00 94.88 342 HIS A CA 1
ATOM 2655 C C . HIS A 1 342 ? 3.004 -8.778 1.375 1.00 94.88 342 HIS A C 1
ATOM 2657 O O . HIS A 1 342 ? 2.936 -7.999 2.331 1.00 94.88 342 HIS A O 1
ATOM 2663 N N . CYS A 1 343 ? 1.916 -9.175 0.705 1.00 96.50 343 CYS A N 1
ATOM 2664 C CA . CYS A 1 343 ? 0.554 -8.795 1.086 1.00 96.50 343 CYS A CA 1
ATOM 2665 C C . CYS A 1 343 ? 0.244 -9.205 2.532 1.00 96.50 343 CYS A C 1
ATOM 2667 O O . CYS A 1 343 ? -0.257 -8.388 3.306 1.00 96.50 343 CYS A O 1
ATOM 2669 N N . MET A 1 344 ? 0.574 -10.441 2.927 1.00 95.94 344 MET A N 1
ATOM 2670 C CA . MET A 1 344 ? 0.380 -10.938 4.295 1.00 95.94 344 MET A CA 1
ATOM 2671 C C . MET A 1 344 ? 1.170 -10.113 5.320 1.00 95.94 344 MET A C 1
ATOM 2673 O O . MET A 1 344 ? 0.614 -9.712 6.349 1.00 95.94 344 MET A O 1
ATOM 2677 N N . LEU A 1 345 ? 2.450 -9.841 5.048 1.00 95.38 345 LEU A N 1
ATOM 2678 C CA . LEU A 1 345 ? 3.305 -9.036 5.922 1.00 95.38 345 LEU A CA 1
ATOM 2679 C C . LEU A 1 345 ? 2.740 -7.625 6.109 1.00 95.38 345 LEU A C 1
ATOM 2681 O O . LEU A 1 345 ? 2.524 -7.198 7.245 1.00 95.38 345 LEU A O 1
ATOM 2685 N N . LEU A 1 346 ? 2.434 -6.925 5.013 1.00 95.88 346 LEU A N 1
ATOM 2686 C CA . LEU A 1 346 ? 1.894 -5.565 5.059 1.00 95.88 346 LEU A CA 1
ATOM 2687 C C . LEU A 1 346 ? 0.526 -5.505 5.738 1.00 95.88 346 LEU A C 1
ATOM 2689 O O . LEU A 1 346 ? 0.309 -4.635 6.580 1.00 95.88 346 LEU A O 1
ATOM 2693 N N . CYS A 1 347 ? -0.368 -6.457 5.458 1.00 96.81 347 CYS A N 1
ATOM 2694 C CA . CYS A 1 347 ? -1.662 -6.550 6.135 1.00 96.81 347 CYS A CA 1
ATOM 2695 C C . CYS A 1 347 ? -1.506 -6.739 7.644 1.00 96.81 347 CYS A C 1
ATOM 2697 O O . CYS A 1 347 ? -2.260 -6.154 8.426 1.00 96.81 347 CYS A O 1
ATOM 2699 N N . THR A 1 348 ? -0.520 -7.532 8.067 1.00 96.00 348 THR A N 1
ATOM 2700 C CA . THR A 1 348 ? -0.254 -7.796 9.484 1.00 96.00 348 THR A CA 1
ATOM 2701 C C . THR A 1 348 ? 0.315 -6.557 10.174 1.00 96.00 348 THR A C 1
ATOM 2703 O O . THR A 1 348 ? -0.223 -6.137 11.200 1.00 96.00 348 THR A O 1
ATOM 2706 N N . VAL A 1 349 ? 1.336 -5.914 9.589 1.00 95.38 349 VAL A N 1
ATOM 2707 C CA . VAL A 1 349 ? 1.920 -4.665 10.116 1.00 95.38 349 VAL A CA 1
ATOM 2708 C C . VAL A 1 349 ? 0.866 -3.557 10.176 1.00 95.38 349 VAL A C 1
ATOM 2710 O O . VAL A 1 349 ? 0.754 -2.870 11.193 1.00 95.38 349 VAL A O 1
ATOM 2713 N N . PHE A 1 350 ? 0.048 -3.414 9.131 1.00 95.19 350 PHE A N 1
ATOM 2714 C CA . PHE A 1 350 ? -1.047 -2.448 9.089 1.00 95.19 350 PHE A CA 1
ATOM 2715 C C . PHE A 1 350 ? -2.101 -2.731 10.169 1.00 95.19 350 PHE A C 1
ATOM 2717 O O . PHE A 1 350 ? -2.486 -1.831 10.916 1.00 95.19 350 PHE A O 1
ATOM 2724 N N . SER A 1 351 ? -2.516 -3.990 10.331 1.00 94.75 351 SER A N 1
ATOM 2725 C CA . SER A 1 351 ? -3.482 -4.379 11.366 1.00 94.75 351 SER A CA 1
ATOM 2726 C C . SER A 1 351 ? -2.958 -4.099 12.772 1.00 94.75 351 SER A C 1
ATOM 2728 O O . SER A 1 351 ? -3.688 -3.587 13.618 1.00 94.75 351 SER A O 1
ATOM 2730 N N . TRP A 1 352 ? -1.684 -4.390 13.038 1.00 94.38 352 TRP A N 1
ATOM 2731 C CA . TRP A 1 352 ? -1.062 -4.095 14.328 1.00 94.38 352 TRP A CA 1
ATOM 2732 C C . TRP A 1 352 ? -0.909 -2.595 14.570 1.00 94.38 352 TRP A C 1
ATOM 2734 O O . TRP A 1 352 ? -1.147 -2.149 15.693 1.00 94.38 352 TRP A O 1
ATOM 2744 N N . ALA A 1 353 ? -0.611 -1.807 13.534 1.00 92.19 353 ALA A N 1
ATOM 2745 C CA . ALA A 1 353 ? -0.627 -0.349 13.622 1.00 92.19 353 ALA A CA 1
ATOM 2746 C C . ALA A 1 353 ? -2.021 0.178 13.997 1.00 92.19 353 ALA A C 1
ATOM 2748 O O . ALA A 1 353 ? -2.140 1.022 14.883 1.00 92.19 353 ALA A O 1
ATOM 2749 N N . MET A 1 354 ? -3.084 -0.386 13.418 1.00 92.00 354 MET A N 1
ATOM 2750 C CA . MET A 1 354 ? -4.466 -0.022 13.749 1.00 92.00 354 MET A CA 1
ATOM 2751 C C . MET A 1 354 ? -4.890 -0.468 15.159 1.00 92.00 354 MET A C 1
ATOM 2753 O O . MET A 1 354 ? -5.562 0.280 15.862 1.00 92.00 354 MET A O 1
ATOM 2757 N N . ILE A 1 355 ? -4.460 -1.645 15.626 1.00 92.06 355 ILE A N 1
ATOM 2758 C CA . ILE A 1 355 ? -4.682 -2.089 17.017 1.00 92.06 355 ILE A CA 1
ATOM 2759 C C . ILE A 1 355 ? -4.013 -1.123 18.006 1.00 92.06 355 ILE A C 1
ATOM 2761 O O . ILE A 1 355 ? -4.602 -0.761 19.027 1.00 92.06 355 ILE A O 1
ATOM 2765 N N . ARG A 1 356 ? -2.789 -0.683 17.692 1.00 89.19 356 ARG A N 1
ATOM 2766 C CA . ARG A 1 356 ? -2.043 0.294 18.493 1.00 89.19 356 ARG A CA 1
ATOM 2767 C C . ARG A 1 356 ? -2.692 1.675 18.453 1.00 89.19 356 ARG A C 1
ATOM 2769 O O . ARG A 1 356 ? -2.758 2.333 19.489 1.00 89.19 356 ARG A O 1
ATOM 2776 N N . ARG A 1 357 ? -3.225 2.085 17.297 1.00 87.44 357 ARG A N 1
ATOM 2777 C CA . ARG A 1 357 ? -4.035 3.304 17.148 1.00 87.44 357 ARG A CA 1
ATOM 2778 C C . ARG A 1 357 ? -5.242 3.299 18.093 1.00 87.44 357 ARG A C 1
ATOM 2780 O O . ARG A 1 357 ? -5.544 4.336 18.671 1.00 87.44 357 ARG A O 1
ATOM 2787 N N . ASP A 1 358 ? -5.846 2.136 18.338 1.00 86.88 358 ASP A N 1
ATOM 2788 C CA . ASP A 1 358 ? -6.950 1.957 19.300 1.00 86.88 358 ASP A CA 1
ATOM 2789 C C . ASP A 1 358 ? -6.505 1.935 20.777 1.00 86.88 358 ASP A C 1
ATOM 2791 O O . ASP A 1 358 ? -7.297 1.613 21.669 1.00 86.88 358 ASP A O 1
ATOM 2795 N N . GLY A 1 359 ? -5.227 2.209 21.061 1.00 84.81 359 GLY A N 1
ATOM 2796 C CA . GLY A 1 359 ? -4.655 2.154 22.408 1.00 84.81 359 GLY A CA 1
ATOM 2797 C C . GLY A 1 359 ? -4.562 0.734 22.976 1.00 84.81 359 GLY A C 1
ATOM 2798 O O . GLY A 1 359 ? -4.393 0.552 24.184 1.00 84.81 359 GLY A O 1
ATOM 2799 N N . LYS A 1 360 ? -4.698 -0.298 22.134 1.00 89.31 360 LYS A N 1
ATOM 2800 C CA . LYS A 1 360 ? -4.590 -1.701 22.539 1.00 89.31 360 LYS A CA 1
ATOM 2801 C C . LYS A 1 360 ? -3.209 -2.253 22.198 1.00 89.31 360 LYS A C 1
ATOM 2803 O O . LYS A 1 360 ? -2.542 -1.819 21.263 1.00 89.31 360 LYS A O 1
ATOM 2808 N N . ARG A 1 361 ? -2.766 -3.239 22.980 1.00 87.88 361 ARG A N 1
ATOM 2809 C CA . ARG A 1 361 ? -1.522 -3.972 22.713 1.00 87.88 361 ARG A CA 1
ATOM 2810 C C . ARG A 1 361 ? -1.806 -5.160 21.803 1.00 87.88 361 ARG A C 1
ATOM 2812 O O . ARG A 1 361 ? -2.854 -5.794 21.921 1.00 87.88 361 ARG A O 1
ATOM 2819 N N . VAL A 1 362 ? -0.850 -5.474 20.934 1.00 89.25 362 VAL A N 1
ATOM 2820 C CA . VAL A 1 362 ? -0.900 -6.671 20.091 1.00 89.25 362 VAL A CA 1
ATOM 2821 C C . VAL A 1 362 ? -0.809 -7.916 20.987 1.00 89.25 362 VAL A C 1
ATOM 2823 O O . VAL A 1 362 ? 0.121 -8.006 21.794 1.00 89.25 362 VAL A O 1
ATOM 2826 N N . PRO A 1 363 ? -1.751 -8.872 20.897 1.00 89.94 363 PRO A N 1
ATOM 2827 C CA . PRO A 1 363 ? -1.679 -10.095 21.689 1.00 89.94 363 PRO A CA 1
ATOM 2828 C C . PRO A 1 363 ? -0.489 -10.980 21.297 1.00 89.94 363 PRO A C 1
ATOM 2830 O O . PRO A 1 363 ? -0.293 -11.294 20.122 1.00 89.94 363 PRO A O 1
ATOM 2833 N N . VAL A 1 364 ? 0.250 -11.455 22.304 1.00 90.19 364 VAL A N 1
ATOM 2834 C CA . VAL A 1 364 ? 1.430 -12.325 22.129 1.00 90.19 364 VAL A CA 1
ATOM 2835 C C . VAL A 1 364 ? 1.140 -13.600 21.316 1.00 90.19 364 VAL A C 1
ATOM 2837 O O . VAL A 1 364 ? 1.948 -13.934 20.449 1.00 90.19 364 VAL A O 1
ATOM 2840 N N . PRO A 1 365 ? 0.003 -14.308 21.505 1.00 90.19 365 PRO A N 1
ATOM 2841 C CA . PRO A 1 365 ? -0.272 -15.520 20.732 1.00 90.19 365 PRO A CA 1
ATOM 2842 C C . PRO A 1 365 ? -0.393 -15.255 19.230 1.00 90.19 365 PRO A C 1
ATOM 2844 O O . PRO A 1 365 ? 0.139 -16.010 18.421 1.00 90.19 365 PRO A O 1
ATOM 2847 N N . THR A 1 366 ? -1.045 -14.155 18.840 1.00 89.62 366 THR A N 1
ATOM 2848 C CA . THR A 1 366 ? -1.224 -13.824 17.422 1.00 89.62 366 THR A CA 1
ATOM 2849 C C . THR A 1 366 ? 0.062 -13.314 16.791 1.00 89.62 366 THR A C 1
ATOM 2851 O O . THR A 1 366 ? 0.329 -13.637 15.637 1.00 89.62 366 THR A O 1
ATOM 2854 N N . SER A 1 367 ? 0.887 -12.570 17.538 1.00 92.19 367 SER A N 1
ATOM 2855 C CA . SER A 1 367 ? 2.213 -12.189 17.047 1.00 92.19 367 SER A CA 1
ATOM 2856 C C . SER A 1 367 ? 3.129 -13.395 16.882 1.00 92.19 367 SER A C 1
ATOM 2858 O O . SER A 1 367 ? 3.810 -13.486 15.869 1.00 92.19 367 SER A O 1
ATOM 2860 N N . GLY A 1 368 ? 3.108 -14.345 17.824 1.00 93.44 368 GLY A N 1
ATOM 2861 C CA . GLY A 1 368 ? 3.892 -15.578 17.727 1.00 93.44 368 GLY A CA 1
ATOM 2862 C C . GLY A 1 368 ? 3.471 -16.444 16.539 1.00 93.44 368 GLY A C 1
ATOM 2863 O O . GLY A 1 368 ? 4.324 -16.924 15.802 1.00 93.44 368 GLY A O 1
ATOM 2864 N N . PHE A 1 369 ? 2.162 -16.580 16.305 1.00 94.25 369 PHE A N 1
ATOM 2865 C CA . PHE A 1 369 ? 1.629 -17.312 15.154 1.00 94.25 369 PHE A CA 1
ATOM 2866 C C . PHE A 1 369 ? 2.042 -16.684 13.816 1.00 94.25 369 PHE A C 1
ATOM 2868 O O . PHE A 1 369 ? 2.557 -17.383 12.947 1.00 94.25 369 PHE A O 1
ATOM 2875 N N . MET A 1 370 ? 1.880 -15.365 13.663 1.00 95.69 370 MET A N 1
ATOM 2876 C CA . MET A 1 370 ? 2.289 -14.678 12.433 1.00 95.69 370 MET A CA 1
ATOM 2877 C C . MET A 1 370 ? 3.801 -14.738 12.227 1.00 95.69 370 MET A C 1
ATOM 2879 O O . MET A 1 370 ? 4.252 -14.988 11.116 1.00 95.69 370 MET A O 1
ATOM 2883 N N . LEU A 1 371 ? 4.591 -14.603 13.295 1.00 94.94 371 LEU A N 1
ATOM 2884 C CA . LEU A 1 371 ? 6.042 -14.741 13.217 1.00 94.94 371 LEU A CA 1
ATOM 2885 C C . LEU A 1 371 ? 6.464 -16.159 12.800 1.00 94.94 371 LEU A C 1
ATOM 2887 O O . LEU A 1 371 ? 7.373 -16.311 11.987 1.00 94.94 371 LEU A O 1
ATOM 2891 N N . ALA A 1 372 ? 5.779 -17.190 13.302 1.00 94.94 372 ALA A N 1
ATOM 2892 C CA . ALA A 1 372 ? 6.023 -18.574 12.907 1.00 94.94 372 ALA A CA 1
ATOM 2893 C C . ALA A 1 372 ? 5.730 -18.807 11.418 1.00 94.94 372 ALA A C 1
ATOM 2895 O O . ALA A 1 372 ? 6.508 -19.491 10.758 1.00 94.94 372 ALA A O 1
ATOM 2896 N N . ILE A 1 373 ? 4.668 -18.207 10.867 1.00 95.06 373 ILE A N 1
ATOM 2897 C CA . ILE A 1 373 ? 4.393 -18.249 9.421 1.00 95.06 373 ILE A CA 1
ATOM 2898 C C . ILE A 1 373 ? 5.479 -17.497 8.649 1.00 95.06 373 ILE A C 1
ATOM 2900 O O . ILE A 1 373 ? 6.012 -18.026 7.677 1.00 95.06 373 ILE A O 1
ATOM 2904 N N . THR A 1 374 ? 5.846 -16.295 9.094 1.00 94.00 374 THR A N 1
ATOM 2905 C CA . THR A 1 374 ? 6.864 -15.462 8.442 1.00 94.00 374 THR A CA 1
ATOM 2906 C C . THR A 1 374 ? 8.218 -16.157 8.355 1.00 94.00 374 THR A C 1
ATOM 2908 O O . THR A 1 374 ? 8.876 -16.036 7.330 1.00 94.00 374 THR A O 1
ATOM 2911 N N . ILE A 1 375 ? 8.616 -16.911 9.382 1.00 92.44 375 ILE A N 1
ATOM 2912 C CA . ILE A 1 375 ? 9.860 -17.695 9.384 1.00 92.44 375 ILE A CA 1
ATOM 2913 C C . ILE A 1 375 ? 9.673 -19.023 8.640 1.00 92.44 375 ILE A C 1
ATOM 2915 O O . ILE A 1 375 ? 10.527 -19.426 7.858 1.00 92.44 375 ILE A O 1
ATOM 2919 N N . GLY A 1 376 ? 8.558 -19.719 8.868 1.00 91.56 376 GLY A N 1
ATOM 2920 C CA . GLY A 1 376 ? 8.308 -21.054 8.327 1.00 91.56 376 GLY A CA 1
ATOM 2921 C C . GLY A 1 376 ? 8.082 -21.077 6.817 1.00 91.56 376 GLY A C 1
ATOM 2922 O O . GLY A 1 376 ? 8.571 -21.982 6.142 1.00 91.56 376 GLY A O 1
ATOM 2923 N N . ALA A 1 377 ? 7.384 -20.080 6.265 1.00 91.00 377 ALA A N 1
ATOM 2924 C CA . ALA A 1 377 ? 7.062 -20.039 4.842 1.00 91.00 377 ALA A CA 1
ATOM 2925 C C . ALA A 1 377 ? 8.326 -19.990 3.961 1.00 91.00 377 ALA A C 1
ATOM 2927 O O . ALA A 1 377 ? 8.425 -20.836 3.073 1.00 91.00 377 ALA A O 1
ATOM 2928 N N . PRO A 1 378 ? 9.339 -19.139 4.224 1.00 86.88 378 PRO A N 1
ATOM 2929 C CA . PRO A 1 378 ? 10.614 -19.199 3.513 1.00 86.88 378 PRO A CA 1
ATOM 2930 C C . PRO A 1 378 ? 11.411 -20.496 3.664 1.00 86.88 378 PRO A C 1
ATOM 2932 O O . PRO A 1 378 ? 12.176 -20.852 2.771 1.00 86.88 378 PRO A O 1
ATOM 2935 N N . LEU A 1 379 ? 11.263 -21.222 4.775 1.00 86.94 379 LEU A N 1
ATOM 2936 C CA . LEU A 1 379 ? 11.948 -22.508 4.946 1.00 86.94 379 LEU A CA 1
ATOM 2937 C C . LEU A 1 379 ? 11.355 -23.584 4.025 1.00 86.94 379 LEU A C 1
ATOM 2939 O O . LEU A 1 379 ? 12.092 -24.433 3.519 1.00 86.94 379 LEU A O 1
ATOM 2943 N N . LEU A 1 380 ? 10.043 -23.520 3.777 1.00 87.06 380 LEU A N 1
ATOM 2944 C CA . LEU A 1 380 ? 9.335 -24.400 2.844 1.00 87.06 380 LEU A CA 1
ATOM 2945 C C . LEU A 1 380 ? 9.498 -23.936 1.388 1.00 87.06 380 LEU A C 1
ATOM 2947 O O . LEU A 1 380 ? 9.828 -24.732 0.510 1.00 87.06 380 LEU A O 1
ATOM 2951 N N . PHE A 1 381 ? 9.322 -22.638 1.144 1.00 86.94 381 PHE A N 1
ATOM 2952 C CA . PHE A 1 381 ? 9.367 -21.993 -0.165 1.00 86.94 381 PHE A CA 1
ATOM 2953 C C . PHE A 1 381 ? 10.472 -20.939 -0.179 1.00 86.94 381 PHE A C 1
ATOM 2955 O O . PHE A 1 381 ? 10.269 -19.762 0.104 1.00 86.94 381 PHE A O 1
ATOM 2962 N N . ARG A 1 382 ? 11.677 -21.372 -0.531 1.00 81.00 382 ARG A N 1
ATOM 2963 C CA . ARG A 1 382 ? 12.904 -20.579 -0.343 1.00 81.00 382 ARG A CA 1
ATOM 2964 C C . ARG A 1 382 ? 12.959 -19.305 -1.187 1.00 81.00 382 ARG A C 1
ATOM 2966 O O . ARG A 1 382 ? 13.646 -18.361 -0.818 1.00 81.00 382 ARG A O 1
ATOM 2973 N N . HIS A 1 383 ? 12.196 -19.266 -2.276 1.00 78.38 383 HIS A N 1
ATOM 2974 C CA . HIS A 1 383 ? 12.055 -18.102 -3.152 1.00 78.38 383 HIS A CA 1
ATOM 2975 C C . HIS A 1 383 ? 11.238 -16.955 -2.531 1.00 78.38 383 HIS A C 1
ATOM 2977 O O . HIS A 1 383 ? 11.173 -15.885 -3.124 1.00 78.38 383 HIS A O 1
ATOM 2983 N N . LEU A 1 384 ? 10.634 -17.165 -1.351 1.00 84.06 384 LEU A N 1
ATOM 2984 C CA . LEU A 1 384 ? 9.911 -16.126 -0.613 1.00 84.06 384 LEU A CA 1
ATOM 2985 C C . LEU A 1 384 ? 10.832 -15.133 0.103 1.00 84.06 384 LEU A C 1
ATOM 2987 O O . LEU A 1 384 ? 10.351 -14.096 0.543 1.00 84.06 384 LEU A O 1
ATOM 2991 N N . LEU A 1 385 ? 12.130 -15.434 0.252 1.00 79.81 385 LEU A N 1
ATOM 2992 C CA . LEU A 1 385 ? 13.080 -14.462 0.787 1.00 79.81 385 LEU A CA 1
ATOM 2993 C C . LEU A 1 385 ? 13.671 -13.630 -0.355 1.00 79.81 385 LEU A C 1
ATOM 2995 O O . LEU A 1 385 ? 14.393 -14.173 -1.194 1.00 79.81 385 LEU A O 1
ATOM 2999 N N . PRO A 1 386 ? 13.419 -12.315 -0.371 1.00 68.38 386 PRO A N 1
ATOM 3000 C CA . PRO A 1 386 ? 13.887 -11.442 -1.443 1.00 68.38 386 PRO A CA 1
ATOM 3001 C C . PRO A 1 386 ? 15.399 -11.195 -1.390 1.00 68.38 386 PRO A C 1
ATOM 3003 O O . PRO A 1 386 ? 15.989 -10.862 -2.411 1.00 68.38 386 PRO A O 1
ATOM 3006 N N . TRP A 1 387 ? 16.047 -11.400 -0.237 1.00 71.31 387 TRP A N 1
ATOM 3007 C CA . TRP A 1 387 ? 17.484 -11.184 -0.069 1.00 71.31 387 TRP A CA 1
ATOM 3008 C C . TRP A 1 387 ? 18.126 -12.269 0.810 1.00 71.31 387 TRP A C 1
ATOM 3010 O O . TRP A 1 387 ? 17.837 -12.341 2.008 1.00 71.31 387 TRP A O 1
ATOM 3020 N N . PRO A 1 388 ? 19.011 -13.122 0.278 1.00 66.44 388 PRO A N 1
ATOM 3021 C CA . PRO A 1 388 ? 19.765 -14.076 1.082 1.00 66.44 388 PRO A CA 1
ATOM 3022 C C . PRO A 1 388 ? 20.993 -13.416 1.727 1.00 66.44 388 PRO A C 1
ATOM 3024 O O . PRO A 1 388 ? 21.615 -12.529 1.158 1.00 66.44 388 PRO A O 1
ATOM 3027 N N . TYR A 1 389 ? 21.372 -13.873 2.919 1.00 64.69 389 TYR A N 1
ATOM 3028 C CA . TYR A 1 389 ? 22.473 -13.295 3.701 1.00 64.69 389 TYR A CA 1
ATOM 3029 C C . TYR A 1 389 ? 23.851 -13.328 2.996 1.00 64.69 389 TYR A C 1
ATOM 3031 O O . TYR A 1 389 ? 24.710 -12.524 3.344 1.00 64.69 389 TYR A O 1
ATOM 3039 N N . ASP A 1 390 ? 24.082 -14.221 2.025 1.00 61.72 390 ASP A N 1
ATOM 3040 C CA . ASP A 1 390 ? 25.412 -14.450 1.438 1.00 61.72 390 ASP A CA 1
ATOM 3041 C C . ASP A 1 390 ? 25.686 -13.734 0.105 1.00 61.72 390 ASP A C 1
ATOM 3043 O O . ASP A 1 390 ? 26.651 -14.073 -0.578 1.00 61.72 390 ASP A O 1
ATOM 3047 N N . THR A 1 391 ? 24.880 -12.740 -0.277 1.00 60.69 391 THR A N 1
ATOM 3048 C CA . THR A 1 391 ? 25.152 -11.945 -1.483 1.00 60.69 391 THR A CA 1
ATOM 3049 C C . THR A 1 391 ? 26.371 -11.044 -1.280 1.00 60.69 391 THR A C 1
ATOM 3051 O O . THR A 1 391 ? 26.252 -9.906 -0.830 1.00 60.69 391 THR A O 1
ATOM 3054 N N . VAL A 1 392 ? 27.550 -11.555 -1.630 1.00 52.22 392 VAL A N 1
ATOM 3055 C CA . VAL A 1 392 ? 28.770 -10.773 -1.853 1.00 52.22 392 VAL A CA 1
ATOM 3056 C C . VAL A 1 392 ? 29.237 -11.056 -3.282 1.00 52.22 392 VAL A C 1
ATOM 3058 O O . VAL A 1 392 ? 29.689 -12.158 -3.591 1.00 52.22 392 VAL A O 1
ATOM 3061 N N . GLY A 1 393 ? 29.120 -10.062 -4.164 1.00 52.47 393 GLY A N 1
ATOM 3062 C CA . GLY A 1 393 ? 29.549 -10.147 -5.564 1.00 52.47 393 GLY A CA 1
ATOM 3063 C C . GLY A 1 393 ? 28.528 -10.758 -6.536 1.00 52.47 393 GLY A C 1
ATOM 3064 O O . GLY A 1 393 ? 27.412 -11.115 -6.177 1.00 52.47 393 GLY A O 1
ATOM 3065 N N . ASN A 1 394 ? 28.936 -10.874 -7.804 1.00 50.00 394 ASN A N 1
ATOM 3066 C CA . ASN A 1 394 ? 28.096 -11.209 -8.967 1.00 50.00 394 ASN A CA 1
ATOM 3067 C C . ASN A 1 394 ? 27.684 -12.702 -9.066 1.00 50.00 394 ASN A C 1
ATOM 3069 O O . ASN A 1 394 ? 27.499 -13.232 -10.163 1.00 50.00 394 ASN A O 1
ATOM 3073 N N . GLN A 1 395 ? 27.611 -13.426 -7.944 1.00 53.19 395 GLN A N 1
ATOM 3074 C CA . GLN A 1 395 ? 27.300 -14.859 -7.943 1.00 53.19 395 GLN A CA 1
ATOM 3075 C C . GLN A 1 395 ? 25.790 -15.120 -7.964 1.00 53.19 395 GLN A C 1
ATOM 3077 O O . GLN A 1 395 ? 25.004 -14.426 -7.322 1.00 53.19 395 GLN A O 1
ATOM 3082 N N . ALA A 1 396 ? 25.387 -16.168 -8.688 1.00 55.94 396 ALA A N 1
ATOM 3083 C CA . ALA A 1 396 ? 24.001 -16.609 -8.742 1.00 55.94 396 ALA A CA 1
ATOM 3084 C C . ALA A 1 396 ? 23.490 -16.964 -7.336 1.00 55.94 396 ALA A C 1
ATOM 3086 O O . ALA A 1 396 ? 24.040 -17.831 -6.651 1.00 55.94 396 ALA A O 1
ATOM 3087 N N . VAL A 1 397 ? 22.411 -16.302 -6.924 1.00 62.38 397 VAL A N 1
ATOM 3088 C CA . VAL A 1 397 ? 21.765 -16.525 -5.634 1.00 62.38 397 VAL A CA 1
ATOM 3089 C C . VAL A 1 397 ? 21.319 -17.988 -5.503 1.00 62.38 397 VAL A C 1
ATOM 3091 O O . VAL A 1 397 ? 20.454 -18.463 -6.239 1.00 62.38 397 VAL A O 1
ATOM 3094 N N . THR A 1 398 ? 21.872 -18.705 -4.522 1.00 64.38 398 THR A N 1
ATOM 3095 C CA . THR A 1 398 ? 21.458 -20.079 -4.199 1.00 64.38 398 THR A CA 1
ATOM 3096 C C . THR A 1 398 ? 20.624 -20.105 -2.925 1.00 64.38 398 THR A C 1
ATOM 3098 O O . THR A 1 398 ? 21.120 -19.897 -1.820 1.00 64.38 398 THR A O 1
ATOM 3101 N N . TYR A 1 399 ? 19.335 -20.406 -3.072 1.00 70.25 399 TYR A N 1
ATOM 3102 C CA . TYR A 1 399 ? 18.394 -20.481 -1.958 1.00 70.25 399 TYR A CA 1
ATOM 3103 C C . TYR A 1 399 ? 18.464 -21.853 -1.263 1.00 70.25 399 TYR A C 1
ATOM 3105 O O . TYR A 1 399 ? 17.830 -22.827 -1.685 1.00 70.25 399 TYR A O 1
ATOM 3113 N N . THR A 1 400 ? 19.236 -21.946 -0.178 1.00 81.19 400 THR A N 1
ATOM 3114 C CA . THR A 1 400 ? 19.301 -23.139 0.687 1.00 81.19 400 THR A CA 1
ATOM 3115 C C . THR A 1 400 ? 18.599 -22.890 2.023 1.00 81.19 400 THR A C 1
ATOM 3117 O O . THR A 1 400 ? 18.500 -21.753 2.480 1.00 81.19 400 THR A O 1
ATOM 3120 N N . VAL A 1 401 ? 18.108 -23.955 2.670 1.00 84.06 401 VAL A N 1
ATOM 3121 C CA . VAL A 1 401 ? 17.422 -23.854 3.975 1.00 84.06 401 VAL A CA 1
ATOM 3122 C C . VAL A 1 401 ? 18.305 -23.187 5.046 1.00 84.06 401 VAL A C 1
ATOM 3124 O O . VAL A 1 401 ? 17.806 -22.286 5.719 1.00 84.06 401 VAL A O 1
ATOM 3127 N N . PRO A 1 402 ? 19.609 -23.520 5.185 1.00 84.50 402 PRO A N 1
ATOM 3128 C CA . PRO A 1 402 ? 20.477 -22.836 6.144 1.00 84.50 402 PRO A CA 1
ATOM 3129 C C . PRO A 1 402 ? 20.620 -21.338 5.865 1.00 84.50 402 PRO A C 1
ATOM 3131 O O . PRO A 1 402 ? 20.603 -20.544 6.800 1.00 84.50 402 PRO A O 1
ATOM 3134 N N . LYS A 1 403 ? 20.711 -20.935 4.590 1.00 82.06 403 LYS A N 1
ATOM 3135 C CA . LYS A 1 403 ? 20.801 -19.517 4.209 1.00 82.06 403 LYS A CA 1
ATOM 3136 C C . LYS A 1 403 ? 19.506 -18.770 4.507 1.00 82.06 403 LYS A C 1
ATOM 3138 O O . LYS A 1 403 ? 19.565 -17.681 5.062 1.00 82.06 403 LYS A O 1
ATOM 3143 N N . ALA A 1 404 ? 18.353 -19.371 4.210 1.00 82.75 404 ALA A N 1
ATOM 3144 C CA . ALA A 1 404 ? 17.049 -18.804 4.548 1.00 82.75 404 ALA A CA 1
ATOM 3145 C C . ALA A 1 404 ? 16.891 -18.610 6.067 1.00 82.75 404 ALA A C 1
ATOM 3147 O O . ALA A 1 404 ? 16.535 -17.524 6.521 1.00 82.75 404 ALA A O 1
ATOM 3148 N N . ALA A 1 405 ? 17.245 -19.630 6.856 1.00 86.25 405 ALA A N 1
ATOM 3149 C CA . ALA A 1 405 ? 17.240 -19.547 8.315 1.00 86.25 405 ALA A CA 1
ATOM 3150 C C . ALA A 1 405 ? 18.188 -18.452 8.833 1.00 86.25 405 ALA A C 1
ATOM 3152 O O . ALA A 1 405 ? 17.818 -17.688 9.722 1.00 86.25 405 ALA A O 1
ATOM 3153 N N . MET A 1 406 ? 19.386 -18.342 8.250 1.00 87.19 406 MET A N 1
ATOM 3154 C CA . MET A 1 406 ? 20.376 -17.328 8.611 1.00 87.19 406 MET A CA 1
ATOM 3155 C C . MET A 1 406 ? 19.890 -15.909 8.279 1.00 87.19 406 MET A C 1
ATOM 3157 O O . MET A 1 406 ? 20.022 -15.014 9.111 1.00 87.19 406 MET A O 1
ATOM 3161 N N . THR A 1 407 ? 19.271 -15.698 7.112 1.00 86.06 407 THR A N 1
ATOM 3162 C CA . THR A 1 407 ? 18.655 -14.411 6.750 1.00 86.06 407 THR A CA 1
ATOM 3163 C C . THR A 1 407 ? 17.598 -13.999 7.768 1.00 86.06 407 THR A C 1
ATOM 3165 O O . THR A 1 407 ? 17.655 -12.881 8.283 1.00 86.06 407 THR A O 1
ATOM 3168 N N . SER A 1 408 ? 16.654 -14.889 8.094 1.00 88.81 408 SER A N 1
ATOM 3169 C CA . SER A 1 408 ? 15.622 -14.584 9.088 1.00 88.81 408 SER A CA 1
ATOM 3170 C C . SER A 1 408 ? 16.226 -14.359 10.477 1.00 88.81 408 SER A C 1
ATOM 3172 O O . SER A 1 408 ? 15.766 -13.472 11.189 1.00 88.81 408 SER A O 1
ATOM 3174 N N . ALA A 1 409 ? 17.282 -15.087 10.860 1.00 91.50 409 ALA A N 1
ATOM 3175 C CA . ALA A 1 409 ? 17.976 -14.892 12.134 1.00 91.50 409 ALA A CA 1
ATOM 3176 C C . ALA A 1 409 ? 18.641 -13.508 12.233 1.00 91.50 409 ALA A C 1
ATOM 3178 O O . ALA A 1 409 ? 18.397 -12.784 13.198 1.00 91.50 409 ALA A O 1
ATOM 3179 N N . TRP A 1 410 ? 19.416 -13.094 11.225 1.00 91.12 410 TRP A N 1
ATOM 3180 C CA . TRP A 1 410 ? 19.999 -11.746 11.176 1.00 91.12 410 TRP A CA 1
ATOM 3181 C C . TRP A 1 410 ? 18.929 -10.658 11.130 1.00 91.12 410 TRP A C 1
ATOM 3183 O O . TRP A 1 410 ? 19.051 -9.638 11.808 1.00 91.12 410 TRP A O 1
ATOM 3193 N N . GLY A 1 411 ? 17.852 -10.898 10.382 1.00 92.25 411 GLY A N 1
ATOM 3194 C CA . GLY A 1 411 ? 16.694 -10.018 10.337 1.00 92.25 411 GLY A CA 1
ATOM 3195 C C . GLY A 1 411 ? 16.039 -9.829 11.706 1.00 92.25 411 GLY A C 1
ATOM 3196 O O . GLY A 1 411 ? 15.790 -8.696 12.112 1.00 92.25 411 GLY A O 1
ATOM 3197 N N . LEU A 1 412 ? 15.820 -10.915 12.454 1.00 94.44 412 LEU A N 1
ATOM 3198 C CA . LEU A 1 412 ? 15.292 -10.884 13.823 1.00 94.44 412 LEU A CA 1
ATOM 3199 C C . LEU A 1 412 ? 16.223 -10.145 14.788 1.00 94.44 412 LEU A C 1
ATOM 3201 O O . LEU A 1 412 ? 15.744 -9.370 15.614 1.00 94.44 412 LEU A O 1
ATOM 3205 N N . LEU A 1 413 ? 17.539 -10.358 14.683 1.00 94.19 413 LEU A N 1
ATOM 3206 C CA . LEU A 1 413 ? 18.525 -9.659 15.510 1.00 94.19 413 LEU A CA 1
ATOM 3207 C C . LEU A 1 413 ? 18.496 -8.147 15.251 1.00 94.19 413 LEU A C 1
ATOM 3209 O O . LEU A 1 413 ? 18.363 -7.368 16.197 1.00 94.19 413 LEU A O 1
ATOM 3213 N N . ALA A 1 414 ? 18.549 -7.732 13.982 1.00 93.88 414 ALA A N 1
ATOM 3214 C CA . ALA A 1 414 ? 18.470 -6.325 13.595 1.00 93.88 414 ALA A CA 1
ATOM 3215 C C . ALA A 1 414 ? 17.150 -5.686 14.058 1.00 93.88 414 ALA A C 1
ATOM 3217 O O . ALA A 1 414 ? 17.146 -4.625 14.683 1.00 93.88 414 ALA A O 1
ATOM 3218 N N . ALA A 1 415 ? 16.026 -6.364 13.821 1.00 93.75 415 ALA A N 1
ATOM 3219 C CA . ALA A 1 415 ? 14.707 -5.927 14.261 1.00 93.75 415 ALA A CA 1
ATOM 3220 C C . ALA A 1 415 ? 14.589 -5.794 15.786 1.00 93.75 415 ALA A C 1
ATOM 3222 O O . ALA A 1 415 ? 14.012 -4.826 16.287 1.00 93.75 415 ALA A O 1
ATOM 3223 N N . GLY A 1 416 ? 15.153 -6.751 16.527 1.00 93.25 416 GLY A N 1
ATOM 3224 C CA . GLY A 1 416 ? 15.223 -6.716 17.981 1.00 93.25 416 GLY A CA 1
ATOM 3225 C C . GLY A 1 416 ? 15.933 -5.454 18.459 1.00 93.25 416 GLY A C 1
ATOM 3226 O O . GLY A 1 416 ? 15.346 -4.685 19.218 1.00 93.25 416 GLY A O 1
ATOM 3227 N N . LEU A 1 417 ? 17.139 -5.187 17.947 1.00 92.62 417 LEU A N 1
ATOM 3228 C CA . LEU A 1 417 ? 17.920 -3.991 18.285 1.00 92.62 417 LEU A CA 1
ATOM 3229 C C . LEU A 1 417 ? 17.140 -2.694 18.026 1.00 92.62 417 LEU A C 1
ATOM 3231 O O . LEU A 1 417 ? 17.070 -1.834 18.905 1.00 92.62 417 LEU A O 1
ATOM 3235 N N . VAL A 1 418 ? 16.488 -2.582 16.864 1.00 91.94 418 VAL A N 1
ATOM 3236 C CA . VAL A 1 418 ? 15.672 -1.408 16.516 1.00 91.94 418 VAL A CA 1
ATOM 3237 C C . VAL A 1 418 ? 14.489 -1.233 17.468 1.00 91.94 418 VAL A C 1
ATOM 3239 O O . VAL A 1 418 ? 14.212 -0.116 17.904 1.00 91.94 418 VAL A O 1
ATOM 3242 N N . SER A 1 419 ? 13.821 -2.320 17.861 1.00 89.06 419 SER A N 1
ATOM 3243 C CA . SER A 1 419 ? 12.683 -2.242 18.786 1.00 89.06 419 SER A CA 1
ATOM 3244 C C . SER A 1 419 ? 13.058 -1.743 20.192 1.00 89.06 419 SER A C 1
ATOM 3246 O O . SER A 1 419 ? 12.222 -1.165 20.890 1.00 89.06 419 SER A O 1
ATOM 3248 N N . PHE A 1 420 ? 14.321 -1.904 20.605 1.00 87.75 420 PHE A N 1
ATOM 3249 C CA . PHE A 1 420 ? 14.834 -1.395 21.882 1.00 87.75 420 PHE A CA 1
ATOM 3250 C C . PHE A 1 420 ? 15.396 0.030 21.803 1.00 87.75 420 PHE A C 1
ATOM 3252 O O . PHE A 1 420 ? 15.593 0.654 22.850 1.00 87.75 420 PHE A O 1
ATOM 3259 N N . LEU A 1 421 ? 15.604 0.579 20.601 1.00 85.88 421 LEU A N 1
ATOM 3260 C CA . LEU A 1 421 ? 16.215 1.895 20.391 1.00 85.88 421 LEU A CA 1
ATOM 3261 C C . LEU A 1 421 ? 15.554 3.011 21.229 1.00 85.88 421 LEU A C 1
ATOM 3263 O O . LEU A 1 421 ? 16.279 3.707 21.944 1.00 85.88 421 LEU A O 1
ATOM 3267 N N . PRO A 1 422 ? 14.210 3.156 21.273 1.00 83.06 422 PRO A N 1
ATOM 3268 C CA . PRO A 1 422 ? 13.593 4.223 22.062 1.00 83.06 422 PRO A CA 1
ATOM 3269 C C . PRO A 1 422 ? 13.813 4.055 23.569 1.00 83.06 422 PRO A C 1
ATOM 3271 O O . PRO A 1 422 ? 13.917 5.039 24.291 1.00 83.06 422 PRO A O 1
ATOM 3274 N N . GLN A 1 423 ? 13.909 2.817 24.067 1.00 83.31 423 GLN A N 1
ATOM 3275 C CA . GLN A 1 423 ? 14.160 2.559 25.488 1.00 83.31 423 GLN A CA 1
ATOM 3276 C C . GLN A 1 423 ? 15.594 2.923 25.874 1.00 83.31 423 GLN A C 1
ATOM 3278 O O . GLN A 1 423 ? 15.824 3.471 26.953 1.00 83.31 423 GLN A O 1
ATOM 3283 N N . ILE A 1 424 ? 16.551 2.635 24.988 1.00 82.69 424 ILE A N 1
ATOM 3284 C CA . ILE A 1 424 ? 17.955 3.014 25.157 1.00 82.69 424 ILE A CA 1
ATOM 3285 C C . ILE A 1 424 ? 18.074 4.540 25.172 1.00 82.69 424 ILE A C 1
ATOM 3287 O O . ILE A 1 424 ? 18.664 5.092 26.099 1.00 82.69 424 ILE A O 1
ATOM 3291 N N . MET A 1 425 ? 17.443 5.221 24.210 1.00 79.31 425 MET A N 1
ATOM 3292 C CA . MET A 1 425 ? 17.417 6.686 24.146 1.00 79.31 425 MET A CA 1
ATOM 3293 C C . MET A 1 425 ? 16.761 7.303 25.385 1.00 79.31 425 MET A C 1
ATOM 3295 O O . MET A 1 425 ? 17.315 8.221 25.980 1.00 79.31 425 MET A O 1
ATOM 3299 N N . ASN A 1 426 ? 15.633 6.759 25.844 1.00 83.31 426 ASN A N 1
ATOM 3300 C CA . ASN A 1 426 ? 14.942 7.247 27.039 1.00 83.31 426 ASN A CA 1
ATOM 3301 C C . ASN A 1 426 ? 15.793 7.109 28.306 1.00 83.31 426 ASN A C 1
ATOM 3303 O O . ASN A 1 426 ? 15.849 8.035 29.116 1.00 83.31 426 ASN A O 1
ATOM 3307 N N . ARG A 1 427 ? 16.512 5.988 28.462 1.00 81.50 427 ARG A N 1
ATOM 3308 C CA . ARG A 1 427 ? 17.475 5.809 29.560 1.00 81.50 427 ARG A CA 1
ATOM 3309 C C . ARG A 1 427 ? 18.638 6.796 29.460 1.00 81.50 427 ARG A C 1
ATOM 3311 O O . ARG A 1 427 ? 19.004 7.380 30.476 1.00 81.50 427 ARG A O 1
ATOM 3318 N N . ALA A 1 428 ? 19.182 7.004 28.260 1.00 79.81 428 ALA A N 1
ATOM 3319 C CA . ALA A 1 428 ? 20.277 7.943 28.023 1.00 79.81 428 ALA A CA 1
ATOM 3320 C C . ALA A 1 428 ? 19.871 9.397 28.329 1.00 79.81 428 ALA A C 1
ATOM 3322 O O . ALA A 1 428 ? 20.616 10.123 28.983 1.00 79.81 428 ALA A O 1
ATOM 3323 N N . CYS A 1 429 ? 18.662 9.800 27.935 1.00 78.38 429 CYS A N 1
ATOM 3324 C CA . CYS A 1 429 ? 18.129 11.148 28.139 1.00 78.38 429 CYS A CA 1
ATOM 3325 C C . CYS A 1 429 ? 17.421 11.350 29.493 1.00 78.38 429 CYS A C 1
ATOM 3327 O O . CYS A 1 429 ? 16.873 12.424 29.726 1.00 78.38 429 CYS A O 1
ATOM 3329 N N . ARG A 1 430 ? 17.399 10.341 30.383 1.00 71.62 430 ARG A N 1
ATOM 3330 C CA . ARG A 1 430 ? 16.629 10.336 31.649 1.00 71.62 430 ARG A CA 1
ATOM 3331 C C . ARG A 1 430 ? 15.146 10.716 31.478 1.00 71.62 430 ARG A C 1
ATOM 3333 O O . ARG A 1 430 ? 14.539 11.284 32.382 1.00 71.62 430 ARG A O 1
ATOM 3340 N N . ALA A 1 431 ? 14.554 10.383 30.334 1.00 70.62 431 ALA A N 1
ATOM 3341 C CA . ALA A 1 431 ? 13.150 10.644 30.038 1.00 70.62 431 ALA A CA 1
ATOM 3342 C C . ALA A 1 431 ? 12.305 9.387 30.296 1.00 70.62 431 ALA A C 1
ATOM 3344 O O . ALA A 1 431 ? 12.625 8.299 29.820 1.00 70.62 431 ALA A O 1
ATOM 3345 N N . THR A 1 432 ? 11.191 9.512 31.017 1.00 58.66 432 THR A N 1
ATOM 3346 C CA . THR A 1 432 ? 10.243 8.414 31.288 1.00 58.66 432 THR A CA 1
ATOM 3347 C C . THR A 1 432 ? 9.084 8.415 30.291 1.00 58.66 432 THR A C 1
ATOM 3349 O O . THR A 1 432 ? 7.913 8.453 30.660 1.00 58.66 432 THR A O 1
ATOM 3352 N N . LEU A 1 433 ? 9.400 8.372 28.996 1.00 64.62 433 LEU A N 1
ATOM 3353 C CA . LEU A 1 433 ? 8.390 8.299 27.938 1.00 64.62 433 LEU A CA 1
ATOM 3354 C C . LEU A 1 433 ? 8.104 6.840 27.558 1.00 64.62 433 LEU A C 1
ATOM 3356 O O . LEU A 1 433 ? 9.001 5.995 27.515 1.00 64.62 433 LEU A O 1
ATOM 3360 N N . GLN A 1 434 ? 6.841 6.522 27.274 1.00 66.56 434 GLN A N 1
ATOM 3361 C CA . GLN A 1 434 ? 6.514 5.246 26.638 1.00 66.56 434 GLN A CA 1
ATOM 3362 C C . GLN A 1 434 ? 7.086 5.237 25.212 1.00 66.56 434 GLN A C 1
ATOM 3364 O O . GLN A 1 434 ? 7.041 6.273 24.541 1.00 66.56 434 GLN A O 1
ATOM 3369 N N . PRO A 1 435 ? 7.638 4.104 24.735 1.00 67.06 435 PRO A N 1
ATOM 3370 C CA . PRO A 1 435 ? 8.155 4.027 23.379 1.00 67.06 435 PRO A CA 1
ATOM 3371 C C . PRO A 1 435 ? 7.020 4.301 22.380 1.00 67.06 435 PRO A C 1
ATOM 3373 O O . PRO A 1 435 ? 5.897 3.824 22.584 1.00 67.06 435 PRO A O 1
ATOM 3376 N N . PRO A 1 436 ? 7.293 5.059 21.306 1.00 75.94 436 PRO A N 1
ATOM 3377 C CA . PRO A 1 436 ? 6.271 5.379 20.330 1.00 75.94 436 PRO A CA 1
ATOM 3378 C C . PRO A 1 436 ? 5.738 4.103 19.659 1.00 75.94 436 PRO A C 1
ATOM 3380 O O . PRO A 1 436 ? 6.497 3.147 19.462 1.00 75.94 436 PRO A O 1
ATOM 3383 N N . PRO A 1 437 ? 4.448 4.066 19.274 1.00 76.56 437 PRO A N 1
ATOM 3384 C CA . PRO A 1 437 ? 3.801 2.848 18.803 1.00 76.56 437 PRO A CA 1
ATOM 3385 C C . PRO A 1 437 ? 4.482 2.246 17.573 1.00 76.56 437 PRO A C 1
ATOM 3387 O O . PRO A 1 437 ? 4.401 1.039 17.408 1.00 76.56 437 PRO A O 1
ATOM 3390 N N . GLN A 1 438 ? 5.138 3.038 16.721 1.00 81.12 438 GLN A N 1
ATOM 3391 C CA . GLN A 1 438 ? 5.851 2.575 15.524 1.00 81.12 438 GLN A CA 1
ATOM 3392 C C . GLN A 1 438 ? 7.140 1.772 15.802 1.00 81.12 438 GLN A C 1
ATOM 3394 O O . GLN A 1 438 ? 7.707 1.208 14.871 1.00 81.12 438 GLN A O 1
ATOM 3399 N N . PHE A 1 439 ? 7.597 1.689 17.055 1.00 82.94 439 PHE A N 1
ATOM 3400 C CA . PHE A 1 439 ? 8.765 0.893 17.464 1.00 82.94 439 PHE A CA 1
ATOM 3401 C C . PHE A 1 439 ? 8.386 -0.374 18.243 1.00 82.94 439 PHE A C 1
ATOM 3403 O O . PHE A 1 439 ? 9.167 -0.887 19.042 1.00 82.94 439 PHE A O 1
ATOM 3410 N N . ASP A 1 440 ? 7.175 -0.895 18.050 1.00 87.62 440 ASP A N 1
ATOM 3411 C CA . ASP A 1 440 ? 6.746 -2.103 18.741 1.00 87.62 440 ASP A CA 1
ATOM 3412 C C . ASP A 1 440 ? 7.535 -3.338 18.280 1.00 87.62 440 ASP A C 1
ATOM 3414 O O . ASP A 1 440 ? 7.683 -3.612 17.089 1.00 87.62 440 ASP A O 1
ATOM 3418 N N . CYS A 1 441 ? 8.006 -4.119 19.253 1.00 91.38 441 CYS A N 1
ATOM 3419 C CA . CYS A 1 441 ? 8.810 -5.314 19.006 1.00 91.38 441 CYS A CA 1
ATOM 3420 C C . CYS A 1 441 ? 8.164 -6.303 18.011 1.00 91.38 441 CYS A C 1
ATOM 3422 O O . CYS A 1 441 ? 8.855 -6.706 17.077 1.00 91.38 441 CYS A O 1
ATOM 3424 N N . PRO A 1 442 ? 6.859 -6.648 18.100 1.00 93.50 442 PRO A N 1
ATOM 3425 C CA . PRO A 1 442 ? 6.245 -7.587 17.162 1.00 93.50 442 PRO A CA 1
ATOM 3426 C C . PRO A 1 442 ? 6.355 -7.156 15.696 1.00 93.50 442 PRO A C 1
ATOM 3428 O O . PRO A 1 442 ? 6.763 -7.966 14.865 1.00 93.50 442 PRO A O 1
ATOM 3431 N N . SER A 1 443 ? 6.022 -5.899 15.372 1.00 94.06 443 SER A N 1
ATOM 3432 C CA . SER A 1 443 ? 6.041 -5.416 13.983 1.00 94.06 443 SER A CA 1
ATOM 3433 C C . SER A 1 443 ? 7.451 -5.452 13.396 1.00 94.06 443 SER A C 1
ATOM 3435 O O . SER A 1 443 ? 7.633 -5.929 12.278 1.00 94.06 443 SER A O 1
ATOM 3437 N N . TRP A 1 444 ? 8.456 -5.021 14.162 1.00 95.00 444 TRP A N 1
ATOM 3438 C CA . TRP A 1 444 ? 9.846 -5.061 13.711 1.00 95.00 444 TRP A CA 1
ATOM 3439 C C . TRP A 1 444 ? 10.353 -6.486 13.532 1.00 95.00 444 TRP A C 1
ATOM 3441 O O . TRP A 1 444 ? 10.968 -6.765 12.508 1.00 95.00 444 TRP A O 1
ATOM 3451 N N . LEU A 1 445 ? 10.069 -7.404 14.465 1.00 95.44 445 LEU A N 1
ATOM 3452 C CA . LEU A 1 445 ? 10.467 -8.810 14.320 1.00 95.44 445 LEU A CA 1
ATOM 3453 C C . LEU A 1 445 ? 9.861 -9.441 13.061 1.00 95.44 445 LEU A C 1
ATOM 3455 O O . LEU A 1 445 ? 10.548 -10.187 12.370 1.00 95.44 445 LEU A O 1
ATOM 3459 N N . LEU A 1 446 ? 8.607 -9.112 12.739 1.00 95.12 446 LEU A N 1
ATOM 3460 C CA . LEU A 1 446 ? 7.944 -9.578 11.522 1.00 95.12 446 LEU A CA 1
ATOM 3461 C C . LEU A 1 446 ? 8.623 -9.030 10.255 1.00 95.12 446 LEU A C 1
ATOM 3463 O O . LEU A 1 446 ? 8.898 -9.791 9.330 1.00 95.12 446 LEU A O 1
ATOM 3467 N N . ILE A 1 447 ? 8.925 -7.726 10.235 1.00 94.88 447 ILE A N 1
ATOM 3468 C CA . ILE A 1 447 ? 9.637 -7.056 9.136 1.00 94.88 447 ILE A CA 1
ATOM 3469 C C . ILE A 1 447 ? 11.024 -7.676 8.947 1.00 94.88 447 ILE A C 1
ATOM 3471 O O . ILE A 1 447 ? 11.377 -8.060 7.837 1.00 94.88 447 ILE A O 1
ATOM 3475 N N . GLY A 1 448 ? 11.794 -7.821 10.026 1.00 93.56 448 GLY A N 1
ATOM 3476 C CA . GLY A 1 448 ? 13.137 -8.387 9.976 1.00 93.56 448 GLY A CA 1
ATOM 3477 C C . GLY A 1 448 ? 13.141 -9.844 9.533 1.00 93.56 448 GLY A C 1
ATOM 3478 O O . GLY A 1 448 ? 13.901 -10.205 8.641 1.00 93.56 448 GLY A O 1
ATOM 3479 N N . ALA A 1 449 ? 12.267 -10.679 10.098 1.00 93.06 449 ALA A N 1
ATOM 3480 C CA . ALA A 1 449 ? 12.199 -12.093 9.743 1.00 93.06 449 ALA A CA 1
ATOM 3481 C C . ALA A 1 449 ? 11.816 -12.328 8.275 1.00 93.06 449 ALA A C 1
ATOM 3483 O O . ALA A 1 449 ? 12.321 -13.283 7.679 1.00 93.06 449 ALA A O 1
ATOM 3484 N N . GLY A 1 450 ? 10.929 -11.489 7.721 1.00 91.25 450 GLY A N 1
ATOM 3485 C CA . GLY A 1 450 ? 10.384 -11.687 6.379 1.00 91.25 450 GLY A CA 1
ATOM 3486 C C . GLY A 1 450 ? 11.065 -10.908 5.261 1.00 91.25 450 GLY A C 1
ATOM 3487 O O . GLY A 1 450 ? 11.156 -11.411 4.147 1.00 91.25 450 GLY A O 1
ATOM 3488 N N . LEU A 1 451 ? 11.572 -9.706 5.539 1.00 91.06 451 LEU A N 1
ATOM 3489 C CA . LEU A 1 451 ? 12.248 -8.872 4.540 1.00 91.06 451 LEU A CA 1
ATOM 3490 C C . LEU A 1 451 ? 13.777 -8.883 4.695 1.00 91.06 451 LEU A C 1
ATOM 3492 O O . LEU A 1 451 ? 14.485 -8.548 3.751 1.00 91.06 451 LEU A O 1
ATOM 3496 N N . GLY A 1 452 ? 14.298 -9.297 5.854 1.00 89.81 452 GLY A N 1
ATOM 3497 C CA . GLY A 1 452 ? 15.729 -9.356 6.157 1.00 89.81 452 GLY A CA 1
ATOM 3498 C C . GLY A 1 452 ? 16.275 -8.111 6.867 1.00 89.81 452 GLY A C 1
ATOM 3499 O O . GLY A 1 452 ? 15.576 -7.122 7.093 1.00 89.81 452 GLY A O 1
ATOM 3500 N N . TRP A 1 453 ? 17.551 -8.165 7.256 1.00 88.94 453 TRP A N 1
ATOM 3501 C CA . TRP A 1 453 ? 18.191 -7.131 8.079 1.00 88.94 453 TRP A CA 1
ATOM 3502 C C . TRP A 1 453 ? 18.397 -5.808 7.322 1.00 88.94 453 TRP A C 1
ATOM 3504 O O . TRP A 1 453 ? 18.213 -4.739 7.900 1.00 88.94 453 TRP A O 1
ATOM 3514 N N . GLN A 1 454 ? 18.706 -5.859 6.024 1.00 87.12 454 GLN A N 1
ATOM 3515 C CA . GLN A 1 454 ? 18.872 -4.668 5.184 1.00 87.12 454 GLN A CA 1
ATOM 3516 C C . GLN A 1 454 ? 17.572 -3.865 5.070 1.00 87.12 454 GLN A C 1
ATOM 3518 O O . GLN A 1 454 ? 17.584 -2.636 5.137 1.00 87.12 454 GLN A O 1
ATOM 3523 N N . ALA A 1 455 ? 16.432 -4.561 4.990 1.00 90.19 455 ALA A N 1
ATOM 3524 C CA . ALA A 1 455 ? 15.124 -3.922 4.995 1.00 90.19 455 ALA A CA 1
ATOM 3525 C C . ALA A 1 455 ? 14.882 -3.191 6.319 1.00 90.19 455 ALA A C 1
ATOM 3527 O O . ALA A 1 455 ? 14.419 -2.056 6.313 1.00 90.19 455 ALA A O 1
ATOM 3528 N N . VAL A 1 456 ? 15.263 -3.791 7.455 1.00 92.88 456 VAL A N 1
ATOM 3529 C CA . VAL A 1 456 ? 15.172 -3.137 8.771 1.00 92.88 456 VAL A CA 1
ATOM 3530 C C . VAL A 1 456 ? 15.956 -1.822 8.782 1.00 92.88 456 VAL A C 1
ATOM 3532 O O . VAL A 1 456 ? 15.403 -0.799 9.179 1.00 92.88 456 VAL A O 1
ATOM 3535 N N . VAL A 1 457 ? 17.202 -1.819 8.301 1.00 91.38 457 VAL A N 1
ATOM 3536 C CA . VAL A 1 457 ? 18.037 -0.605 8.245 1.00 91.38 457 VAL A CA 1
ATOM 3537 C C . VAL A 1 457 ? 17.408 0.459 7.342 1.00 91.38 457 VAL A C 1
ATOM 3539 O O . VAL A 1 457 ? 17.222 1.599 7.770 1.00 91.38 457 VAL A O 1
ATOM 3542 N N . ALA A 1 458 ? 17.018 0.088 6.122 1.00 91.50 458 ALA A N 1
ATOM 3543 C CA . ALA A 1 458 ? 16.393 1.005 5.174 1.00 91.50 458 ALA A CA 1
ATOM 3544 C C . ALA A 1 458 ? 15.079 1.601 5.704 1.00 91.50 458 ALA A C 1
ATOM 3546 O O . ALA A 1 458 ? 14.854 2.807 5.606 1.00 91.50 458 ALA A O 1
ATOM 3547 N N . ILE A 1 459 ? 14.225 0.772 6.308 1.00 94.00 459 ILE A N 1
ATOM 3548 C CA . ILE A 1 459 ? 12.948 1.195 6.890 1.00 94.00 459 ILE A CA 1
ATOM 3549 C C . ILE A 1 459 ? 13.186 2.149 8.062 1.00 94.00 459 ILE A C 1
ATOM 3551 O O . ILE A 1 459 ? 12.441 3.113 8.186 1.00 94.00 459 ILE A O 1
ATOM 3555 N N . VAL A 1 460 ? 14.218 1.954 8.892 1.00 93.38 460 VAL A N 1
ATOM 3556 C CA . VAL A 1 460 ? 14.564 2.919 9.956 1.00 93.38 460 VAL A CA 1
ATOM 3557 C C . VAL A 1 460 ? 14.924 4.284 9.374 1.00 93.38 460 VAL A C 1
ATOM 3559 O O . VAL A 1 460 ? 14.431 5.297 9.869 1.00 93.38 460 VAL A O 1
ATOM 3562 N N . VAL A 1 461 ? 15.740 4.326 8.317 1.00 91.44 461 VAL A N 1
ATOM 3563 C CA . VAL A 1 461 ? 16.133 5.585 7.661 1.00 91.44 461 VAL A CA 1
ATOM 3564 C C . VAL A 1 461 ? 14.917 6.282 7.052 1.00 91.44 461 VAL A C 1
ATOM 3566 O O . VAL A 1 461 ? 14.672 7.456 7.330 1.00 91.44 461 VAL A O 1
ATOM 3569 N N . LEU A 1 462 ? 14.105 5.555 6.283 1.00 90.88 462 LEU A N 1
ATOM 3570 C CA . LEU A 1 462 ? 12.879 6.096 5.696 1.00 90.88 462 LEU A CA 1
ATOM 3571 C C . LEU A 1 462 ? 11.880 6.547 6.770 1.00 90.88 462 LEU A C 1
ATOM 3573 O O . LEU A 1 462 ? 11.228 7.576 6.612 1.00 90.88 462 LEU A O 1
ATOM 3577 N N . LEU A 1 463 ? 11.784 5.820 7.886 1.00 91.44 463 LEU A N 1
ATOM 3578 C CA . LEU A 1 463 ? 10.942 6.196 9.016 1.00 91.44 463 LEU A CA 1
ATOM 3579 C C . LEU A 1 463 ? 11.453 7.474 9.683 1.00 91.44 463 LEU A C 1
ATOM 3581 O O . LEU A 1 463 ? 10.641 8.318 10.048 1.00 91.44 463 LEU A O 1
ATOM 3585 N N . ALA A 1 464 ? 12.767 7.662 9.811 1.00 88.62 464 ALA A N 1
ATOM 3586 C CA . ALA A 1 464 ? 13.339 8.905 10.319 1.00 88.62 464 ALA A CA 1
ATOM 3587 C C . ALA A 1 464 ? 12.999 10.092 9.403 1.00 88.62 464 ALA A C 1
ATOM 3589 O O . ALA A 1 464 ? 12.506 11.107 9.892 1.00 88.62 464 ALA A O 1
ATOM 3590 N N . ILE A 1 465 ? 13.163 9.935 8.083 1.00 87.44 465 ILE A N 1
ATOM 3591 C CA . ILE A 1 465 ? 12.783 10.949 7.084 1.00 87.44 465 ILE A CA 1
ATOM 3592 C C . ILE A 1 465 ? 11.287 11.271 7.190 1.00 87.44 465 ILE A C 1
ATOM 3594 O O . ILE A 1 465 ? 10.909 12.439 7.275 1.00 87.44 465 ILE A O 1
ATOM 3598 N N . TRP A 1 466 ? 10.435 10.244 7.261 1.00 88.25 466 TRP A N 1
ATOM 3599 C CA . TRP A 1 466 ? 8.988 10.401 7.414 1.00 88.25 466 TRP A CA 1
ATOM 3600 C C . TRP A 1 466 ? 8.626 11.160 8.693 1.00 88.25 466 TRP A C 1
ATOM 3602 O O . TRP A 1 466 ? 7.796 12.068 8.672 1.00 88.25 466 TRP A O 1
ATOM 3612 N N . MET A 1 467 ? 9.252 10.809 9.819 1.00 84.06 467 MET A N 1
ATOM 3613 C CA . MET A 1 467 ? 9.000 11.450 11.108 1.00 84.06 467 MET A CA 1
ATOM 3614 C C . MET A 1 467 ? 9.447 12.912 11.110 1.00 84.06 467 MET A C 1
ATOM 3616 O O . MET A 1 467 ? 8.701 13.752 11.606 1.00 84.06 467 MET A O 1
ATOM 3620 N N . ILE A 1 468 ? 10.603 13.224 10.516 1.00 82.25 468 ILE A N 1
ATOM 3621 C CA . ILE A 1 468 ? 11.078 14.600 10.324 1.00 82.25 468 ILE A CA 1
ATOM 3622 C C . ILE A 1 468 ? 10.086 15.378 9.448 1.00 82.25 468 ILE A C 1
ATOM 3624 O O . ILE A 1 468 ? 9.630 16.449 9.844 1.00 82.25 468 ILE A O 1
ATOM 3628 N N . GLY A 1 469 ? 9.638 14.810 8.326 1.00 77.25 469 GLY A N 1
ATOM 3629 C CA . GLY A 1 469 ? 8.585 15.408 7.497 1.00 77.25 469 GLY A CA 1
ATOM 3630 C C . GLY A 1 469 ? 7.310 15.702 8.297 1.00 77.25 469 GLY A C 1
ATOM 3631 O O . GLY A 1 469 ? 6.786 16.813 8.269 1.00 77.25 469 GLY A O 1
ATOM 3632 N N . CYS A 1 470 ? 6.866 14.753 9.125 1.00 76.75 470 CYS A N 1
ATOM 3633 C CA . CYS A 1 470 ? 5.714 14.936 10.008 1.00 76.75 470 CYS A CA 1
ATOM 3634 C C . CYS A 1 470 ? 5.934 15.980 11.118 1.00 76.75 470 CYS A C 1
ATOM 3636 O O . CYS A 1 470 ? 4.963 16.384 11.760 1.00 76.75 470 CYS A O 1
ATOM 3638 N N . THR A 1 471 ? 7.170 16.381 11.433 1.00 71.75 471 THR A N 1
ATOM 3639 C CA . THR A 1 471 ? 7.424 17.485 12.379 1.00 71.75 471 THR A CA 1
ATOM 3640 C C . THR A 1 471 ? 7.212 18.850 11.750 1.00 71.75 471 THR A C 1
ATOM 3642 O O . THR A 1 471 ? 6.685 19.722 12.427 1.00 71.75 471 THR A O 1
ATOM 3645 N N . PHE A 1 472 ? 7.491 19.004 10.457 1.00 68.62 472 PHE A N 1
ATOM 3646 C CA . PHE A 1 472 ? 7.189 20.237 9.726 1.00 68.62 472 PHE A CA 1
ATOM 3647 C C . PHE A 1 472 ? 5.689 20.422 9.455 1.00 68.62 472 PHE A C 1
ATOM 3649 O O . PHE A 1 472 ? 5.232 21.545 9.283 1.00 68.62 472 PHE A O 1
ATOM 3656 N N . LEU A 1 473 ? 4.922 19.327 9.436 1.00 61.25 473 LEU A N 1
ATOM 3657 C CA . LEU A 1 473 ? 3.484 19.335 9.138 1.00 61.25 473 LEU A CA 1
ATOM 3658 C C . LEU A 1 473 ? 2.577 19.476 10.370 1.00 61.25 473 LEU A C 1
ATOM 3660 O O . LEU A 1 473 ? 1.384 19.731 10.221 1.00 61.25 473 LEU A O 1
ATOM 3664 N N . VAL A 1 474 ? 3.095 19.256 11.583 1.00 58.22 474 VAL A N 1
ATOM 3665 C CA . VAL A 1 474 ? 2.306 19.363 12.820 1.00 58.22 474 VAL A CA 1
ATOM 3666 C C . VAL A 1 474 ? 2.701 20.651 13.529 1.00 58.22 474 VAL A C 1
ATOM 3668 O O . VAL A 1 474 ? 3.828 20.720 14.025 1.00 58.22 474 VAL A O 1
ATOM 3671 N N . PRO A 1 475 ? 1.810 21.651 13.626 1.00 50.47 475 PRO A N 1
ATOM 3672 C CA . PRO A 1 475 ? 2.109 22.836 14.402 1.00 50.47 475 PRO A CA 1
ATOM 3673 C C . PRO A 1 475 ? 2.320 22.480 15.871 1.00 50.47 475 PRO A C 1
ATOM 3675 O O . PRO A 1 475 ? 1.621 21.627 16.424 1.00 50.47 475 PRO A O 1
ATOM 3678 N N . ALA A 1 476 ? 3.321 23.107 16.491 1.00 44.41 476 ALA A N 1
ATOM 3679 C CA . ALA A 1 476 ? 3.515 23.034 17.929 1.00 44.41 476 ALA A CA 1
ATOM 3680 C C . ALA A 1 476 ? 2.264 23.627 18.590 1.00 44.41 476 ALA A C 1
ATOM 3682 O O . ALA A 1 476 ? 2.068 24.836 18.566 1.00 44.41 476 ALA A O 1
ATOM 3683 N N . GLN A 1 477 ? 1.373 22.778 19.107 1.00 46.38 477 GLN A N 1
ATOM 3684 C CA . GLN A 1 477 ? 0.264 23.259 19.922 1.00 46.38 477 GLN A CA 1
ATOM 3685 C C . GLN A 1 477 ? 0.837 23.746 21.252 1.00 46.38 477 GLN A C 1
ATOM 3687 O O . GLN A 1 477 ? 1.403 22.953 22.010 1.00 46.38 477 GLN A O 1
ATOM 3692 N N . ASP A 1 478 ? 0.692 25.046 21.509 1.00 35.75 478 ASP A N 1
ATOM 3693 C CA . ASP A 1 478 ? 0.972 25.656 22.804 1.00 35.75 478 ASP A CA 1
ATOM 3694 C C . ASP A 1 478 ? 0.144 24.962 23.888 1.00 35.75 478 ASP A C 1
ATOM 3696 O O . ASP A 1 478 ? -1.080 24.851 23.819 1.00 35.75 478 ASP A O 1
ATOM 3700 N N . SER A 1 479 ? 0.830 24.479 24.918 1.00 38.16 479 SER A N 1
ATOM 3701 C CA . SER A 1 479 ? 0.273 23.702 26.025 1.00 38.16 479 SER A CA 1
ATOM 3702 C C . SER A 1 479 ? -0.512 24.544 27.044 1.00 38.16 479 SER A C 1
ATOM 3704 O O . SER A 1 479 ? -0.538 24.201 28.225 1.00 38.16 479 SER A O 1
ATOM 3706 N N . THR A 1 480 ? -1.101 25.673 26.643 1.00 36.66 480 THR A N 1
ATOM 3707 C CA . THR A 1 480 ? -1.675 26.662 27.574 1.00 36.66 480 THR A CA 1
ATOM 3708 C C . THR A 1 480 ? -3.194 26.595 27.731 1.00 36.66 480 THR A C 1
ATOM 3710 O O . THR A 1 480 ? -3.703 27.144 28.706 1.00 36.66 480 THR A O 1
ATOM 3713 N N . HIS A 1 481 ? -3.929 25.847 26.900 1.00 36.59 481 HIS A N 1
ATOM 3714 C CA . HIS A 1 481 ? -5.370 25.656 27.096 1.00 36.59 481 HIS A CA 1
ATOM 3715 C C . HIS A 1 481 ? -5.810 24.201 26.924 1.00 36.59 481 HIS A C 1
ATOM 3717 O O . HIS A 1 481 ? -5.862 23.686 25.816 1.00 36.59 481 HIS A O 1
ATOM 3723 N N . GLY A 1 482 ? -6.189 23.578 28.046 1.00 41.66 482 GLY A N 1
ATOM 3724 C CA . GLY A 1 482 ? -6.948 22.325 28.084 1.00 41.66 482 GLY A CA 1
ATOM 3725 C C . GLY A 1 482 ? -6.141 21.073 27.739 1.00 41.66 482 GLY A C 1
ATOM 3726 O O . GLY A 1 482 ? -5.277 21.073 26.879 1.00 41.66 482 GLY A O 1
ATOM 3727 N N . ASP A 1 483 ? -6.417 19.974 28.437 1.00 40.03 483 ASP A N 1
ATOM 3728 C CA . ASP A 1 483 ? -5.849 18.663 28.119 1.00 40.03 483 ASP A CA 1
ATOM 3729 C C . ASP A 1 483 ? -6.373 18.199 26.737 1.00 40.03 483 ASP A C 1
ATOM 3731 O O . ASP A 1 483 ? -7.550 17.830 26.635 1.00 40.03 483 ASP A O 1
ATOM 3735 N N . PRO A 1 484 ? -5.541 18.185 25.674 1.00 45.28 484 PRO A N 1
ATOM 3736 C CA . PRO A 1 484 ? -5.983 17.876 24.311 1.00 45.28 484 PRO A CA 1
ATOM 3737 C C . PRO A 1 484 ? -6.483 16.433 24.179 1.00 45.28 484 PRO A C 1
ATOM 3739 O O . PRO A 1 484 ? -7.212 16.102 23.243 1.00 45.28 484 PRO A O 1
ATOM 3742 N N . SER A 1 485 ? -6.143 15.560 25.137 1.00 46.69 485 SER A N 1
ATOM 3743 C CA . SER A 1 485 ? -6.678 14.201 25.189 1.00 46.69 485 SER A CA 1
ATOM 3744 C C . SER A 1 485 ? -8.176 14.173 25.497 1.00 46.69 485 SER A C 1
ATOM 3746 O O . SER A 1 485 ? -8.856 13.254 25.047 1.00 46.69 485 SER A O 1
ATOM 3748 N N . LYS A 1 486 ? -8.714 15.186 26.193 1.00 36.56 486 LYS A N 1
ATOM 3749 C CA . LYS A 1 486 ? -10.143 15.288 26.518 1.00 36.56 486 LYS A CA 1
ATOM 3750 C C . LYS A 1 486 ? -10.958 15.876 25.370 1.00 36.56 486 LYS A C 1
ATOM 3752 O O . LYS A 1 486 ? -12.014 15.336 25.061 1.00 36.56 486 LYS A O 1
ATOM 3757 N N . GLU A 1 487 ? -10.468 16.912 24.693 1.00 34.28 487 GLU A N 1
ATOM 3758 C CA . GLU A 1 487 ? -11.156 17.499 23.529 1.00 34.28 487 GLU A CA 1
ATOM 3759 C C . GLU A 1 487 ? -11.139 16.579 22.299 1.00 34.28 487 GLU A C 1
ATOM 3761 O O . GLU A 1 487 ? -12.172 16.406 21.648 1.00 34.28 487 GLU A O 1
ATOM 3766 N N . ALA A 1 488 ? -10.021 15.895 22.025 1.00 41.19 488 ALA A N 1
ATOM 3767 C CA . ALA A 1 488 ? -9.950 14.892 20.957 1.00 41.19 488 ALA A CA 1
ATOM 3768 C C . ALA A 1 488 ? -10.735 13.608 21.297 1.00 41.19 488 ALA A C 1
ATOM 3770 O O . ALA A 1 488 ? -11.265 12.955 20.399 1.00 41.19 488 ALA A O 1
ATOM 3771 N N . ALA A 1 489 ? -10.861 13.247 22.582 1.00 39.59 489 ALA A N 1
ATOM 3772 C CA . ALA A 1 489 ? -11.735 12.149 23.009 1.00 39.59 489 ALA A CA 1
ATOM 3773 C C . ALA A 1 489 ? -13.230 12.498 22.903 1.00 39.59 489 ALA A C 1
ATOM 3775 O O . ALA A 1 489 ? 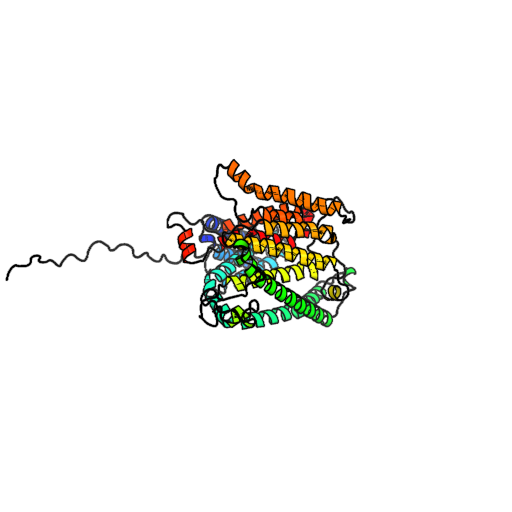-14.036 11.592 22.706 1.00 39.59 489 ALA A O 1
ATOM 3776 N N . MET A 1 490 ? -13.599 13.781 23.007 1.00 34.94 490 MET A N 1
ATOM 3777 C CA . MET A 1 490 ? -14.982 14.245 22.843 1.00 34.94 490 MET A CA 1
ATOM 3778 C C . MET A 1 490 ? -15.386 14.432 21.373 1.00 34.94 490 MET A C 1
ATOM 3780 O O . MET A 1 490 ? -16.535 14.171 21.032 1.00 34.94 490 MET A O 1
ATOM 3784 N N . THR A 1 491 ? -14.465 14.847 20.497 1.00 39.62 491 THR A N 1
ATOM 3785 C CA . THR A 1 491 ? -14.741 15.091 19.063 1.00 39.62 491 THR A CA 1
ATOM 3786 C C . THR A 1 491 ? -14.350 13.929 18.144 1.00 39.62 491 THR A C 1
ATOM 3788 O O . THR A 1 491 ? -14.765 13.887 16.989 1.00 39.62 491 THR A O 1
ATOM 3791 N N . GLY A 1 492 ? -13.552 12.969 18.627 1.00 43.41 492 GLY A N 1
ATOM 3792 C CA . GLY A 1 492 ? -13.115 11.793 17.865 1.00 43.41 492 GLY A CA 1
ATOM 3793 C C . GLY A 1 492 ? -12.146 12.087 16.711 1.00 43.41 492 GLY A C 1
ATOM 3794 O O . GLY A 1 492 ? -11.754 11.160 16.000 1.00 43.41 492 GLY A O 1
ATOM 3795 N N . GLN A 1 493 ? -11.738 13.344 16.518 1.00 45.47 493 GLN A N 1
ATOM 3796 C CA . GLN A 1 493 ? -10.847 13.772 15.442 1.00 45.47 493 GLN A CA 1
ATOM 3797 C C . GLN A 1 493 ? -9.462 14.096 16.008 1.00 45.47 493 GLN A C 1
ATOM 3799 O O . GLN A 1 493 ? -9.265 15.085 16.709 1.00 45.47 493 GLN A O 1
ATOM 3804 N N . PHE A 1 494 ? -8.481 13.243 15.706 1.00 51.19 494 PHE A N 1
ATOM 3805 C CA . PHE A 1 494 ? -7.074 13.572 15.928 1.00 51.19 494 PHE A CA 1
ATOM 3806 C C . PHE A 1 494 ? -6.560 14.426 14.759 1.00 51.19 494 PHE A C 1
ATOM 3808 O O . PHE A 1 494 ? -6.947 14.166 13.617 1.00 51.19 494 PHE A O 1
ATOM 3815 N N . PRO A 1 495 ? -5.649 15.390 14.998 1.00 61.56 495 PRO A N 1
ATOM 3816 C CA . PRO A 1 495 ? -4.997 16.112 13.913 1.00 61.56 495 PRO A CA 1
ATOM 3817 C C . PRO A 1 495 ? -4.343 15.117 12.946 1.00 61.56 495 PRO A C 1
ATOM 3819 O O . PRO A 1 495 ? -3.662 14.185 13.386 1.00 61.56 495 PRO A O 1
ATOM 3822 N N . ILE A 1 496 ? -4.518 15.317 11.636 1.00 61.53 496 ILE A N 1
ATOM 3823 C CA . ILE A 1 496 ? -4.055 14.393 10.581 1.00 61.53 496 ILE A CA 1
ATOM 3824 C C . ILE A 1 496 ? -2.562 14.068 10.730 1.00 61.53 496 ILE A C 1
ATOM 3826 O O . ILE A 1 496 ? -2.163 12.919 10.567 1.00 61.53 496 ILE A O 1
ATOM 3830 N N . GLY A 1 497 ? -1.729 15.036 11.124 1.00 61.75 497 GLY A N 1
ATOM 3831 C CA . GLY A 1 497 ? -0.301 14.791 11.339 1.00 61.75 497 GLY A CA 1
ATOM 3832 C C . GLY A 1 497 ? 0.012 13.836 12.504 1.00 61.75 497 GLY A C 1
ATOM 3833 O O . GLY A 1 497 ? 0.994 13.096 12.448 1.00 61.75 497 GLY A O 1
ATOM 3834 N N . THR A 1 498 ? -0.849 13.750 13.521 1.00 69.38 498 THR A N 1
ATOM 3835 C CA . THR A 1 498 ? -0.751 12.716 14.566 1.00 69.38 498 THR A CA 1
ATOM 3836 C C . THR A 1 498 ? -1.113 11.339 14.008 1.00 69.38 498 THR A C 1
ATOM 3838 O O . THR A 1 498 ? -0.468 10.345 14.348 1.00 69.38 498 THR A O 1
ATOM 3841 N N . GLU A 1 499 ? -2.103 11.266 13.117 1.00 73.62 499 GLU A N 1
ATOM 3842 C CA . GLU A 1 499 ? -2.482 10.022 12.435 1.00 73.62 499 GLU A CA 1
ATOM 3843 C C . GLU A 1 499 ? -1.392 9.545 11.461 1.00 73.62 499 GLU A C 1
ATOM 3845 O O . GLU A 1 499 ? -1.039 8.364 11.472 1.00 73.62 499 GLU A O 1
ATOM 3850 N N . LEU A 1 500 ? -0.761 10.459 10.715 1.00 76.75 500 LEU A N 1
ATOM 3851 C CA . LEU A 1 500 ? 0.388 10.158 9.851 1.00 76.75 500 LEU A CA 1
ATOM 3852 C C . LEU A 1 500 ? 1.568 9.571 10.631 1.00 76.75 500 LEU A C 1
ATOM 3854 O O . LEU A 1 500 ? 2.234 8.658 10.145 1.00 76.75 500 LEU A O 1
ATOM 3858 N N . ARG A 1 501 ? 1.820 10.049 11.857 1.00 81.50 501 ARG A N 1
ATOM 3859 C CA . ARG A 1 501 ? 2.856 9.474 12.733 1.00 81.50 501 ARG A CA 1
ATOM 3860 C C . ARG A 1 501 ? 2.478 8.075 13.221 1.00 81.50 501 ARG A C 1
ATOM 3862 O O . ARG A 1 501 ? 3.328 7.189 13.254 1.00 81.50 501 ARG A O 1
ATOM 3869 N N . ARG A 1 502 ? 1.210 7.852 13.584 1.00 82.31 502 ARG A N 1
ATOM 3870 C CA . ARG A 1 502 ? 0.721 6.545 14.070 1.00 82.31 502 ARG A CA 1
ATOM 3871 C C . ARG A 1 502 ? 0.724 5.472 12.978 1.00 82.31 502 ARG A C 1
ATOM 3873 O O . ARG A 1 502 ? 0.990 4.309 13.277 1.00 82.31 502 ARG A O 1
ATOM 3880 N N . LEU A 1 503 ? 0.466 5.860 11.730 1.00 86.75 503 LEU A N 1
ATOM 3881 C CA . LEU A 1 503 ? 0.446 4.975 10.560 1.00 86.75 503 LEU A CA 1
ATOM 3882 C C . LEU A 1 503 ? 1.763 4.970 9.766 1.00 86.75 503 LEU A C 1
ATOM 3884 O O . LEU A 1 503 ? 1.840 4.325 8.725 1.00 86.75 503 LEU A O 1
ATOM 3888 N N . ALA A 1 504 ? 2.815 5.625 10.264 1.00 89.56 504 ALA A N 1
ATOM 3889 C CA . ALA A 1 504 ? 4.082 5.770 9.550 1.00 89.56 504 ALA A CA 1
ATOM 3890 C C . ALA A 1 504 ? 4.710 4.424 9.156 1.00 89.56 504 ALA A C 1
ATOM 3892 O O . ALA A 1 504 ? 5.129 4.248 8.017 1.00 89.56 504 ALA A O 1
ATOM 3893 N N . LEU A 1 505 ? 4.744 3.453 10.076 1.00 92.94 505 LEU A N 1
ATOM 3894 C CA . LEU A 1 505 ? 5.424 2.174 9.848 1.00 92.94 505 LEU A CA 1
ATOM 3895 C C . LEU A 1 505 ? 4.892 1.403 8.620 1.00 92.94 505 LEU A C 1
ATOM 3897 O O . LEU A 1 505 ? 5.696 1.127 7.734 1.00 92.94 505 LEU A O 1
ATOM 3901 N N . PRO A 1 506 ? 3.591 1.060 8.504 1.00 93.62 506 PRO A N 1
ATOM 3902 C CA . PRO A 1 506 ? 3.093 0.355 7.320 1.00 93.62 506 PRO A CA 1
ATOM 3903 C C . PRO A 1 506 ? 3.283 1.152 6.020 1.00 93.62 506 PRO A C 1
ATOM 3905 O O . PRO A 1 506 ? 3.610 0.551 5.000 1.00 93.62 506 PRO A O 1
ATOM 3908 N N . CYS A 1 507 ? 3.146 2.484 6.048 1.00 90.81 507 CYS A N 1
ATOM 390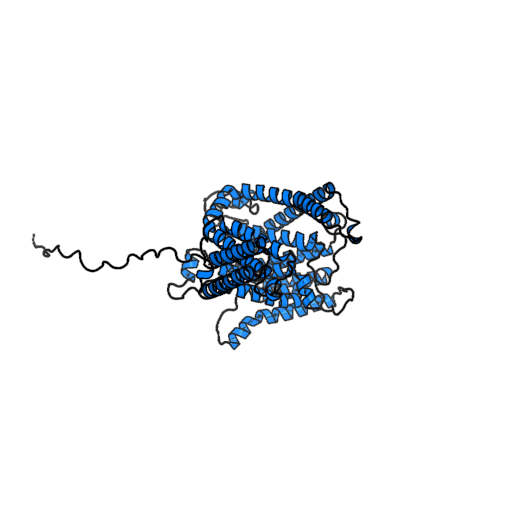9 C CA . CYS A 1 507 ? 3.397 3.329 4.875 1.00 90.81 507 CYS A CA 1
ATOM 3910 C C . CYS A 1 507 ? 4.861 3.254 4.425 1.00 90.81 507 CYS A C 1
ATOM 3912 O O . CYS A 1 507 ? 5.142 3.066 3.245 1.00 90.81 507 CYS A O 1
ATOM 3914 N N . VAL A 1 508 ? 5.799 3.345 5.367 1.00 92.69 508 VAL A N 1
ATOM 3915 C CA . VAL A 1 508 ? 7.234 3.272 5.080 1.00 92.69 508 VAL A CA 1
ATOM 3916 C C . VAL A 1 508 ? 7.638 1.883 4.586 1.00 92.69 508 VAL A C 1
ATOM 3918 O O . VAL A 1 508 ? 8.438 1.787 3.661 1.00 92.69 508 VAL A O 1
ATOM 3921 N N . VAL A 1 509 ? 7.065 0.809 5.140 1.00 93.88 509 VAL A N 1
ATOM 3922 C CA . VAL A 1 509 ? 7.293 -0.558 4.635 1.00 93.88 509 VAL A CA 1
ATOM 3923 C C . VAL A 1 509 ? 6.818 -0.683 3.184 1.00 93.88 509 VAL A C 1
ATOM 3925 O O . VAL A 1 509 ? 7.520 -1.268 2.364 1.00 93.88 509 VAL A O 1
ATOM 3928 N N . LEU A 1 510 ? 5.664 -0.101 2.844 1.00 92.56 510 LEU A N 1
ATOM 3929 C CA . LEU A 1 510 ? 5.144 -0.104 1.475 1.00 92.56 510 LEU A CA 1
ATOM 3930 C C . LEU A 1 510 ? 6.049 0.685 0.515 1.00 92.56 510 LEU A C 1
ATOM 3932 O O . LEU A 1 510 ? 6.369 0.195 -0.566 1.00 92.56 510 LEU A O 1
ATOM 3936 N N . ILE A 1 511 ? 6.505 1.875 0.925 1.00 90.00 511 ILE A N 1
ATOM 3937 C CA . ILE A 1 511 ? 7.462 2.690 0.156 1.00 90.00 511 ILE A CA 1
ATOM 3938 C C . ILE A 1 511 ? 8.763 1.917 -0.058 1.00 90.00 511 ILE A C 1
ATOM 3940 O O . ILE A 1 511 ? 9.264 1.855 -1.180 1.00 90.00 511 ILE A O 1
ATOM 3944 N N . HIS A 1 512 ? 9.284 1.288 0.999 1.00 91.56 512 HIS A N 1
ATOM 3945 C CA . HIS A 1 512 ? 10.475 0.456 0.915 1.00 91.56 512 HIS A CA 1
ATOM 3946 C C . HIS A 1 512 ? 10.297 -0.658 -0.117 1.00 91.56 512 HIS A C 1
ATOM 3948 O O . HIS A 1 512 ? 11.157 -0.795 -0.975 1.00 91.56 512 HIS A O 1
ATOM 3954 N N . GLN A 1 513 ? 9.178 -1.391 -0.098 1.00 90.50 513 GLN A N 1
ATOM 3955 C CA . GLN A 1 513 ? 8.915 -2.448 -1.081 1.00 90.50 513 GLN A CA 1
ATOM 3956 C C . GLN A 1 513 ? 8.831 -1.927 -2.520 1.00 90.50 513 GLN A C 1
ATOM 3958 O O . GLN A 1 513 ? 9.244 -2.633 -3.437 1.00 90.50 513 GLN A O 1
ATOM 3963 N N . CYS A 1 514 ? 8.339 -0.704 -2.732 1.00 87.19 514 CYS A N 1
ATOM 3964 C CA . CYS A 1 514 ? 8.293 -0.101 -4.065 1.00 87.19 514 CYS A CA 1
ATOM 3965 C C . CYS A 1 514 ? 9.677 0.299 -4.584 1.00 87.19 514 CYS A C 1
ATOM 3967 O O . CYS A 1 514 ? 9.947 0.172 -5.774 1.00 87.19 514 CYS A O 1
ATOM 3969 N N . LEU A 1 515 ? 10.553 0.759 -3.691 1.00 86.38 515 LEU A N 1
ATOM 3970 C CA . LEU A 1 515 ? 11.887 1.268 -4.023 1.00 86.38 515 LEU A CA 1
ATOM 3971 C C . LEU A 1 515 ? 13.005 0.267 -3.710 1.00 86.38 515 LEU A C 1
ATOM 3973 O O . LEU A 1 515 ? 14.180 0.634 -3.698 1.00 86.38 515 LEU A O 1
ATOM 3977 N N . TRP A 1 516 ? 12.657 -0.985 -3.414 1.00 87.25 516 TRP A N 1
ATOM 3978 C CA . TRP A 1 516 ? 13.571 -1.892 -2.732 1.00 87.25 516 TRP A CA 1
ATOM 3979 C C . TRP A 1 516 ? 14.832 -2.167 -3.543 1.00 87.25 516 TRP A C 1
ATOM 3981 O O . TRP A 1 516 ? 15.922 -2.108 -2.989 1.00 87.25 516 TRP A O 1
ATOM 3991 N N . ARG A 1 517 ? 14.726 -2.380 -4.855 1.00 85.56 517 ARG A N 1
ATOM 3992 C CA . ARG A 1 517 ? 15.894 -2.583 -5.717 1.00 85.56 517 ARG A CA 1
ATOM 3993 C C . ARG A 1 517 ? 16.893 -1.428 -5.635 1.00 85.56 517 ARG A C 1
ATOM 3995 O O . ARG A 1 517 ? 18.050 -1.678 -5.323 1.00 85.56 517 ARG A O 1
ATOM 4002 N N . HIS A 1 518 ? 16.436 -0.193 -5.828 1.00 83.12 518 HIS A N 1
ATOM 4003 C CA . HIS A 1 518 ? 17.292 0.998 -5.768 1.00 83.12 518 HIS A CA 1
ATOM 4004 C C . HIS A 1 518 ? 17.914 1.202 -4.385 1.00 83.12 518 HIS A C 1
ATOM 4006 O O . HIS A 1 518 ? 19.063 1.605 -4.261 1.00 83.12 518 HIS A O 1
ATOM 4012 N N . ILE A 1 519 ? 17.166 0.892 -3.325 1.00 81.50 519 ILE A N 1
ATOM 4013 C CA . ILE A 1 519 ? 17.689 0.931 -1.957 1.00 81.50 519 ILE A CA 1
ATOM 4014 C C . ILE A 1 519 ? 18.720 -0.186 -1.741 1.00 81.50 519 ILE A C 1
ATOM 4016 O O . ILE A 1 519 ? 19.719 0.021 -1.063 1.00 81.50 519 ILE A O 1
ATOM 4020 N N . GLY A 1 520 ? 18.478 -1.371 -2.300 1.00 72.25 520 GLY A N 1
ATOM 4021 C CA . GLY A 1 520 ? 19.347 -2.540 -2.206 1.00 72.25 520 GLY A CA 1
ATOM 4022 C C . GLY A 1 520 ? 20.696 -2.339 -2.891 1.00 72.25 520 GLY A C 1
ATOM 4023 O O . GLY A 1 520 ? 21.700 -2.819 -2.379 1.00 72.25 520 GLY A O 1
ATOM 4024 N N . GLU A 1 521 ? 20.728 -1.586 -3.992 1.00 76.06 521 GLU A N 1
ATOM 4025 C CA . GLU A 1 521 ? 21.959 -1.185 -4.689 1.00 76.06 521 GLU A CA 1
ATOM 4026 C C . GLU A 1 521 ? 22.900 -0.347 -3.810 1.00 76.06 521 GLU A C 1
ATOM 4028 O O . GLU A 1 521 ? 24.098 -0.357 -4.042 1.00 76.06 521 GLU A O 1
ATOM 4033 N N . LEU A 1 522 ? 22.403 0.325 -2.763 1.00 75.81 522 LEU A N 1
ATOM 4034 C CA . LEU A 1 522 ? 23.254 1.056 -1.811 1.00 75.81 522 LEU A CA 1
ATOM 4035 C C . LEU A 1 522 ? 24.021 0.135 -0.846 1.00 75.81 522 LEU A C 1
ATOM 4037 O O . LEU A 1 522 ? 24.915 0.601 -0.139 1.00 75.81 522 LEU A O 1
ATOM 4041 N N . PHE A 1 523 ? 23.628 -1.138 -0.752 1.00 70.00 523 PHE A N 1
ATOM 4042 C CA . PHE A 1 523 ? 24.216 -2.124 0.161 1.00 70.00 523 PHE A CA 1
ATOM 4043 C C . PHE A 1 523 ? 25.169 -3.110 -0.532 1.00 70.00 523 PHE A C 1
ATOM 4045 O O . PHE A 1 523 ? 25.770 -3.933 0.163 1.00 70.00 523 PHE A O 1
ATOM 4052 N N . VAL A 1 524 ? 25.284 -3.052 -1.863 1.00 63.84 524 VAL A N 1
ATOM 4053 C CA . VAL A 1 524 ? 26.211 -3.849 -2.690 1.00 63.84 524 VAL A CA 1
ATOM 4054 C C . VAL A 1 524 ? 27.341 -2.962 -3.168 1.00 63.84 524 VAL A C 1
ATOM 4056 O O . VAL A 1 524 ? 28.491 -3.455 -3.156 1.00 63.84 524 VAL A O 1
#

Foldseek 3Di:
DDDDDDDDDDDDDDDDPDPDDPPPPDPDFAPFLLVLAPVSVVVLVVLLVLLVVLLVLLCVFQPDPVLNCLSNVLSVLLNCLSSRHPLPDPCSLVVLVVSLVSLVVVLPDDGPRGDPCQNPNCSDSVVSSVSSVVSSVRSVVSVCVVCVPVVLQCCLACVVVVVVCVLVVVLCCQLQVVLVVVVVCCVVDVDPDCLCVVPPDDSVRSSVQSNVQSVVLVVLLQVQLVVLLLLVLCLPCQLVVHDSPPDADADPPPRHGDDPCLSRAPVNCSVLSQADPPPRHGHDPVNNVSSNVSSVLRSLLCVLQVQQQHPLFAPDDRDSDGGDVCCVVPPPVLSVLLSVLLSLLLSVLQSQLSSVVVVTHRDPVVLVVLLCCLLVVCLVRVSNASDFPPPDDDDDDDRDNVRLNVQLVQLQVLLQVQLCVVVVVCVVVVHPDDPQSLSHSSSSSSCRNRHGNLLSVQLVVLLVVQVVVLVSSDHDPDPPDDDVVVVCVVVVDDDVSVVSNSSVNSVSSSVCSSNVHVSVVVVD

Secondary structure (DSSP, 8-state):
--------------SSS---------------GGGGSHHHHHHHHHHHHHHHHHHHHHHHH-S-HHHHHHHHHHHHHHHHHHTTTTTT-TTHHHHHHHHHHHHHHHHTS--TT--HHHHSSTTSHHHHHHHHHHHHHHHHHHHHHHHHHHHHHHHHHHHHHHHHHHHHHHHHIIIIIHHHHHHHHHHHS----GGGGGG---HHHHHHHHHHHHHHHHHHHHHHHHHHHHHHHHHHHGGGT--SSS---B-TTT-PBPPGGG-STTHHHHHTTTB-TTT-PBPPTHHHHHHHHHHHHHHHHIIIIIITTSTTSSSSPPPSS-SHHHHHHS--HHHHHHHHHHHHHHHHHHHHHHHHHTTPPPPHHHHHHHHHHHHHHHHHSGGG-SS-TT--SSPPP---HHHHHHHHHHHHHHHHHHHHHHHHHHHHTT--PPPPGGG-HHHHHHHHHHH-HHHHHHHHHHHHHHHHHHHHHS----TTSS-HHHHHHHH----HHHHHHHTHHHHHHHHHHHSHHHHHGGG-

Radius of gyration: 28.76 Å; chains: 1; bounding box: 82×80×93 Å

Sequence (524 aa):
MTVHPVWNTDVRHQNLLSSECEPQQTPLCSSGLLYRSLPGEYLAMLLAVHTGFLAIGWLCYSPDVATRIAIAAAAVWAMVRVVGIGSELLTTPVITLAFLGASLAVDKTEIEGLPGWLVSGPFSAFMLGCILGFVFALDLWELFELRGQRLAEIVRQQGLRILGYGTVGFIATYSIVVPLLQELVITLSPLDEPILAMDRLTLSQNVVFKFVESVSGLWFLIVGTAVGSFLNVVIYRVPRRISVITQRSHCPSCGVPILASDNLPLVGWLRLNGRCRNCQEEISERYPIVEGIVGLIFLLLFFVELISGGANLPMRSINSYVGVQWILFYTKWDLVGLYAYHCMLLCTVFSWAMIRRDGKRVPVPTSGFMLAITIGAPLLFRHLLPWPYDTVGNQAVTYTVPKAAMTSAWGLLAAGLVSFLPQIMNRACRATLQPPPQFDCPSWLLIGAGLGWQAVVAIVVLLAIWMIGCTFLVPAQDSTHGDPSKEAAMTGQFPIGTELRRLALPCVVLIHQCLWRHIGELFV

pLDDT: mean 77.83, std 16.73, range [28.66, 97.44]